Protein AF-A0A1W2GMI6-F1 (afdb_monomer_lite)

pLDDT: mean 72.37, std 21.26, range [25.5, 97.0]

Radius of gyration: 25.91 Å; chains: 1; bounding box: 68×67×56 Å

Secondary structure (DSSP, 8-state):
-----------S--GGG----TTTHHHHHHHHHHTS-HHHHHHHHHHHTTT--HHHHHHHHHHHHHHHHHHHHHHHHTSS-HHHHHHHHHHHHHHHHHHHHHHHHHHHHHHHHH--TTTSHHHHHHHHHHHHHHHHHHHHHHHHHHHHHHHTT--HHHHHHHHHHHHHHHHHHHHHHHHHHHHHHHHHHHHHHTT--TTHHHHHHHHHHHHHHHHHHHHHHHHHHHHHHHHTT---SS-THHHHTGGG--S--PPPPPEE--GGGGGGSPTT-EEEEEEEEEEEEEEEETTEEEEEEEEE-SSSS-EEEEEEET--SGGGT--TT-EEEEEEEEEEEEGGGTTEEEEE--S-GGGGTGGG-HHHHHHGGGTTT--SSGGG-SEEE------

Structure (mmCIF, N/CA/C/O backbone):
data_AF-A0A1W2GMI6-F1
#
_entry.id   AF-A0A1W2GMI6-F1
#
loop_
_atom_site.group_PDB
_atom_site.id
_atom_site.type_symbol
_atom_site.label_atom_id
_atom_site.label_alt_id
_atom_site.label_comp_id
_atom_site.label_asym_id
_atom_site.label_entity_id
_atom_site.label_seq_id
_atom_site.pdbx_PDB_ins_code
_atom_site.Cartn_x
_atom_site.Cartn_y
_atom_site.Cartn_z
_atom_site.occupancy
_atom_site.B_iso_or_equiv
_atom_site.auth_seq_id
_atom_site.auth_comp_id
_atom_site.auth_asym_id
_atom_site.auth_atom_id
_atom_site.pdbx_PDB_model_num
ATOM 1 N N . MET A 1 1 ? 43.607 28.935 -8.814 1.00 34.28 1 MET A N 1
ATOM 2 C CA . MET A 1 1 ? 42.333 29.657 -8.591 1.00 34.28 1 MET A CA 1
ATOM 3 C C . MET A 1 1 ? 41.934 29.474 -7.136 1.00 34.28 1 MET A C 1
ATOM 5 O O . MET A 1 1 ? 42.060 28.349 -6.664 1.00 34.28 1 MET A O 1
ATOM 9 N N . PRO A 1 2 ? 41.543 30.532 -6.408 1.00 27.22 2 PRO A N 1
ATOM 10 C CA . PRO A 1 2 ? 41.268 30.423 -4.983 1.00 27.22 2 PRO A CA 1
ATOM 11 C C . PRO A 1 2 ? 39.947 29.675 -4.763 1.00 27.22 2 PRO A C 1
ATOM 13 O O . PRO A 1 2 ? 38.917 30.011 -5.344 1.00 27.22 2 PRO A O 1
ATOM 16 N N . THR A 1 3 ? 39.990 28.635 -3.937 1.00 26.05 3 THR A N 1
ATOM 17 C CA . THR A 1 3 ? 38.819 27.922 -3.428 1.00 26.05 3 THR A CA 1
ATOM 18 C C . THR A 1 3 ? 38.108 28.809 -2.412 1.00 26.05 3 THR A C 1
ATOM 20 O O . THR A 1 3 ? 38.590 28.983 -1.295 1.00 26.05 3 THR A O 1
ATOM 23 N N . ASN A 1 4 ? 36.963 29.376 -2.794 1.00 25.50 4 ASN A N 1
ATOM 24 C CA . ASN A 1 4 ? 36.051 30.013 -1.849 1.00 25.50 4 ASN A CA 1
ATOM 25 C C . ASN A 1 4 ? 35.371 28.927 -1.009 1.00 25.50 4 ASN A C 1
ATOM 27 O O . ASN A 1 4 ? 34.343 28.372 -1.393 1.00 25.50 4 ASN A O 1
ATOM 31 N N . THR A 1 5 ? 35.957 28.621 0.142 1.00 27.20 5 THR A N 1
ATOM 32 C CA . THR A 1 5 ? 35.320 27.835 1.197 1.00 27.20 5 THR A CA 1
ATOM 33 C C . THR A 1 5 ? 34.229 28.702 1.824 1.00 27.20 5 THR A C 1
ATOM 35 O O . THR A 1 5 ? 34.502 29.569 2.654 1.00 27.20 5 THR A O 1
ATOM 38 N N . ILE A 1 6 ? 32.978 28.516 1.400 1.00 29.58 6 ILE A N 1
ATOM 39 C CA . ILE A 1 6 ? 31.832 29.089 2.110 1.00 29.58 6 ILE A CA 1
ATOM 40 C C . ILE A 1 6 ? 31.724 28.319 3.425 1.00 29.58 6 ILE A C 1
ATOM 42 O O . ILE A 1 6 ? 31.407 27.131 3.427 1.00 29.58 6 ILE A O 1
ATOM 46 N N . LYS A 1 7 ? 32.050 28.985 4.538 1.00 28.44 7 LYS A N 1
ATOM 47 C CA . LYS A 1 7 ? 31.845 28.445 5.885 1.00 28.44 7 LYS A CA 1
ATOM 48 C C . LYS A 1 7 ? 30.375 28.051 6.038 1.00 28.44 7 LYS A C 1
ATOM 50 O O . LYS A 1 7 ? 29.487 28.857 5.759 1.00 28.44 7 LYS A O 1
ATOM 55 N N . THR A 1 8 ? 30.145 26.817 6.474 1.00 31.97 8 THR A N 1
ATOM 56 C CA . THR A 1 8 ? 28.860 26.311 6.954 1.00 31.97 8 THR A CA 1
ATOM 57 C C . THR A 1 8 ? 28.246 27.330 7.914 1.00 31.97 8 THR A C 1
ATOM 59 O O . THR A 1 8 ? 28.878 27.747 8.882 1.00 31.97 8 THR A O 1
ATOM 62 N N . ILE A 1 9 ? 27.033 27.786 7.605 1.00 33.94 9 ILE A N 1
ATOM 63 C CA . ILE A 1 9 ? 26.253 28.634 8.504 1.00 33.94 9 ILE A CA 1
ATOM 64 C C . ILE A 1 9 ? 25.418 27.684 9.354 1.00 33.94 9 ILE A C 1
ATOM 66 O O . ILE A 1 9 ? 24.411 27.161 8.876 1.00 33.94 9 ILE A O 1
ATOM 70 N N . ASP A 1 10 ? 25.843 27.457 10.594 1.00 31.88 10 ASP A N 1
ATOM 71 C CA . ASP A 1 10 ? 25.027 26.749 11.576 1.00 31.88 10 ASP A CA 1
ATOM 72 C C . ASP A 1 10 ? 23.749 27.554 11.844 1.00 31.88 10 ASP A C 1
ATOM 74 O O . ASP A 1 10 ? 23.783 28.739 12.204 1.00 31.88 10 ASP A O 1
ATOM 78 N N . LEU A 1 11 ? 22.598 26.916 11.621 1.00 31.64 11 LEU A N 1
ATOM 79 C CA . LEU A 1 11 ? 21.303 27.469 12.005 1.00 31.64 11 LEU A CA 1
ATOM 80 C C . LEU A 1 11 ? 21.169 27.365 13.534 1.00 31.64 11 LEU A C 1
ATOM 82 O O . LEU A 1 11 ? 21.363 26.283 14.081 1.00 31.64 11 LEU A O 1
ATOM 86 N N . PRO A 1 12 ? 20.811 28.450 14.243 1.00 32.34 12 PRO A N 1
ATOM 87 C CA . PRO A 1 12 ? 20.900 28.501 15.703 1.00 32.34 12 PRO A CA 1
ATOM 88 C C . PRO A 1 12 ? 19.750 27.792 16.442 1.00 32.34 12 PRO A C 1
ATOM 90 O O . PRO A 1 12 ? 19.604 27.986 17.645 1.00 32.34 12 PRO A O 1
ATOM 93 N N . ILE A 1 13 ? 18.897 27.013 15.763 1.00 36.31 13 ILE A N 1
ATOM 94 C CA . ILE A 1 13 ? 17.687 26.446 16.377 1.00 36.31 13 ILE A CA 1
ATOM 95 C C . ILE A 1 13 ? 17.527 24.969 16.015 1.00 36.31 13 ILE A C 1
ATOM 97 O O . ILE A 1 13 ? 17.356 24.610 14.851 1.00 36.31 13 ILE A O 1
ATOM 101 N N . ASP A 1 14 ? 17.513 24.134 17.053 1.00 39.62 14 ASP A N 1
ATOM 102 C CA . ASP A 1 14 ? 17.108 22.733 17.001 1.00 39.62 14 ASP A CA 1
ATOM 103 C C . ASP A 1 14 ? 15.572 22.641 16.949 1.00 39.62 14 ASP A C 1
ATOM 105 O O . ASP A 1 14 ? 14.870 22.763 17.957 1.00 39.62 14 ASP A O 1
ATOM 109 N N . LEU A 1 15 ? 15.040 22.506 15.732 1.00 34.44 15 LEU A N 1
ATOM 110 C CA . LEU A 1 15 ? 13.603 22.547 15.445 1.00 34.44 15 LEU A CA 1
ATOM 111 C C . LEU A 1 15 ? 12.843 21.305 15.938 1.00 34.44 15 LEU A C 1
ATOM 113 O O . LEU A 1 15 ? 11.614 21.322 15.945 1.00 34.44 15 LEU A O 1
ATOM 117 N N . SER A 1 16 ? 13.536 20.252 16.388 1.00 36.03 16 SER A N 1
ATOM 118 C CA . SER A 1 16 ? 12.897 19.028 16.891 1.00 36.03 16 SER A CA 1
ATOM 119 C C . SER A 1 16 ? 12.286 19.178 18.291 1.00 36.03 16 SER A C 1
ATOM 121 O O . SER A 1 16 ? 11.668 18.241 18.789 1.00 36.03 16 SER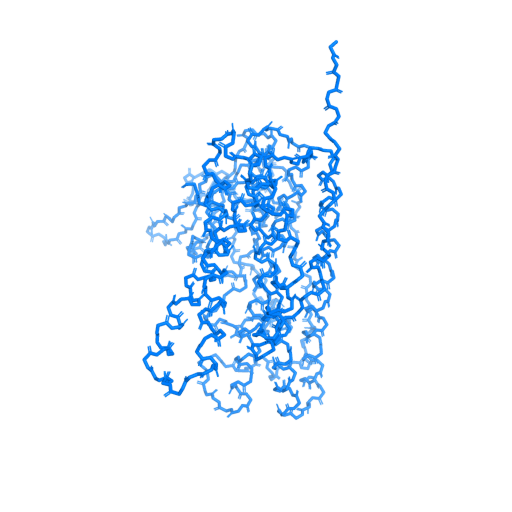 A O 1
ATOM 123 N N . LYS A 1 17 ? 12.449 20.335 18.950 1.00 33.97 17 LYS A N 1
ATOM 124 C CA . LYS A 1 17 ? 12.005 20.573 20.338 1.00 33.97 17 LYS A CA 1
ATOM 125 C C . LYS A 1 17 ? 10.678 21.331 20.476 1.00 33.97 17 LYS A C 1
ATOM 127 O O . LYS A 1 17 ? 10.310 21.709 21.586 1.00 33.97 17 LYS A O 1
ATOM 132 N N . ILE A 1 18 ? 9.950 21.579 19.385 1.00 35.78 18 ILE A N 1
ATOM 133 C CA . ILE A 1 18 ? 8.727 22.400 19.403 1.00 35.78 18 ILE A CA 1
ATOM 134 C C . ILE A 1 18 ? 7.491 21.523 19.132 1.00 35.78 18 ILE A C 1
ATOM 136 O O . ILE A 1 18 ? 7.124 21.312 17.982 1.00 35.78 18 ILE A O 1
ATOM 140 N N . GLN A 1 19 ? 6.826 21.046 20.192 1.00 35.69 19 GLN A N 1
ATOM 141 C CA . GLN A 1 19 ? 5.485 20.434 20.130 1.00 35.69 19 GLN A CA 1
ATOM 142 C C . GLN A 1 19 ? 4.390 21.480 20.424 1.00 35.69 19 GLN A C 1
ATOM 144 O O . GLN A 1 19 ? 4.493 22.249 21.392 1.00 35.69 19 GLN A O 1
ATOM 149 N N . LEU A 1 20 ? 3.349 21.525 19.584 1.00 33.69 20 LEU A N 1
ATOM 150 C CA . LEU A 1 20 ? 2.278 22.530 19.611 1.00 33.69 20 LEU A CA 1
ATOM 151 C C . LEU A 1 20 ? 0.907 21.884 19.862 1.00 33.69 20 LEU A C 1
ATOM 153 O O . LEU A 1 20 ? 0.350 21.283 18.951 1.00 33.69 20 LEU A O 1
ATOM 157 N N . ASP A 1 21 ? 0.336 22.128 21.043 1.00 33.75 21 ASP A N 1
ATOM 158 C CA . ASP A 1 21 ? -1.097 21.951 21.309 1.00 33.75 21 ASP A CA 1
ATOM 159 C C . ASP A 1 21 ? -1.845 23.279 21.107 1.00 33.75 21 ASP A C 1
ATOM 161 O O . ASP A 1 21 ? -1.312 24.364 21.364 1.00 33.75 21 ASP A O 1
ATOM 165 N N . ALA A 1 22 ? -3.096 23.211 20.644 1.00 33.50 22 ALA A N 1
ATOM 166 C CA . ALA A 1 22 ? -3.822 24.331 20.028 1.00 33.50 22 ALA A CA 1
ATOM 167 C C . ALA A 1 22 ? -4.057 25.572 20.922 1.00 33.50 22 ALA A C 1
ATOM 169 O O . ALA A 1 22 ? -4.126 26.688 20.405 1.00 33.50 22 ALA A O 1
ATOM 170 N N . LEU A 1 23 ? -4.132 25.425 22.249 1.00 30.48 23 LEU A N 1
ATOM 171 C CA . LEU A 1 23 ? -4.277 26.551 23.194 1.00 30.48 23 LEU A CA 1
ATOM 172 C C . LEU A 1 23 ? -2.927 27.118 23.671 1.00 30.48 23 LEU A C 1
ATOM 174 O O . LEU A 1 23 ? -2.814 28.312 23.950 1.00 30.48 23 LEU A O 1
ATOM 178 N N . ASP A 1 24 ? -1.882 26.290 23.680 1.00 39.72 24 ASP A N 1
ATOM 179 C CA . ASP A 1 24 ? -0.504 26.654 24.038 1.00 39.72 24 ASP A CA 1
ATOM 180 C C . ASP A 1 24 ? 0.268 27.241 22.835 1.00 39.72 24 ASP A C 1
ATOM 182 O O . ASP A 1 24 ? 1.277 27.940 22.972 1.00 39.72 24 ASP A O 1
ATOM 186 N N . GLY A 1 25 ? -0.264 27.035 21.626 1.00 39.81 25 GLY A N 1
ATOM 187 C CA . GLY A 1 25 ? 0.275 27.550 20.375 1.00 39.81 25 GLY A CA 1
ATOM 188 C C . GLY A 1 25 ? 0.476 29.062 20.383 1.00 39.81 25 GLY A C 1
ATOM 189 O O . GLY A 1 25 ? 1.528 29.517 19.964 1.00 39.81 25 GLY A O 1
ATOM 190 N N . SER A 1 26 ? -0.440 29.859 20.944 1.00 40.50 26 SER A N 1
ATOM 191 C CA . SER A 1 26 ? -0.279 31.324 21.021 1.00 40.50 26 SER A CA 1
ATOM 192 C C . SER A 1 26 ? 0.915 31.759 21.888 1.00 40.50 26 SER A C 1
ATOM 194 O O . SER A 1 26 ? 1.600 32.733 21.561 1.00 40.50 26 SER A O 1
ATOM 196 N N . LEU A 1 27 ? 1.179 31.044 22.986 1.00 36.94 27 LEU A N 1
ATOM 197 C CA . LEU A 1 27 ? 2.236 31.375 23.944 1.00 36.94 27 LEU A CA 1
ATOM 198 C C . LEU A 1 27 ? 3.603 30.855 23.470 1.00 36.94 27 LEU A C 1
ATOM 200 O O . LEU A 1 27 ? 4.614 31.553 23.582 1.00 36.94 27 LEU A O 1
ATOM 204 N N . LYS A 1 28 ? 3.628 29.658 22.874 1.00 43.19 28 LYS A N 1
ATOM 205 C CA . LYS A 1 28 ? 4.814 29.059 22.250 1.00 43.19 28 LYS A CA 1
ATOM 206 C C . LYS A 1 28 ? 5.213 29.767 20.953 1.00 43.19 28 LYS A C 1
ATOM 208 O O . LYS A 1 28 ? 6.407 29.967 20.742 1.00 43.19 28 LYS A O 1
ATOM 213 N N . LEU A 1 29 ? 4.257 30.247 20.146 1.00 40.59 29 LEU A N 1
ATOM 214 C CA . LEU A 1 29 ? 4.537 31.100 18.981 1.00 40.59 29 LEU A CA 1
ATOM 215 C C . LEU A 1 29 ? 5.197 32.412 19.422 1.00 40.59 29 LEU A C 1
ATOM 217 O O . LEU A 1 29 ? 6.207 32.800 18.847 1.00 40.59 29 LEU A O 1
ATOM 221 N N . LYS A 1 30 ? 4.707 33.043 20.502 1.00 42.12 30 LYS A N 1
ATOM 222 C CA . LYS A 1 30 ? 5.347 34.231 21.096 1.00 42.12 30 LYS A CA 1
ATOM 223 C C . LYS A 1 30 ? 6.796 33.971 21.510 1.00 42.12 30 LYS A C 1
ATOM 225 O O . LYS A 1 30 ? 7.661 34.790 21.217 1.00 42.12 30 LYS A O 1
ATOM 230 N N . LYS A 1 31 ? 7.077 32.838 22.162 1.00 44.75 31 LYS A N 1
ATOM 231 C CA . LYS A 1 31 ? 8.447 32.461 22.558 1.00 44.75 31 LYS A CA 1
ATOM 232 C C . LYS A 1 31 ? 9.339 32.164 21.349 1.00 44.75 31 LYS A C 1
ATOM 234 O O . LYS A 1 31 ? 10.479 32.612 21.326 1.00 44.75 31 LYS A O 1
ATOM 239 N N . ALA A 1 32 ? 8.815 31.482 20.331 1.00 44.28 32 ALA A N 1
ATOM 240 C CA . ALA A 1 32 ? 9.545 31.179 19.102 1.00 44.28 32 ALA A CA 1
ATOM 241 C C . ALA A 1 32 ? 9.887 32.453 18.308 1.00 44.28 32 ALA A C 1
ATOM 243 O O . ALA A 1 32 ? 11.033 32.642 17.910 1.00 44.28 32 ALA A O 1
ATOM 244 N N . VAL A 1 33 ? 8.932 33.373 18.149 1.00 44.53 33 VAL A N 1
ATOM 245 C CA . VAL A 1 33 ? 9.142 34.669 17.481 1.00 44.53 33 VAL A CA 1
ATOM 246 C C . VAL A 1 33 ? 10.098 35.567 18.280 1.00 44.53 33 VAL A C 1
ATOM 248 O O . VAL A 1 33 ? 10.934 36.253 17.690 1.00 44.53 33 VAL A O 1
ATOM 251 N N . ALA A 1 34 ? 10.030 35.528 19.615 1.00 50.00 34 ALA A N 1
ATOM 252 C CA . ALA A 1 34 ? 10.973 36.226 20.491 1.00 50.00 34 ALA A CA 1
ATOM 253 C C . ALA A 1 34 ? 12.394 35.634 20.449 1.00 50.00 34 ALA A C 1
ATOM 255 O O . ALA A 1 34 ? 13.351 36.356 20.706 1.00 50.00 34 ALA A O 1
ATOM 256 N N . SER A 1 35 ? 12.537 34.347 20.108 1.00 47.59 35 SER A N 1
ATOM 257 C CA . SER A 1 35 ? 13.832 33.658 19.989 1.00 47.59 35 SER A CA 1
ATOM 258 C C . SER A 1 35 ? 14.531 33.839 18.637 1.00 47.59 35 SER A C 1
ATOM 260 O O . SER A 1 35 ? 15.663 33.392 18.467 1.00 47.59 35 SER A O 1
ATOM 262 N N . LEU A 1 36 ? 13.876 34.482 17.664 1.00 47.78 36 LEU A N 1
ATOM 263 C CA . LEU A 1 36 ? 14.497 34.797 16.380 1.00 47.78 36 LEU A CA 1
ATOM 264 C C . LEU A 1 36 ? 15.520 35.928 16.550 1.00 47.78 36 LEU A C 1
ATOM 266 O O . LEU A 1 36 ? 15.208 36.991 17.084 1.00 47.78 36 LEU A O 1
ATOM 270 N N . ASP A 1 37 ? 16.736 35.717 16.044 1.00 56.53 37 ASP A N 1
ATOM 271 C CA . ASP A 1 37 ? 17.777 36.746 15.993 1.00 56.53 37 ASP A CA 1
ATOM 272 C C . ASP A 1 37 ? 17.478 37.738 14.857 1.00 56.53 37 ASP A C 1
ATOM 274 O O . ASP A 1 37 ? 17.884 37.584 13.699 1.00 56.53 37 ASP A O 1
ATOM 278 N N . TRP A 1 38 ? 16.676 38.745 15.193 1.00 56.75 38 TRP A N 1
ATOM 279 C CA . TRP A 1 38 ? 16.167 39.732 14.248 1.00 56.75 38 TRP A CA 1
ATOM 280 C C . TRP A 1 38 ? 17.249 40.634 13.659 1.00 56.75 38 TRP A C 1
ATOM 282 O O . TRP A 1 38 ? 17.083 41.091 12.527 1.00 56.75 38 TRP A O 1
ATOM 292 N N . GLU A 1 39 ? 18.340 40.881 14.384 1.00 52.75 39 GLU A N 1
ATOM 293 C CA . GLU A 1 39 ? 19.485 41.638 13.870 1.00 52.75 39 GLU A CA 1
ATOM 294 C C . GLU A 1 39 ? 20.176 40.838 12.764 1.00 52.75 39 GLU A C 1
ATOM 296 O O . GLU A 1 39 ? 20.377 41.364 11.672 1.00 52.75 39 GLU A O 1
ATOM 301 N N . LYS A 1 40 ? 20.373 39.530 12.957 1.00 52.91 40 LYS A N 1
ATOM 302 C CA . LYS A 1 40 ? 20.937 38.641 11.931 1.00 52.91 40 LYS A CA 1
ATOM 303 C C . LYS A 1 40 ? 20.014 38.457 10.722 1.00 52.91 40 LYS A C 1
ATOM 305 O O . LYS A 1 40 ? 20.476 38.445 9.582 1.00 52.91 40 LYS A O 1
ATOM 310 N N . ILE A 1 41 ? 18.696 38.380 10.928 1.00 49.09 41 ILE A N 1
ATOM 311 C CA . ILE A 1 41 ? 17.702 38.350 9.834 1.00 49.09 41 ILE A CA 1
ATOM 312 C C . ILE A 1 41 ? 17.699 39.674 9.052 1.00 49.09 41 ILE A C 1
ATOM 314 O O . ILE A 1 41 ? 17.560 39.677 7.829 1.00 49.09 41 ILE A O 1
ATOM 318 N N . LYS A 1 42 ? 17.874 40.808 9.734 1.00 48.50 42 LYS A N 1
ATOM 319 C CA . LYS A 1 42 ? 17.958 42.143 9.127 1.00 48.50 42 LYS A CA 1
ATOM 320 C C . LYS A 1 42 ? 19.284 42.352 8.396 1.00 48.50 42 LYS A C 1
ATOM 322 O O . LYS A 1 42 ? 19.287 42.930 7.314 1.00 48.50 42 LYS A O 1
ATOM 327 N N . GLU A 1 43 ? 20.384 41.833 8.923 1.00 54.44 43 GLU A N 1
ATOM 328 C CA . GLU A 1 43 ? 21.704 41.830 8.290 1.00 54.44 43 GLU A CA 1
ATOM 329 C C . GLU A 1 43 ? 21.708 40.959 7.023 1.00 54.44 43 GLU A C 1
ATOM 331 O O . GLU A 1 43 ? 22.143 41.404 5.957 1.00 54.44 43 GLU A O 1
ATOM 336 N N . LEU A 1 44 ? 21.078 39.778 7.090 1.00 49.97 44 LEU A N 1
ATOM 337 C CA . LEU A 1 44 ? 20.751 38.953 5.926 1.00 49.97 44 LEU A CA 1
ATOM 338 C C . LEU A 1 44 ? 19.758 39.652 4.989 1.00 49.97 44 LEU A C 1
ATOM 340 O O . LEU A 1 44 ? 19.841 39.483 3.795 1.00 49.97 44 LEU A O 1
ATOM 344 N N . SER A 1 45 ? 18.831 40.488 5.434 1.00 46.25 45 SER A N 1
ATOM 345 C CA . SER A 1 45 ? 18.011 41.258 4.484 1.00 46.25 45 SER A CA 1
ATOM 346 C C . SER A 1 45 ? 18.821 42.366 3.782 1.00 46.25 45 SER A C 1
ATOM 348 O O . SER A 1 45 ? 18.696 42.582 2.574 1.00 46.25 45 SER A O 1
ATOM 350 N N . ASN A 1 46 ? 19.690 43.059 4.522 1.00 46.91 46 ASN A N 1
ATOM 351 C CA . ASN A 1 46 ? 20.460 44.215 4.051 1.00 46.91 46 ASN A CA 1
ATOM 352 C C . ASN A 1 46 ? 21.618 43.833 3.124 1.00 46.91 46 ASN A C 1
ATOM 354 O O . ASN A 1 46 ? 21.879 44.531 2.143 1.00 46.91 46 ASN A O 1
ATOM 358 N N . SER A 1 47 ? 22.273 42.700 3.384 1.00 47.81 47 SER A N 1
ATOM 359 C CA . SER A 1 47 ? 23.253 42.102 2.472 1.00 47.81 47 SER A CA 1
ATOM 360 C C . SER A 1 47 ? 22.622 41.763 1.104 1.00 47.81 47 SER A C 1
ATOM 362 O O . SER A 1 47 ? 23.290 41.814 0.074 1.00 47.81 47 SER A O 1
ATOM 364 N N . TYR A 1 48 ? 21.302 41.531 1.057 1.00 53.94 48 TYR A N 1
ATOM 365 C CA . TYR A 1 48 ? 20.595 40.996 -0.111 1.00 53.94 48 TYR A CA 1
ATOM 366 C C . TYR A 1 48 ? 19.810 42.035 -0.923 1.00 53.94 48 TYR A C 1
ATOM 368 O O . TYR A 1 48 ? 19.566 41.810 -2.110 1.00 53.94 48 TYR A O 1
ATOM 376 N N . LEU A 1 49 ? 19.518 43.221 -0.370 1.00 42.34 49 LEU A N 1
ATOM 377 C CA . LEU A 1 49 ? 19.155 44.394 -1.188 1.00 42.34 49 LEU A CA 1
ATOM 378 C C . LEU A 1 49 ? 20.227 44.697 -2.253 1.00 42.34 49 LEU A C 1
ATOM 380 O O . LEU A 1 49 ? 19.924 45.307 -3.274 1.00 42.34 49 LEU A O 1
ATOM 384 N N . ARG A 1 50 ? 21.457 44.208 -2.046 1.00 47.53 50 ARG A N 1
ATOM 385 C CA . ARG A 1 50 ? 22.572 44.301 -2.993 1.00 47.53 50 ARG A CA 1
ATOM 386 C C . ARG A 1 50 ? 22.597 43.188 -4.056 1.00 47.53 50 ARG A C 1
ATOM 388 O O . ARG A 1 50 ? 23.309 43.347 -5.037 1.00 47.53 50 ARG A O 1
ATOM 395 N N . THR A 1 51 ? 21.855 42.081 -3.898 1.00 50.16 51 THR A N 1
ATOM 396 C CA . THR A 1 51 ? 21.984 40.868 -4.747 1.00 50.16 51 THR A CA 1
ATOM 397 C C . THR A 1 51 ? 20.755 40.532 -5.605 1.00 50.16 51 THR A C 1
ATOM 399 O O . THR A 1 51 ? 20.839 39.665 -6.472 1.00 50.16 51 THR A O 1
ATOM 402 N N . GLY A 1 52 ? 19.612 41.204 -5.414 1.00 38.97 52 GLY A N 1
ATOM 403 C CA . GLY A 1 52 ? 18.470 41.158 -6.348 1.00 38.97 52 GLY A CA 1
ATOM 404 C C . GLY A 1 52 ? 17.624 39.869 -6.365 1.00 38.97 52 GLY A C 1
ATOM 405 O O . GLY A 1 52 ? 16.813 39.684 -7.271 1.00 38.97 52 GLY A O 1
ATOM 406 N N . ASN A 1 53 ? 17.758 38.969 -5.384 1.00 50.34 53 ASN A N 1
ATOM 407 C CA . ASN A 1 53 ? 17.048 37.681 -5.382 1.00 50.34 53 ASN A CA 1
ATOM 408 C C . ASN A 1 53 ? 15.565 37.793 -4.943 1.00 50.34 53 ASN A C 1
ATOM 410 O O . ASN A 1 53 ? 15.245 38.084 -3.787 1.00 50.34 53 ASN A O 1
ATOM 414 N N . LEU A 1 54 ? 14.647 37.498 -5.873 1.00 43.88 54 LEU A N 1
ATOM 415 C CA . LEU A 1 54 ? 13.196 37.671 -5.724 1.00 43.88 54 LEU A CA 1
ATOM 416 C C . LEU A 1 54 ? 12.547 36.754 -4.663 1.00 43.88 54 LEU A C 1
ATOM 418 O O . LEU A 1 54 ? 11.568 37.155 -4.030 1.00 43.88 54 LEU A O 1
ATOM 422 N N . SER A 1 55 ? 13.071 35.542 -4.443 1.00 46.56 55 SER A N 1
ATOM 423 C CA . SER A 1 55 ? 12.489 34.574 -3.494 1.00 46.56 55 SER A CA 1
ATOM 424 C C . SER A 1 55 ? 12.755 34.959 -2.035 1.00 46.56 55 SER A C 1
ATOM 426 O O . SER A 1 55 ? 11.874 34.834 -1.187 1.00 46.56 55 SER A O 1
ATOM 428 N N . LEU A 1 56 ? 13.929 35.521 -1.743 1.00 46.47 56 LEU A N 1
ATOM 429 C CA . LEU A 1 56 ? 14.285 35.983 -0.396 1.00 46.47 56 LEU A CA 1
ATOM 430 C C . LEU A 1 56 ? 13.607 37.311 -0.036 1.00 46.47 56 LEU A C 1
ATOM 432 O O . LEU A 1 56 ? 13.238 37.522 1.117 1.00 46.47 56 LEU A O 1
ATOM 436 N N . ARG A 1 57 ? 13.319 38.162 -1.032 1.00 48.09 57 ARG A N 1
ATOM 437 C CA . ARG A 1 57 ? 12.457 39.343 -0.857 1.00 48.09 57 ARG A CA 1
ATOM 438 C C . ARG A 1 57 ? 11.050 38.954 -0.395 1.00 48.09 57 ARG A C 1
ATOM 440 O O . ARG A 1 57 ? 10.504 39.595 0.499 1.00 48.09 57 ARG A O 1
ATOM 447 N N . LYS A 1 58 ? 10.475 37.894 -0.974 1.00 49.50 58 LYS A N 1
ATOM 448 C CA . LYS A 1 58 ? 9.164 37.365 -0.559 1.00 49.50 58 LYS A CA 1
ATOM 449 C C . LYS A 1 58 ? 9.203 36.790 0.860 1.00 49.50 58 LYS A C 1
ATOM 451 O O . LYS A 1 58 ? 8.255 37.001 1.614 1.00 49.50 58 LYS A O 1
ATOM 456 N N . LEU A 1 59 ? 10.300 36.130 1.243 1.00 48.44 59 LEU A N 1
ATOM 457 C CA . LEU A 1 59 ? 10.517 35.636 2.608 1.00 48.44 59 LEU A CA 1
ATOM 458 C C . LEU A 1 59 ? 10.574 36.791 3.621 1.00 48.44 59 LEU A C 1
ATOM 460 O O . LEU A 1 59 ? 9.814 36.795 4.584 1.00 48.44 59 LEU A O 1
ATOM 464 N N . TYR A 1 60 ? 11.389 37.815 3.358 1.00 52.72 60 TYR A N 1
ATOM 465 C CA . TYR A 1 60 ? 11.495 38.999 4.217 1.00 52.72 60 TYR A CA 1
ATOM 466 C C . TYR A 1 60 ? 10.155 39.737 4.365 1.00 52.72 60 TYR A C 1
ATOM 468 O O . TYR A 1 60 ? 9.730 40.047 5.477 1.00 52.72 60 TYR A O 1
ATOM 476 N N . GLN A 1 61 ? 9.437 39.949 3.258 1.00 55.72 61 GLN A N 1
ATOM 477 C CA . GLN A 1 61 ? 8.101 40.556 3.278 1.00 55.72 61 GLN A CA 1
ATOM 478 C C . GLN A 1 61 ? 7.091 39.729 4.086 1.00 55.72 61 GLN A C 1
ATOM 480 O O . GLN A 1 61 ? 6.207 40.298 4.723 1.00 55.72 61 GLN A O 1
ATOM 485 N N . SER A 1 62 ? 7.222 38.401 4.082 1.00 51.09 62 SER A N 1
ATOM 486 C CA . SER A 1 62 ? 6.371 37.508 4.874 1.00 51.09 62 SER A CA 1
ATOM 487 C C . SER A 1 62 ? 6.697 37.603 6.370 1.00 51.09 62 SER A C 1
ATOM 489 O O . SER A 1 62 ? 5.782 37.698 7.186 1.00 51.09 62 SER A O 1
ATOM 491 N N . CYS A 1 63 ? 7.981 37.686 6.734 1.00 50.03 63 CYS A N 1
ATOM 492 C CA . CYS A 1 63 ? 8.421 37.895 8.117 1.00 50.03 63 CYS A CA 1
ATOM 493 C C . CYS A 1 63 ? 8.002 39.268 8.675 1.00 50.03 63 CYS A C 1
ATOM 495 O O . CYS A 1 63 ? 7.533 39.355 9.808 1.00 50.03 63 CYS A O 1
ATOM 497 N N . GLU A 1 64 ? 8.095 40.342 7.885 1.00 56.16 64 GLU A N 1
ATOM 498 C CA . GLU A 1 64 ? 7.635 41.678 8.300 1.00 56.16 64 GLU A CA 1
ATOM 499 C C . GLU A 1 64 ? 6.109 41.742 8.485 1.00 56.16 64 GLU A C 1
ATOM 501 O O . GLU A 1 64 ? 5.618 42.380 9.418 1.00 56.16 64 GLU A O 1
ATOM 506 N N . ARG A 1 65 ? 5.337 41.019 7.664 1.00 53.19 65 ARG A N 1
ATOM 507 C CA . ARG A 1 65 ? 3.879 40.898 7.844 1.00 53.19 65 ARG A CA 1
ATOM 508 C C . ARG A 1 65 ? 3.510 40.136 9.117 1.00 53.19 65 ARG A C 1
ATOM 510 O O . ARG A 1 65 ? 2.588 40.555 9.813 1.00 53.19 65 ARG A O 1
ATOM 517 N N . LEU A 1 66 ? 4.251 39.080 9.465 1.00 50.31 66 LEU A N 1
ATOM 518 C CA . LEU A 1 66 ? 4.101 38.382 10.750 1.00 50.31 66 LEU A CA 1
ATOM 519 C C . LEU A 1 66 ? 4.385 39.322 11.932 1.00 50.31 66 LEU A C 1
ATOM 521 O O . LEU A 1 66 ? 3.614 39.373 12.886 1.00 50.31 66 LEU A O 1
ATOM 525 N N . ARG A 1 67 ? 5.427 40.154 11.830 1.00 55.75 67 ARG A N 1
ATOM 526 C CA . ARG A 1 67 ? 5.765 41.158 12.849 1.00 55.75 67 ARG A CA 1
ATOM 527 C C . ARG A 1 67 ? 4.679 42.226 13.019 1.00 55.75 67 ARG A C 1
ATOM 529 O O . ARG A 1 67 ? 4.397 42.664 14.135 1.00 55.75 67 ARG A O 1
ATOM 536 N N . GLN A 1 68 ? 4.063 42.661 11.921 1.00 55.69 68 GLN A N 1
ATOM 537 C CA . GLN A 1 68 ? 2.928 43.588 11.955 1.00 55.69 68 GLN A CA 1
ATOM 538 C C . GLN A 1 68 ? 1.681 42.947 12.573 1.00 55.69 68 GLN A C 1
ATOM 540 O O . GLN A 1 68 ? 0.980 43.618 13.336 1.00 55.69 68 GLN A O 1
ATOM 545 N N . ALA A 1 69 ? 1.436 41.661 12.307 1.00 51.16 69 ALA A N 1
ATOM 546 C CA . ALA A 1 69 ? 0.356 40.906 12.934 1.00 51.16 69 ALA A CA 1
ATOM 547 C C . ALA A 1 69 ? 0.560 40.804 14.457 1.00 51.16 69 ALA A C 1
ATOM 549 O O . ALA A 1 69 ? -0.353 41.143 15.206 1.00 51.16 69 ALA A O 1
ATOM 550 N N . ASP A 1 70 ? 1.769 40.484 14.926 1.00 50.41 70 ASP A N 1
ATOM 551 C CA . ASP A 1 70 ? 2.079 40.405 16.363 1.00 50.41 70 ASP A CA 1
ATOM 552 C C . ASP A 1 70 ? 1.915 41.747 17.087 1.00 50.41 70 ASP A C 1
ATOM 554 O O . ASP A 1 70 ? 1.282 41.821 18.142 1.00 50.41 70 ASP A O 1
ATOM 558 N N . ARG A 1 71 ? 2.397 42.848 16.493 1.00 57.38 71 ARG A N 1
ATOM 559 C CA . ARG A 1 71 ? 2.188 44.201 17.047 1.00 57.38 71 ARG A CA 1
ATOM 560 C C . ARG A 1 71 ? 0.710 44.579 17.106 1.00 57.38 71 ARG A C 1
ATOM 562 O O . ARG A 1 71 ? 0.282 45.274 18.026 1.00 57.38 71 ARG A O 1
ATOM 569 N N . THR A 1 72 ? -0.068 44.140 16.122 1.00 51.41 72 THR A N 1
ATOM 570 C CA . THR A 1 72 ? -1.521 44.345 16.093 1.00 51.41 72 THR A CA 1
ATOM 571 C C . THR A 1 72 ? -2.207 43.530 17.192 1.00 51.41 72 THR A C 1
ATOM 573 O O . THR A 1 72 ? -3.057 44.067 17.898 1.00 51.41 72 THR A O 1
ATOM 576 N N . ILE A 1 73 ? -1.776 42.285 17.422 1.00 50.59 73 ILE A N 1
ATOM 577 C CA . ILE A 1 73 ? -2.265 41.420 18.505 1.00 50.59 73 ILE A CA 1
ATOM 578 C C . ILE A 1 73 ? -1.978 42.034 19.883 1.00 50.59 73 ILE A C 1
ATOM 580 O O . ILE A 1 73 ? -2.855 42.022 20.747 1.00 50.59 73 ILE A O 1
ATOM 584 N N . GLU A 1 74 ? -0.795 42.614 20.103 1.00 51.88 74 GLU A N 1
ATOM 585 C CA . GLU A 1 74 ? -0.477 43.277 21.377 1.00 51.88 74 GLU A CA 1
ATOM 586 C C . GLU A 1 74 ? -1.302 44.546 21.611 1.00 51.88 74 GLU A C 1
ATOM 588 O O . GLU A 1 74 ? -1.826 44.732 22.709 1.00 51.88 74 GLU A O 1
ATOM 593 N N . LYS A 1 75 ? -1.524 45.362 20.572 1.00 51.28 75 LYS A N 1
ATOM 594 C CA . LYS A 1 75 ? -2.407 46.540 20.647 1.00 51.28 75 LYS A CA 1
ATOM 595 C C . LYS A 1 75 ? -3.875 46.178 20.907 1.00 51.28 75 LYS A C 1
ATOM 597 O O . LYS A 1 75 ? -4.587 46.934 21.566 1.00 51.28 75 LYS A O 1
ATOM 602 N N . ILE A 1 76 ? -4.338 45.027 20.416 1.00 46.88 76 ILE A N 1
ATOM 603 C CA . ILE A 1 76 ? -5.706 44.536 20.646 1.00 46.88 76 ILE A CA 1
ATOM 604 C C . ILE A 1 76 ? -5.868 43.985 22.070 1.00 46.88 76 ILE A C 1
ATOM 606 O O . ILE A 1 76 ? -6.899 44.223 22.692 1.00 46.88 76 ILE A O 1
ATOM 610 N N . LYS A 1 77 ? -4.844 43.328 22.638 1.00 48.91 77 LYS A N 1
ATOM 611 C CA . LYS A 1 77 ? -4.860 42.901 24.052 1.00 48.91 77 LYS A CA 1
ATOM 612 C C . LYS A 1 77 ? -4.994 44.080 25.026 1.00 48.91 77 LYS A C 1
ATOM 614 O O . LYS A 1 77 ? -5.523 43.893 26.116 1.00 48.91 77 LYS A O 1
ATOM 619 N N . SER A 1 78 ? -4.591 45.284 24.617 1.00 51.28 78 SER A N 1
ATOM 620 C CA . SER A 1 78 ? -4.766 46.524 25.385 1.00 51.28 78 SER A CA 1
ATOM 621 C C . SER A 1 78 ? -6.107 47.259 25.177 1.00 51.28 78 SER A C 1
ATOM 623 O O . SER A 1 78 ? -6.275 48.333 25.747 1.00 51.28 78 SER A O 1
ATOM 625 N N . GLY A 1 79 ? -7.073 46.741 24.394 1.00 50.12 79 GLY A N 1
ATOM 626 C CA . GLY A 1 79 ? -8.307 47.485 24.070 1.00 50.12 79 GLY A CA 1
ATOM 627 C C . GLY A 1 79 ? -9.579 46.651 23.832 1.00 50.12 79 GLY A C 1
ATOM 628 O O . GLY A 1 79 ? -9.626 45.741 23.011 1.00 50.12 79 GLY A O 1
ATOM 629 N N . HIS A 1 80 ? -10.662 47.031 24.519 1.00 46.03 80 HIS A N 1
ATOM 630 C CA . HIS A 1 80 ? -11.979 46.374 24.594 1.00 46.03 80 HIS A CA 1
ATOM 631 C C . HIS A 1 80 ? -12.867 46.509 23.325 1.00 46.03 80 HIS A C 1
ATOM 633 O O . HIS A 1 80 ? -13.922 47.139 23.362 1.00 46.03 80 HIS A O 1
ATOM 639 N N . ARG A 1 81 ? -12.505 45.909 22.176 1.00 47.69 81 ARG A N 1
ATOM 640 C CA . ARG A 1 81 ? -13.449 45.722 21.036 1.00 47.69 81 ARG A CA 1
ATOM 641 C C . ARG A 1 81 ? -13.235 44.382 20.316 1.00 47.69 81 ARG A C 1
ATOM 643 O O . ARG A 1 81 ? -12.562 44.312 19.292 1.00 47.69 81 ARG A O 1
ATOM 650 N N . ALA A 1 82 ? -13.825 43.311 20.853 1.00 49.00 82 ALA A N 1
ATOM 651 C CA . ALA A 1 82 ? -13.465 41.932 20.508 1.00 49.00 82 ALA A CA 1
ATOM 652 C C . ALA A 1 82 ? -14.108 41.351 19.227 1.00 49.00 82 ALA A C 1
ATOM 654 O O . ALA A 1 82 ? -13.457 40.584 18.532 1.00 49.00 82 ALA A O 1
ATOM 655 N N . GLN A 1 83 ? -15.336 41.691 18.825 1.00 42.66 83 GLN A N 1
ATOM 656 C CA . GLN A 1 83 ? -16.031 40.841 17.831 1.00 42.66 83 GLN A CA 1
ATOM 657 C C . GLN A 1 83 ? -15.683 41.089 16.350 1.00 42.66 83 GLN A C 1
ATOM 659 O O . GLN A 1 83 ? -15.610 40.135 15.578 1.00 42.66 83 GLN A O 1
ATOM 664 N N . LYS A 1 84 ? -15.400 42.330 15.925 1.00 44.91 84 LYS A N 1
ATOM 665 C CA . LYS A 1 84 ? -14.980 42.611 14.531 1.00 44.91 84 LYS A CA 1
ATOM 666 C C . LYS A 1 84 ? -13.495 42.288 14.294 1.00 44.91 84 LYS A C 1
ATOM 668 O O . LYS A 1 84 ? -13.105 41.956 13.177 1.00 44.91 84 LYS A O 1
ATOM 673 N N . ALA A 1 85 ? -12.693 42.324 15.363 1.00 44.34 85 ALA A N 1
ATOM 674 C CA . ALA A 1 85 ? -11.292 41.918 15.355 1.00 44.34 85 ALA A CA 1
ATOM 675 C C . ALA A 1 85 ? -11.144 40.400 15.169 1.00 44.34 85 AL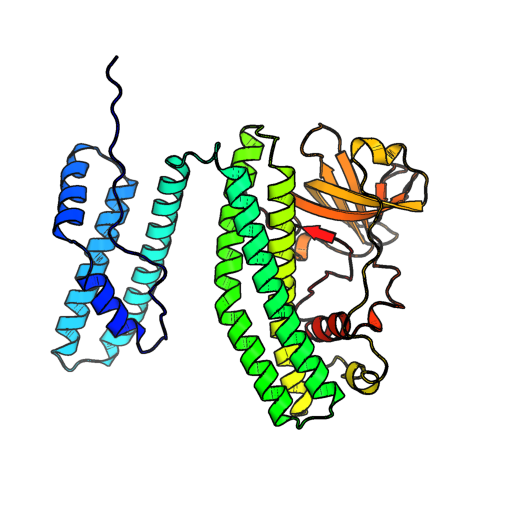A A C 1
ATOM 677 O O . ALA A 1 85 ? -10.289 39.985 14.405 1.00 44.34 85 ALA A O 1
ATOM 678 N N . ILE A 1 86 ? -12.014 39.574 15.764 1.00 39.94 86 ILE A N 1
ATOM 679 C CA . ILE A 1 86 ? -11.929 38.103 15.676 1.00 39.94 86 ILE A CA 1
ATOM 680 C C . ILE A 1 86 ? -12.050 37.584 14.227 1.00 39.94 86 ILE A C 1
ATOM 682 O O . ILE A 1 86 ? -11.190 36.822 13.801 1.00 39.94 86 ILE A O 1
ATOM 686 N N . LYS A 1 87 ? -13.012 38.063 13.421 1.00 41.56 87 LYS A N 1
ATOM 687 C CA . LYS A 1 87 ? -13.132 37.654 11.999 1.00 41.56 87 LYS A CA 1
ATOM 688 C C . LYS A 1 87 ? -11.984 38.155 11.115 1.00 41.56 87 LYS A C 1
ATOM 690 O O . LYS A 1 87 ? -11.536 37.449 10.217 1.00 41.56 87 LYS A O 1
ATOM 695 N N . SER A 1 88 ? -11.487 39.369 11.367 1.00 42.88 88 SER A N 1
ATOM 696 C CA . SER A 1 88 ? -10.285 39.868 10.684 1.00 42.88 88 SER A CA 1
ATOM 697 C C . SER A 1 88 ? -9.029 39.105 11.124 1.00 42.88 88 SER A C 1
ATOM 699 O O . SER A 1 88 ? -8.097 38.968 10.335 1.00 42.88 88 SER A O 1
ATOM 701 N N . ASN A 1 89 ? -9.008 38.597 12.359 1.00 43.09 89 ASN A N 1
ATOM 702 C CA . ASN A 1 89 ? -7.904 37.838 12.936 1.00 43.09 89 ASN A CA 1
ATOM 703 C C . ASN A 1 89 ? -7.861 36.403 12.418 1.00 43.09 89 ASN A C 1
ATOM 705 O O . ASN A 1 89 ? -6.766 35.936 12.152 1.00 43.09 89 ASN A O 1
ATOM 709 N N . GLU A 1 90 ? -8.994 35.730 12.198 1.00 41.91 90 GLU A N 1
ATOM 710 C CA . GLU A 1 90 ? -9.012 34.425 11.518 1.00 41.91 90 GLU A CA 1
ATOM 711 C C . GLU A 1 90 ? -8.419 34.542 10.114 1.00 41.91 90 GLU A C 1
ATOM 713 O O . GLU A 1 90 ? -7.497 33.809 9.775 1.00 41.91 90 GLU A O 1
ATOM 718 N N . LEU A 1 91 ? -8.845 35.542 9.336 1.00 44.16 91 LEU A N 1
ATOM 719 C CA . LEU A 1 91 ? -8.314 35.767 7.992 1.00 44.16 91 LEU A CA 1
ATOM 720 C C . LEU A 1 91 ? -6.813 36.109 8.004 1.00 44.16 91 LEU A C 1
ATOM 722 O O . LEU A 1 91 ? -6.058 35.631 7.157 1.00 44.16 91 LEU A O 1
ATOM 726 N N . LEU A 1 92 ? -6.355 36.917 8.966 1.00 43.66 92 LEU A N 1
ATOM 727 C CA . LEU A 1 92 ? -4.934 37.234 9.134 1.00 43.66 92 LEU A CA 1
ATOM 728 C C . LEU A 1 92 ? -4.117 36.019 9.591 1.00 43.66 92 LEU A C 1
ATOM 730 O O . LEU A 1 92 ? -2.999 35.847 9.110 1.00 43.66 92 LEU A O 1
ATOM 734 N N . LEU A 1 93 ? -4.667 35.161 10.455 1.00 42.38 93 LEU A N 1
ATOM 735 C CA . LEU A 1 93 ? -4.017 33.940 10.932 1.00 42.38 93 LEU A CA 1
ATOM 736 C C . LEU A 1 93 ? -3.928 32.894 9.813 1.00 42.38 93 LEU A C 1
ATOM 738 O O . LEU A 1 93 ? -2.859 32.336 9.584 1.00 42.38 93 LEU A O 1
ATOM 742 N N . THR A 1 94 ? -5.007 32.689 9.054 1.00 42.94 94 THR A N 1
ATOM 743 C CA . THR A 1 94 ? -5.030 31.809 7.878 1.00 42.94 94 THR A CA 1
ATOM 744 C C . THR A 1 94 ? -4.037 32.285 6.821 1.00 42.94 94 THR A C 1
ATOM 746 O O . THR A 1 94 ? -3.264 31.485 6.298 1.00 42.94 94 THR A O 1
ATOM 749 N N . ASN A 1 95 ? -3.977 33.595 6.559 1.00 43.50 95 ASN A N 1
ATOM 750 C CA . ASN A 1 95 ? -2.996 34.161 5.636 1.00 43.50 95 ASN A CA 1
ATOM 751 C C . ASN A 1 95 ? -1.563 34.013 6.164 1.00 43.50 95 ASN A C 1
ATOM 753 O O . ASN A 1 95 ? -0.672 33.654 5.402 1.00 43.50 95 ASN A O 1
ATOM 757 N N . ALA A 1 96 ? -1.325 34.234 7.458 1.00 43.25 96 ALA A N 1
ATOM 758 C CA . ALA A 1 96 ? -0.017 34.052 8.083 1.00 43.25 96 ALA A CA 1
ATOM 759 C C . ALA A 1 96 ? 0.469 32.593 8.011 1.00 43.25 96 ALA A C 1
ATOM 761 O O . ALA A 1 96 ? 1.632 32.350 7.687 1.00 43.25 96 ALA A O 1
ATOM 762 N N . ILE A 1 97 ? -0.426 31.627 8.237 1.00 44.09 97 ILE A N 1
ATOM 763 C CA . ILE A 1 97 ? -0.148 30.191 8.094 1.00 44.09 97 ILE A CA 1
ATOM 764 C C . ILE A 1 97 ? 0.147 29.846 6.629 1.00 44.09 97 ILE A C 1
ATOM 766 O O . ILE A 1 97 ? 1.143 29.181 6.352 1.00 44.09 97 ILE A O 1
ATOM 770 N N . ALA A 1 98 ? -0.647 30.354 5.682 1.00 41.12 98 ALA A N 1
ATOM 771 C CA . ALA A 1 98 ? -0.419 30.147 4.252 1.00 41.12 98 ALA A CA 1
ATOM 772 C C . ALA A 1 98 ? 0.922 30.746 3.780 1.00 41.12 98 ALA A C 1
ATOM 774 O O . ALA A 1 98 ? 1.667 30.101 3.042 1.00 41.12 98 ALA A O 1
ATOM 775 N N . PHE A 1 99 ? 1.281 31.947 4.249 1.00 44.00 99 PHE A N 1
ATOM 776 C CA . PHE A 1 99 ? 2.573 32.574 3.950 1.00 44.00 99 PHE A CA 1
ATOM 777 C C . PHE A 1 99 ? 3.749 31.823 4.582 1.00 44.00 99 PHE A C 1
ATOM 779 O O . PHE A 1 99 ? 4.791 31.691 3.940 1.00 44.00 99 PHE A O 1
ATOM 786 N N . ARG A 1 100 ? 3.587 31.286 5.797 1.00 44.91 100 ARG A N 1
ATOM 787 C CA . ARG A 1 100 ? 4.587 30.419 6.433 1.00 44.91 100 ARG A CA 1
ATOM 788 C C . ARG A 1 100 ? 4.794 29.129 5.637 1.00 44.91 100 ARG A C 1
ATOM 790 O O . ARG A 1 100 ? 5.938 28.791 5.353 1.00 44.91 100 ARG A O 1
ATOM 797 N N . LEU A 1 101 ? 3.718 28.460 5.218 1.00 42.53 101 LEU A N 1
ATOM 798 C CA . LEU A 1 101 ? 3.803 27.262 4.375 1.00 42.53 101 LEU A CA 1
ATOM 799 C C . LEU A 1 101 ? 4.529 27.562 3.056 1.00 42.53 101 LEU A C 1
ATOM 801 O O . LEU A 1 101 ? 5.406 26.814 2.631 1.00 42.53 101 LEU A O 1
ATOM 805 N N . GLN A 1 102 ? 4.210 28.696 2.429 1.00 42.34 102 GLN A N 1
ATOM 806 C CA . GLN A 1 102 ? 4.860 29.129 1.195 1.00 42.34 102 GLN A CA 1
ATOM 807 C C . GLN A 1 102 ? 6.357 29.425 1.402 1.00 42.34 102 GLN A C 1
ATOM 809 O O . GLN A 1 102 ? 7.179 29.074 0.554 1.00 42.34 102 GLN A O 1
ATOM 814 N N . ALA A 1 103 ? 6.721 30.044 2.526 1.00 42.59 103 ALA A N 1
ATOM 815 C CA . ALA A 1 103 ? 8.106 30.304 2.909 1.00 42.59 103 ALA A CA 1
ATOM 816 C C . ALA A 1 103 ? 8.887 29.008 3.182 1.00 42.59 103 ALA A C 1
ATOM 818 O O . ALA A 1 103 ? 10.013 28.870 2.708 1.00 42.59 103 ALA A O 1
ATOM 819 N N . GLU A 1 104 ? 8.287 28.037 3.874 1.00 44.94 104 GLU A N 1
ATOM 820 C CA . GLU A 1 104 ? 8.874 26.711 4.099 1.00 44.94 104 GLU A CA 1
ATOM 821 C C . GLU A 1 104 ? 9.075 25.956 2.774 1.00 44.94 104 GLU A C 1
ATOM 823 O O . GLU A 1 104 ? 10.131 25.362 2.561 1.00 44.94 104 GLU A O 1
ATOM 828 N N . ILE A 1 105 ? 8.126 26.042 1.834 1.00 44.22 105 ILE A N 1
ATOM 829 C CA . ILE A 1 105 ? 8.261 25.464 0.487 1.00 44.22 105 ILE A CA 1
ATOM 830 C C . ILE A 1 105 ? 9.433 26.094 -0.281 1.00 44.22 105 ILE A C 1
ATOM 832 O O . ILE A 1 105 ? 10.207 25.378 -0.918 1.00 44.22 105 ILE A O 1
ATOM 836 N N . GLU A 1 106 ? 9.591 27.418 -0.237 1.00 44.50 106 GLU A N 1
ATOM 837 C CA . GLU A 1 106 ? 10.693 28.109 -0.919 1.00 44.50 106 GLU A CA 1
ATOM 838 C C . GLU A 1 106 ? 12.050 27.839 -0.250 1.00 44.50 106 GLU A C 1
ATOM 840 O O . GLU A 1 106 ? 13.035 27.593 -0.947 1.00 44.50 106 GLU A O 1
ATOM 845 N N . LEU A 1 107 ? 12.104 27.775 1.084 1.00 42.34 107 LEU A N 1
ATOM 846 C CA . LEU A 1 107 ? 13.302 27.367 1.823 1.00 42.34 107 LEU A CA 1
ATOM 847 C C . LEU A 1 107 ? 13.688 25.916 1.518 1.00 42.34 107 LEU A C 1
ATOM 849 O O . LEU A 1 107 ? 14.867 25.630 1.335 1.00 42.34 107 LEU A O 1
ATOM 853 N N . GLN A 1 108 ? 12.716 25.014 1.358 1.00 44.59 108 GLN A N 1
ATOM 854 C CA . GLN A 1 108 ? 12.970 23.642 0.914 1.00 44.59 108 GLN A CA 1
ATOM 855 C C . GLN A 1 108 ? 13.473 23.585 -0.533 1.00 44.59 108 GLN A C 1
ATOM 857 O O . GLN A 1 108 ? 14.385 22.818 -0.825 1.00 44.59 108 GLN A O 1
ATOM 862 N N . LYS A 1 109 ? 12.943 24.409 -1.448 1.00 46.06 109 LYS A N 1
ATOM 863 C CA . LYS A 1 109 ? 13.468 24.510 -2.825 1.00 46.06 109 LYS A CA 1
ATOM 864 C C . LYS A 1 109 ? 14.914 25.014 -2.850 1.00 46.06 109 LYS A C 1
ATOM 866 O O . LYS A 1 109 ? 15.706 24.530 -3.655 1.00 46.06 109 LYS A O 1
ATOM 871 N N . ILE A 1 110 ? 15.263 25.956 -1.970 1.00 41.22 110 ILE A N 1
ATOM 872 C CA . ILE A 1 110 ? 16.629 26.480 -1.816 1.00 41.22 110 ILE A CA 1
ATOM 873 C C . ILE A 1 110 ? 17.546 25.432 -1.165 1.00 41.22 110 ILE A C 1
ATOM 875 O O . ILE A 1 110 ? 18.656 25.222 -1.647 1.00 41.22 110 ILE A O 1
ATOM 879 N N . ALA A 1 111 ? 17.074 24.709 -0.145 1.00 38.22 111 ALA A N 1
ATOM 880 C CA . ALA A 1 111 ? 17.816 23.625 0.501 1.00 38.22 111 ALA A CA 1
ATOM 881 C C . ALA A 1 111 ? 18.101 22.462 -0.465 1.00 38.22 111 ALA A C 1
ATOM 883 O O . ALA A 1 111 ? 19.215 21.947 -0.485 1.00 38.22 111 ALA A O 1
ATOM 884 N N . ILE A 1 112 ? 17.139 22.112 -1.328 1.00 45.22 112 ILE A N 1
ATOM 885 C CA . ILE A 1 112 ? 17.296 21.108 -2.395 1.00 45.22 112 ILE A CA 1
ATOM 886 C C . ILE A 1 112 ? 18.273 21.591 -3.480 1.00 45.22 112 ILE A C 1
ATOM 888 O O . ILE A 1 112 ? 19.006 20.785 -4.045 1.00 45.22 112 ILE A O 1
ATOM 892 N N . LYS A 1 113 ? 18.331 22.901 -3.760 1.00 43.16 113 LYS A N 1
ATOM 893 C CA . LYS A 1 113 ? 19.320 23.481 -4.686 1.00 43.16 113 LYS A CA 1
ATOM 894 C C . LYS A 1 113 ? 20.750 23.496 -4.130 1.00 43.16 113 LYS A C 1
ATOM 896 O O . LYS A 1 113 ? 21.676 23.551 -4.931 1.00 43.16 113 LYS A O 1
ATOM 901 N N . ASN A 1 114 ? 20.920 23.431 -2.807 1.00 37.84 114 ASN A N 1
ATOM 902 C CA . ASN A 1 114 ? 22.213 23.592 -2.132 1.00 37.84 114 ASN A CA 1
ATOM 903 C C . ASN A 1 114 ? 22.744 22.327 -1.435 1.00 37.84 114 ASN A C 1
ATOM 905 O O . ASN A 1 114 ? 23.788 22.404 -0.794 1.00 37.84 114 ASN A O 1
ATOM 909 N N . THR A 1 115 ? 22.076 21.173 -1.520 1.00 42.47 115 THR A N 1
ATOM 910 C CA . THR A 1 115 ? 22.566 19.956 -0.849 1.00 42.47 115 THR A CA 1
ATOM 911 C C . THR A 1 115 ? 23.447 19.102 -1.759 1.00 42.47 115 THR A C 1
ATOM 913 O O . THR A 1 115 ? 23.116 18.817 -2.910 1.00 42.47 115 THR A O 1
ATOM 916 N N . GLU A 1 116 ? 24.554 18.623 -1.193 1.00 43.75 116 GLU A N 1
ATOM 917 C CA . GLU A 1 116 ? 25.400 17.522 -1.667 1.00 43.75 116 GLU A CA 1
ATOM 918 C C . GLU A 1 116 ? 24.625 16.178 -1.679 1.00 43.75 116 GLU A C 1
ATOM 920 O O . GLU A 1 116 ? 25.030 15.183 -1.083 1.00 43.75 116 GLU A O 1
ATOM 925 N N . VAL A 1 117 ? 23.467 16.122 -2.351 1.00 51.81 117 VAL A N 1
ATOM 926 C CA . VAL A 1 117 ? 22.519 14.984 -2.337 1.00 51.81 117 VAL A CA 1
ATOM 927 C C . VAL A 1 117 ? 23.112 13.706 -2.961 1.00 51.81 117 VAL A C 1
ATOM 929 O O . VAL A 1 117 ? 22.571 12.613 -2.803 1.00 51.81 117 VAL A O 1
ATOM 932 N N . THR A 1 118 ? 24.250 13.784 -3.651 1.00 49.06 118 THR A N 1
ATOM 933 C CA . THR A 1 118 ? 24.840 12.641 -4.361 1.00 49.06 118 THR A CA 1
ATOM 934 C C . THR A 1 118 ? 25.720 11.730 -3.498 1.00 49.06 118 THR A C 1
ATOM 936 O O . THR A 1 118 ? 25.818 10.552 -3.837 1.00 49.06 118 THR A O 1
ATOM 939 N N . LYS A 1 119 ? 26.301 12.193 -2.375 1.00 49.84 119 LYS A N 1
ATOM 940 C CA . LYS A 1 119 ? 27.189 11.352 -1.535 1.00 49.84 119 LYS A CA 1
ATOM 941 C C . LYS A 1 119 ? 26.480 10.563 -0.419 1.00 49.84 119 LYS A C 1
ATOM 943 O O . LYS A 1 119 ? 26.926 9.460 -0.123 1.00 49.84 119 LYS A O 1
ATOM 948 N N . ASN A 1 120 ? 25.328 11.019 0.091 1.00 61.25 120 ASN A N 1
ATOM 949 C CA . ASN A 1 120 ? 24.655 10.392 1.253 1.00 61.25 120 ASN A CA 1
ATOM 950 C C . ASN A 1 120 ? 23.318 9.693 0.929 1.00 61.25 120 ASN A C 1
ATOM 952 O O . ASN A 1 120 ? 22.518 9.406 1.817 1.00 61.25 120 ASN A O 1
ATOM 956 N N . SER A 1 121 ? 23.043 9.373 -0.341 1.00 65.94 121 SER A N 1
ATOM 957 C CA . SER A 1 121 ? 21.783 8.705 -0.724 1.00 65.94 121 SER A CA 1
ATOM 958 C C . SER A 1 121 ? 21.580 7.332 -0.061 1.00 65.94 121 SER A C 1
ATOM 960 O O . SER A 1 121 ? 20.445 6.952 0.218 1.00 65.94 121 SER A O 1
ATOM 962 N N . GLY A 1 122 ? 22.662 6.601 0.229 1.00 69.69 122 GLY A N 1
ATOM 963 C CA . GLY A 1 122 ? 22.603 5.330 0.958 1.00 69.69 122 GLY A CA 1
ATOM 964 C C . GLY A 1 122 ? 22.224 5.501 2.432 1.00 69.69 122 GLY A C 1
ATOM 965 O O . GLY A 1 122 ? 21.352 4.790 2.923 1.00 69.69 122 GLY A O 1
ATOM 966 N N . GLU A 1 123 ? 22.824 6.482 3.104 1.00 70.88 123 GLU A N 1
ATOM 967 C CA . GLU A 1 123 ? 22.527 6.834 4.498 1.00 70.88 123 GLU A CA 1
ATOM 968 C C . GLU A 1 123 ? 21.075 7.311 4.646 1.00 70.88 123 GLU A C 1
ATOM 970 O O . GLU A 1 123 ? 20.350 6.860 5.528 1.00 70.88 123 GLU A O 1
ATOM 975 N N . MET A 1 124 ? 20.594 8.134 3.709 1.00 70.50 124 MET A N 1
ATOM 976 C CA . MET A 1 124 ? 19.205 8.593 3.697 1.00 70.50 124 MET A CA 1
ATOM 977 C C . MET A 1 124 ? 18.209 7.425 3.577 1.00 70.50 124 MET A C 1
ATOM 979 O O . MET A 1 124 ? 17.211 7.392 4.294 1.00 70.50 124 MET A O 1
ATOM 983 N N . VAL A 1 125 ? 18.485 6.446 2.704 1.00 75.69 125 VAL A N 1
ATOM 984 C CA . VAL A 1 125 ? 17.669 5.224 2.568 1.00 75.69 125 VAL A CA 1
ATOM 985 C C . VAL A 1 125 ? 17.674 4.407 3.861 1.00 75.69 125 VAL A C 1
ATOM 987 O O . VAL A 1 125 ? 16.627 3.896 4.257 1.00 75.69 125 VAL A O 1
ATOM 990 N N . GLN A 1 126 ? 18.822 4.287 4.531 1.00 75.56 126 GLN A N 1
ATOM 991 C CA . GLN A 1 126 ? 18.936 3.563 5.800 1.00 75.56 126 GLN A CA 1
ATOM 992 C C . GLN A 1 126 ? 18.146 4.245 6.918 1.00 75.56 126 GLN A C 1
ATOM 994 O O . GLN A 1 126 ? 17.361 3.577 7.588 1.00 75.56 126 GLN A O 1
ATOM 999 N N . ILE A 1 127 ? 18.286 5.564 7.074 1.00 71.94 127 ILE A N 1
ATOM 1000 C CA . ILE A 1 127 ? 17.538 6.351 8.065 1.00 71.94 127 ILE A CA 1
ATOM 1001 C C . ILE A 1 127 ? 16.032 6.235 7.808 1.00 71.94 127 ILE A C 1
ATOM 1003 O O . ILE A 1 127 ? 15.268 5.976 8.737 1.00 71.94 127 ILE A O 1
ATOM 1007 N N . ALA A 1 128 ? 15.604 6.361 6.548 1.00 74.62 128 ALA A N 1
ATOM 1008 C CA . ALA A 1 128 ? 14.203 6.200 6.168 1.00 74.62 128 ALA A CA 1
ATOM 1009 C C . ALA A 1 128 ? 13.677 4.803 6.515 1.00 74.62 128 ALA A C 1
ATOM 1011 O O . ALA A 1 128 ? 12.605 4.673 7.096 1.00 74.62 128 ALA A O 1
ATOM 1012 N N . SER A 1 129 ? 14.452 3.763 6.198 1.00 76.50 129 SER A N 1
ATOM 1013 C CA . SER A 1 129 ? 14.088 2.371 6.482 1.00 76.50 129 SER A CA 1
ATOM 1014 C C . SER A 1 129 ? 13.993 2.100 7.981 1.00 76.50 129 SER A C 1
ATOM 1016 O O . SER A 1 129 ? 13.032 1.487 8.431 1.00 76.50 129 SER A O 1
ATOM 1018 N N . ALA A 1 130 ? 14.939 2.610 8.772 1.00 72.00 130 ALA A N 1
ATOM 1019 C CA . ALA A 1 130 ? 14.912 2.483 10.225 1.00 72.00 130 ALA A CA 1
ATOM 1020 C C . ALA A 1 130 ? 13.699 3.199 10.842 1.00 72.00 130 ALA A C 1
ATOM 1022 O O . ALA A 1 130 ? 13.020 2.632 11.698 1.00 72.00 130 ALA A O 1
ATOM 1023 N N . ALA A 1 131 ? 13.392 4.416 10.378 1.00 72.62 131 ALA A N 1
ATOM 1024 C CA . ALA A 1 131 ? 12.209 5.149 10.815 1.00 72.62 131 ALA A CA 1
ATOM 1025 C C . ALA A 1 131 ? 10.922 4.385 10.466 1.00 72.62 131 ALA A C 1
ATOM 1027 O O . ALA A 1 131 ? 10.099 4.163 11.350 1.00 72.62 131 ALA A O 1
ATOM 1028 N N . MET A 1 132 ? 10.787 3.911 9.221 1.00 81.19 132 MET A N 1
ATOM 1029 C CA . MET A 1 132 ? 9.648 3.092 8.780 1.00 81.19 132 MET A CA 1
ATOM 1030 C C . MET A 1 132 ? 9.468 1.841 9.631 1.00 81.19 132 MET A C 1
ATOM 1032 O O . MET A 1 132 ? 8.358 1.581 10.077 1.00 81.19 132 MET A O 1
ATOM 1036 N N . ASN A 1 133 ? 10.543 1.099 9.907 1.00 80.00 133 ASN A N 1
ATOM 1037 C CA . ASN A 1 133 ? 10.473 -0.107 10.731 1.00 80.00 133 ASN A CA 1
ATOM 1038 C C . ASN A 1 133 ? 9.978 0.204 12.148 1.00 80.00 133 ASN A C 1
ATOM 1040 O O . ASN A 1 133 ? 9.162 -0.538 12.688 1.00 80.00 133 ASN A O 1
ATOM 1044 N N . LYS A 1 134 ? 10.427 1.320 12.737 1.00 80.81 134 LYS A N 1
ATOM 1045 C CA . LYS A 1 134 ? 9.957 1.765 14.054 1.00 80.81 134 LYS A CA 1
ATOM 1046 C C . LYS A 1 134 ? 8.462 2.087 14.040 1.00 80.81 134 LYS A C 1
ATOM 1048 O O . LYS A 1 134 ? 7.743 1.674 14.939 1.00 80.81 134 LYS A O 1
ATOM 1053 N N . ILE A 1 135 ? 7.994 2.809 13.026 1.00 82.50 135 ILE A N 1
ATOM 1054 C CA . ILE A 1 135 ? 6.578 3.174 12.894 1.00 82.50 135 ILE A CA 1
ATOM 1055 C C . ILE A 1 135 ? 5.730 1.931 12.659 1.00 82.50 135 ILE A C 1
ATOM 1057 O O . ILE A 1 135 ? 4.696 1.778 13.296 1.00 82.50 135 ILE A O 1
ATOM 1061 N N . ASN A 1 136 ? 6.175 1.044 11.768 1.00 85.94 136 ASN A N 1
ATOM 1062 C CA . ASN A 1 136 ? 5.492 -0.208 11.487 1.00 85.94 136 ASN A CA 1
ATOM 1063 C C . ASN A 1 136 ? 5.358 -1.040 12.766 1.00 85.94 136 ASN A C 1
ATOM 1065 O O . ASN A 1 136 ? 4.269 -1.500 13.067 1.00 85.94 136 ASN A O 1
ATOM 1069 N N . SER A 1 137 ? 6.420 -1.137 13.573 1.00 86.69 137 SER A N 1
ATOM 1070 C CA . SER A 1 137 ? 6.371 -1.810 14.876 1.00 86.69 137 SER A CA 1
ATOM 1071 C C . SER A 1 137 ? 5.360 -1.180 15.837 1.00 86.69 137 SER A C 1
ATOM 1073 O O . SER A 1 137 ? 4.672 -1.915 16.534 1.00 86.69 137 SER A O 1
ATOM 1075 N N . LEU A 1 138 ? 5.265 0.153 15.894 1.00 89.31 138 LEU A N 1
ATOM 1076 C CA . LEU A 1 138 ? 4.284 0.837 16.745 1.00 89.31 138 LEU A CA 1
ATOM 1077 C C . LEU A 1 138 ? 2.853 0.615 16.244 1.00 89.31 138 LEU A C 1
ATOM 1079 O O . LEU A 1 138 ? 1.957 0.351 17.039 1.00 89.31 138 LEU A O 1
ATOM 1083 N N . LEU A 1 139 ? 2.636 0.696 14.927 1.00 91.12 139 LEU A N 1
ATOM 1084 C CA . LEU A 1 139 ? 1.348 0.401 14.301 1.00 91.12 139 LEU A CA 1
ATOM 1085 C C . LEU A 1 139 ? 0.889 -1.021 14.650 1.00 91.12 139 LEU A C 1
ATOM 1087 O O . LEU A 1 139 ? -0.249 -1.209 15.079 1.00 91.12 139 LEU A O 1
ATOM 1091 N N . ASP A 1 140 ? 1.793 -1.990 14.505 1.00 93.31 140 ASP A N 1
ATOM 1092 C CA . ASP A 1 140 ? 1.548 -3.399 14.806 1.00 93.31 140 ASP A CA 1
ATOM 1093 C C . ASP A 1 140 ? 1.280 -3.604 16.303 1.00 93.31 140 ASP A C 1
ATOM 1095 O O . ASP A 1 140 ? 0.349 -4.306 16.679 1.00 93.31 140 ASP A O 1
ATOM 1099 N N . GLU A 1 141 ? 2.014 -2.918 17.182 1.00 94.50 141 GLU A N 1
ATOM 1100 C CA . GLU A 1 141 ? 1.786 -2.967 18.627 1.00 94.50 141 GLU A CA 1
ATOM 1101 C C . GLU A 1 141 ? 0.365 -2.511 19.004 1.00 94.50 141 GLU A C 1
ATOM 1103 O O . GLU A 1 141 ? -0.330 -3.211 19.744 1.00 94.50 141 GLU A O 1
ATOM 1108 N N . TYR A 1 142 ? -0.112 -1.382 18.468 1.00 95.38 142 TYR A N 1
ATOM 1109 C CA . TYR A 1 142 ? -1.484 -0.918 18.712 1.00 95.38 142 TYR A CA 1
ATOM 1110 C C . TYR A 1 142 ? -2.535 -1.897 18.176 1.00 95.38 142 TYR A C 1
ATOM 1112 O O . TYR A 1 142 ? -3.533 -2.174 18.850 1.00 95.38 142 TYR A O 1
ATOM 1120 N N . GLN A 1 143 ? -2.304 -2.444 16.982 1.00 94.75 143 GLN A N 1
ATOM 1121 C CA . GLN A 1 143 ? -3.160 -3.459 16.372 1.00 94.75 143 GLN A CA 1
ATOM 1122 C C . GLN A 1 143 ? -3.217 -4.733 17.238 1.00 94.75 143 GLN A C 1
ATOM 1124 O O . GLN A 1 143 ? -4.307 -5.210 17.556 1.00 94.75 143 GLN A O 1
ATOM 1129 N N . ILE A 1 144 ? -2.077 -5.236 17.719 1.00 95.00 144 ILE A N 1
ATOM 1130 C CA . ILE A 1 144 ? -1.980 -6.395 18.623 1.00 95.00 144 ILE A CA 1
ATOM 1131 C C . ILE A 1 144 ? -2.668 -6.122 19.965 1.00 95.00 144 ILE A C 1
ATOM 1133 O O . ILE A 1 144 ? -3.354 -6.999 20.499 1.00 95.00 144 ILE A O 1
ATOM 1137 N N . GLN A 1 145 ? -2.514 -4.921 20.525 1.00 95.31 145 GLN A N 1
ATOM 1138 C CA . GLN A 1 145 ? -3.180 -4.542 21.772 1.00 95.31 145 GLN A CA 1
ATOM 1139 C C . GLN A 1 145 ? -4.704 -4.565 21.603 1.00 95.31 145 GLN A C 1
ATOM 1141 O O . GLN A 1 145 ? -5.393 -5.177 22.419 1.00 95.31 145 GLN A O 1
ATOM 1146 N N . LEU A 1 146 ? -5.235 -3.991 20.518 1.00 93.44 146 LEU A N 1
ATOM 1147 C CA . LEU A 1 146 ? -6.665 -4.068 20.199 1.00 93.44 146 LEU A CA 1
ATOM 1148 C C . LEU A 1 146 ? -7.137 -5.512 20.007 1.00 93.44 146 LEU A C 1
ATOM 1150 O O . LEU A 1 146 ? -8.131 -5.916 20.612 1.00 93.44 146 LEU A O 1
ATOM 1154 N N . TYR A 1 147 ? -6.406 -6.301 19.219 1.00 93.75 147 TYR A N 1
ATOM 1155 C CA . TYR A 1 147 ? -6.679 -7.724 19.023 1.00 93.75 147 TYR A CA 1
ATOM 1156 C C . TYR A 1 147 ? -6.782 -8.471 20.360 1.00 93.75 147 TYR A C 1
ATOM 1158 O O . TYR A 1 147 ? -7.750 -9.192 20.609 1.00 93.75 147 TYR A O 1
ATOM 1166 N N . THR A 1 148 ? -5.824 -8.232 21.255 1.00 93.25 148 THR A N 1
ATOM 1167 C CA . THR A 1 148 ? -5.749 -8.860 22.577 1.00 93.25 148 THR A CA 1
ATOM 1168 C C . THR A 1 148 ? -6.917 -8.452 23.472 1.00 93.25 148 THR A C 1
ATOM 1170 O O . THR A 1 148 ? -7.518 -9.318 24.107 1.00 93.25 148 THR A O 1
ATOM 1173 N N . LEU A 1 149 ? -7.286 -7.164 23.506 1.00 93.31 149 LEU A N 1
ATOM 1174 C CA . LEU A 1 149 ? -8.436 -6.689 24.286 1.00 93.31 149 LEU A CA 1
ATOM 1175 C C . LEU A 1 149 ? -9.734 -7.378 23.842 1.00 93.31 149 LEU A C 1
ATOM 1177 O O . LEU A 1 149 ? -10.533 -7.805 24.679 1.00 93.31 149 LEU A O 1
ATOM 1181 N N . ILE A 1 150 ? -9.929 -7.536 22.530 1.00 90.56 150 ILE A N 1
ATOM 1182 C CA . ILE A 1 150 ? -11.115 -8.202 21.983 1.00 90.56 150 ILE A CA 1
ATOM 1183 C C . ILE A 1 150 ? -11.087 -9.704 22.303 1.00 90.56 150 ILE A C 1
ATOM 1185 O O . ILE A 1 150 ? -12.094 -10.250 22.755 1.00 90.56 150 ILE A O 1
ATOM 1189 N N . LEU A 1 151 ? -9.942 -10.373 22.121 1.00 90.81 151 LEU A N 1
ATOM 1190 C CA . LEU A 1 151 ? -9.776 -11.802 22.415 1.00 90.81 151 LEU A CA 1
ATOM 1191 C C . LEU A 1 151 ? -10.036 -12.118 23.897 1.00 90.81 151 LEU A C 1
ATOM 1193 O O . LEU A 1 151 ? -10.693 -13.104 24.228 1.00 90.81 151 LEU A O 1
ATOM 1197 N N . GLN A 1 152 ? -9.576 -11.242 24.792 1.00 91.75 152 GLN A N 1
ATOM 1198 C CA . GLN A 1 152 ? -9.807 -11.331 26.235 1.00 91.75 152 GLN A CA 1
ATOM 1199 C C . GLN A 1 152 ? -11.226 -10.923 26.656 1.00 91.75 152 GLN A C 1
ATOM 1201 O O . GLN A 1 152 ? -11.530 -10.950 27.848 1.00 91.75 152 GLN A O 1
ATOM 1206 N N . LYS A 1 153 ? -12.096 -10.553 25.705 1.00 89.06 153 LYS A N 1
ATOM 1207 C CA . LYS A 1 153 ? -13.476 -10.106 25.951 1.00 89.06 153 LYS A CA 1
ATOM 1208 C C . LYS A 1 153 ? -13.544 -8.958 26.962 1.00 89.06 153 LYS A C 1
ATOM 1210 O O . LYS A 1 153 ? -14.388 -8.957 27.860 1.00 89.06 153 LYS A O 1
ATOM 1215 N N . LYS A 1 154 ? -12.629 -7.997 26.827 1.00 93.62 154 LYS A N 1
ATOM 1216 C CA . LYS A 1 154 ? -12.624 -6.769 27.628 1.00 93.62 154 LYS A CA 1
ATOM 1217 C C . LYS A 1 154 ? -13.888 -5.950 27.391 1.00 93.62 154 LYS A C 1
ATOM 1219 O O . LYS A 1 154 ? -14.643 -6.187 26.446 1.00 93.62 154 LYS A O 1
ATOM 1224 N N . THR A 1 155 ? -14.140 -4.998 28.282 1.00 91.38 155 THR A N 1
ATOM 1225 C CA . THR A 1 155 ? -15.348 -4.174 28.211 1.00 91.38 155 THR A CA 1
ATOM 1226 C C . THR A 1 155 ? -15.355 -3.312 26.946 1.00 91.38 155 THR A C 1
ATOM 1228 O O . THR A 1 155 ? -14.308 -2.942 26.410 1.00 91.38 155 THR A O 1
ATOM 1231 N N . GLN A 1 156 ? -16.550 -2.942 26.475 1.00 90.06 156 GLN A N 1
ATOM 1232 C CA . GLN A 1 156 ? -16.693 -2.039 25.327 1.00 90.06 156 GLN A CA 1
ATOM 1233 C C . GLN A 1 156 ? -15.976 -0.700 25.555 1.00 90.06 156 GLN A C 1
ATOM 1235 O O . GLN A 1 156 ? -15.431 -0.129 24.611 1.00 90.06 156 GLN A O 1
ATOM 1240 N N . GLN A 1 157 ? -15.945 -0.221 26.803 1.00 91.69 157 GLN A N 1
ATOM 1241 C CA . GLN A 1 157 ? -15.261 1.009 27.188 1.00 91.69 157 GLN A CA 1
ATOM 1242 C C . GLN A 1 157 ? -13.740 0.895 27.017 1.00 91.69 157 GLN A C 1
ATOM 1244 O O . GLN A 1 157 ? -13.142 1.779 26.413 1.00 91.69 157 GLN A O 1
ATOM 1249 N N . GLU A 1 158 ? -13.122 -0.197 27.480 1.00 93.31 158 GLU A N 1
ATOM 1250 C CA . GLU A 1 158 ? -11.677 -0.432 27.314 1.00 93.31 158 GLU A CA 1
ATOM 1251 C C . GLU A 1 158 ? -11.279 -0.511 25.833 1.00 93.31 158 GLU A C 1
ATOM 1253 O O . GLU A 1 158 ? -10.301 0.109 25.417 1.00 93.31 158 GLU A O 1
ATOM 1258 N N . ILE A 1 159 ? -12.056 -1.234 25.018 1.00 92.12 159 ILE A N 1
ATOM 1259 C CA . ILE A 1 159 ? -11.782 -1.359 23.577 1.00 92.12 159 ILE A CA 1
ATOM 1260 C C . ILE A 1 159 ? -11.942 0.001 22.884 1.00 92.12 159 ILE A C 1
ATOM 1262 O O . ILE A 1 159 ? -11.102 0.372 22.064 1.00 92.12 159 ILE A O 1
ATOM 1266 N N . SER A 1 160 ? -12.982 0.765 23.231 1.00 90.81 160 SER A N 1
ATOM 1267 C CA . SER A 1 160 ? -13.222 2.092 22.650 1.00 90.81 160 SER A CA 1
ATOM 1268 C C . SER A 1 160 ? -12.125 3.085 23.028 1.00 90.81 160 SER A C 1
ATOM 1270 O O . SER A 1 160 ? -11.618 3.787 22.159 1.00 90.81 160 SER A O 1
ATOM 1272 N N . GLN A 1 161 ? -11.692 3.093 24.291 1.00 93.19 161 GLN A N 1
ATOM 1273 C CA . GLN A 1 161 ? -10.578 3.925 24.743 1.00 93.19 161 GLN A CA 1
ATOM 1274 C C . GLN A 1 161 ? -9.298 3.607 23.961 1.00 93.19 161 GLN A C 1
ATOM 1276 O O . GLN A 1 161 ? -8.618 4.514 23.488 1.00 93.19 161 GLN A O 1
ATOM 1281 N N . LYS A 1 162 ? -9.011 2.320 23.736 1.00 94.69 162 LYS A N 1
ATOM 1282 C CA . LYS A 1 162 ? -7.848 1.911 22.943 1.00 94.69 162 LYS A CA 1
ATOM 1283 C C . LYS A 1 162 ? -7.956 2.325 21.472 1.00 94.69 162 LYS A C 1
ATOM 1285 O O . LYS A 1 162 ? -6.949 2.680 20.863 1.00 94.69 162 LYS A O 1
ATOM 1290 N N . CYS A 1 163 ? -9.160 2.311 20.900 1.00 92.12 163 CYS A N 1
ATOM 1291 C CA . CYS A 1 163 ? -9.404 2.809 19.545 1.00 92.12 163 CYS A CA 1
ATOM 1292 C C . CYS A 1 163 ? -9.157 4.322 19.430 1.00 92.12 163 CYS A C 1
ATOM 1294 O O . CYS A 1 163 ? -8.619 4.758 18.410 1.00 92.12 163 CYS A O 1
ATOM 1296 N N . LEU A 1 164 ? -9.518 5.106 20.455 1.00 92.06 164 LEU A N 1
ATOM 1297 C CA . LEU A 1 164 ? -9.222 6.543 20.522 1.00 92.06 164 LEU A CA 1
ATOM 1298 C C . LEU A 1 164 ? -7.717 6.790 20.607 1.00 92.06 164 LEU A C 1
ATOM 1300 O O . LEU A 1 164 ? -7.179 7.472 19.746 1.00 92.06 164 LEU A O 1
ATOM 1304 N N . GLU A 1 165 ? -7.022 6.145 21.549 1.00 94.06 165 GLU A N 1
ATOM 1305 C CA . GLU A 1 165 ? -5.558 6.250 21.672 1.00 94.06 165 GLU A CA 1
ATOM 1306 C C . GLU A 1 165 ? -4.846 5.908 20.359 1.00 94.06 165 GLU A C 1
ATOM 1308 O O . GLU A 1 165 ? -3.901 6.582 19.948 1.00 94.06 165 GLU A O 1
ATOM 1313 N N . PHE A 1 166 ? -5.311 4.855 19.681 1.00 93.75 166 PHE A N 1
ATOM 1314 C CA . PHE A 1 166 ? -4.742 4.461 18.403 1.00 93.75 166 PHE A CA 1
ATOM 1315 C C . PHE A 1 166 ? -5.013 5.502 17.311 1.00 93.75 166 PHE A C 1
ATOM 1317 O O . PHE A 1 166 ? -4.148 5.781 16.483 1.00 93.75 166 PHE A O 1
ATOM 1324 N N . SER A 1 167 ? -6.203 6.099 17.314 1.00 91.31 167 SER A N 1
ATOM 1325 C CA . SER A 1 167 ? -6.564 7.157 16.372 1.00 91.31 167 SER A CA 1
ATOM 1326 C C . SER A 1 167 ? -5.720 8.415 16.589 1.00 91.31 167 SER A C 1
ATOM 1328 O O . SER A 1 167 ? -5.152 8.918 15.621 1.00 91.31 167 SER A O 1
ATOM 1330 N N . ASP A 1 168 ? -5.546 8.848 17.840 1.00 87.81 168 ASP A N 1
ATOM 1331 C CA . ASP A 1 168 ? -4.712 9.995 18.221 1.00 87.81 168 ASP A CA 1
ATOM 1332 C C . ASP A 1 168 ? -3.248 9.786 17.800 1.00 87.81 168 ASP A C 1
ATOM 1334 O O . ASP A 1 168 ? -2.611 10.674 17.223 1.00 87.81 168 ASP A O 1
ATOM 1338 N N . PHE A 1 169 ? -2.718 8.575 18.016 1.00 89.62 169 PHE A N 1
ATOM 1339 C CA . PHE A 1 169 ? -1.390 8.193 17.535 1.00 89.62 169 PHE A CA 1
ATOM 1340 C C . PHE A 1 169 ? -1.270 8.384 16.016 1.00 89.62 169 PHE A C 1
ATOM 1342 O O . PHE A 1 169 ? -0.310 8.996 15.543 1.00 89.62 169 PHE A O 1
ATOM 1349 N N . ILE A 1 170 ? -2.254 7.917 15.245 1.00 84.44 170 ILE A N 1
ATOM 1350 C CA . ILE A 1 170 ? -2.235 8.023 13.783 1.00 84.44 170 ILE A CA 1
ATOM 1351 C C . ILE A 1 170 ? -2.343 9.483 13.325 1.00 84.44 170 ILE A C 1
ATOM 1353 O O . ILE A 1 170 ? -1.591 9.892 12.436 1.00 84.44 170 ILE A O 1
ATOM 1357 N N . GLU A 1 171 ? -3.222 10.282 13.934 1.00 86.19 171 GLU A N 1
ATOM 1358 C CA . GLU A 1 171 ? -3.376 11.709 13.624 1.00 86.19 171 GLU A CA 1
ATOM 1359 C C . GLU A 1 171 ? -2.087 12.494 13.862 1.00 86.19 171 GLU A C 1
ATOM 1361 O O . GLU A 1 171 ? -1.717 13.339 13.043 1.00 86.19 171 GLU A O 1
ATOM 1366 N N . SER A 1 172 ? -1.363 12.173 14.937 1.00 82.06 172 SER A N 1
ATOM 1367 C CA . SER A 1 172 ? -0.080 12.811 15.236 1.00 82.06 172 SER A CA 1
ATOM 1368 C C . SER A 1 172 ? 1.002 12.493 14.198 1.00 82.06 172 SER A C 1
ATOM 1370 O O . SER A 1 172 ? 1.907 13.298 13.980 1.00 82.06 172 SER A O 1
ATOM 1372 N N . PHE A 1 173 ? 0.903 11.339 13.529 1.00 78.69 173 PHE A N 1
ATOM 1373 C CA . PHE A 1 173 ? 2.014 10.765 12.779 1.00 78.69 173 PHE A CA 1
ATOM 1374 C C . PHE A 1 173 ? 1.864 10.832 11.249 1.00 78.69 173 PHE A C 1
ATOM 1376 O O . PHE A 1 173 ? 2.832 11.076 10.523 1.00 78.69 173 PHE A O 1
ATOM 1383 N N . VAL A 1 174 ? 0.647 10.667 10.721 1.00 80.19 174 VAL A N 1
ATOM 1384 C CA . VAL A 1 174 ? 0.375 10.687 9.268 1.00 80.19 174 VAL A CA 1
ATOM 1385 C C . VAL A 1 174 ? 0.879 11.956 8.559 1.00 80.19 174 VAL A C 1
ATOM 1387 O O . VAL A 1 174 ? 1.424 11.826 7.455 1.00 80.19 174 VAL A O 1
ATOM 1390 N N . PRO A 1 175 ? 0.774 13.174 9.133 1.00 82.12 175 PRO A N 1
ATOM 1391 C CA . PRO A 1 175 ? 1.324 14.372 8.501 1.00 82.12 175 PRO A CA 1
ATOM 1392 C C . PRO A 1 175 ? 2.834 14.282 8.238 1.00 82.12 175 PRO A C 1
ATOM 1394 O O . PRO A 1 175 ? 3.305 14.730 7.188 1.00 82.12 175 PRO A O 1
ATOM 1397 N N . GLU A 1 176 ? 3.597 13.675 9.150 1.00 77.94 176 GLU A N 1
ATOM 1398 C CA . GLU A 1 176 ? 5.045 13.504 9.000 1.00 77.94 176 GLU A CA 1
ATOM 1399 C C . GLU A 1 176 ? 5.382 12.503 7.890 1.00 77.94 176 GLU A C 1
ATOM 1401 O O . GLU A 1 176 ? 6.252 12.782 7.056 1.00 77.94 176 GLU A O 1
ATOM 1406 N N . LEU A 1 177 ? 4.645 11.386 7.805 1.00 77.56 177 LEU A N 1
ATOM 1407 C CA . LEU A 1 177 ? 4.766 10.427 6.699 1.00 77.56 177 LEU A CA 1
ATOM 1408 C C . LEU A 1 177 ? 4.500 11.082 5.349 1.00 77.56 177 LEU A C 1
ATOM 1410 O O . LEU A 1 177 ? 5.285 10.909 4.416 1.00 77.56 177 LEU A O 1
ATOM 1414 N N . ALA A 1 178 ? 3.424 11.864 5.245 1.00 79.44 178 ALA A N 1
ATOM 1415 C CA . ALA A 1 178 ? 3.066 12.547 4.009 1.00 79.44 178 ALA A CA 1
ATOM 1416 C C . ALA A 1 178 ? 4.174 13.521 3.569 1.00 79.44 178 ALA A C 1
ATOM 1418 O O . ALA A 1 178 ? 4.577 13.539 2.402 1.00 79.44 178 ALA A O 1
ATOM 1419 N N . GLN A 1 179 ? 4.733 14.297 4.504 1.00 78.88 179 GLN A N 1
ATOM 1420 C CA . GLN A 1 179 ? 5.855 15.194 4.216 1.00 78.88 179 GLN A CA 1
ATOM 1421 C C . GLN A 1 179 ? 7.117 14.435 3.793 1.00 78.88 179 GLN A C 1
ATOM 1423 O O . GLN A 1 179 ? 7.789 14.842 2.837 1.00 78.88 179 GLN A O 1
ATOM 1428 N N . ALA A 1 180 ? 7.453 13.345 4.487 1.00 78.81 180 ALA A N 1
ATOM 1429 C CA . ALA A 1 180 ? 8.579 12.488 4.136 1.00 78.81 180 ALA A CA 1
ATOM 1430 C C . ALA A 1 180 ? 8.408 11.928 2.721 1.00 78.81 180 ALA A C 1
ATOM 1432 O O . ALA A 1 180 ? 9.317 12.042 1.897 1.00 78.81 180 ALA A O 1
ATOM 1433 N N . GLN A 1 181 ? 7.220 11.421 2.399 1.00 82.00 181 GLN A N 1
ATOM 1434 C CA . GLN A 1 181 ? 6.903 10.877 1.087 1.00 82.00 181 GLN A CA 1
ATOM 1435 C C . GLN A 1 181 ? 7.135 11.903 -0.028 1.00 82.00 181 GLN A C 1
ATOM 1437 O O . GLN A 1 181 ? 7.841 11.616 -0.994 1.00 82.00 181 GLN A O 1
ATOM 1442 N N . VAL A 1 182 ? 6.638 13.135 0.131 1.00 83.50 182 VAL A N 1
ATOM 1443 C CA . VAL A 1 182 ? 6.857 14.220 -0.842 1.00 83.50 182 VAL A CA 1
ATOM 1444 C C . VAL A 1 182 ? 8.346 14.528 -1.022 1.00 83.50 182 VAL A C 1
ATOM 1446 O O . VAL A 1 182 ? 8.803 14.726 -2.152 1.00 83.50 182 VAL A O 1
ATOM 1449 N N . LYS A 1 183 ? 9.125 14.567 0.067 1.00 81.81 183 LYS A N 1
ATOM 1450 C CA . LYS A 1 183 ? 10.578 14.800 0.003 1.00 81.81 183 LYS A CA 1
ATOM 1451 C C . LYS A 1 183 ? 11.281 13.682 -0.766 1.00 81.81 183 LYS A C 1
ATOM 1453 O O . LYS A 1 183 ? 12.047 13.970 -1.685 1.00 81.81 183 LYS A O 1
ATOM 1458 N N . PHE A 1 184 ? 10.981 12.424 -0.452 1.00 83.44 184 PHE A N 1
ATOM 1459 C CA . PHE A 1 184 ? 11.595 11.277 -1.114 1.00 83.44 184 PHE A CA 1
ATOM 1460 C C . PHE A 1 184 ? 11.225 11.180 -2.595 1.00 83.44 184 PHE A C 1
ATOM 1462 O O . PHE A 1 184 ? 12.098 10.860 -3.399 1.00 83.44 184 PHE A O 1
ATOM 1469 N N . VAL A 1 185 ? 9.993 11.524 -2.992 1.00 86.12 185 VAL A N 1
ATOM 1470 C CA . VAL A 1 185 ? 9.620 11.518 -4.417 1.00 86.12 185 VAL A CA 1
ATOM 1471 C C . VAL A 1 185 ? 10.387 12.592 -5.187 1.00 86.12 185 VAL A C 1
ATOM 1473 O O . VAL A 1 185 ? 10.863 12.322 -6.285 1.00 86.12 185 VAL A O 1
ATOM 1476 N N . LYS A 1 186 ? 10.612 13.781 -4.609 1.00 85.06 186 LYS A N 1
ATOM 1477 C CA . LYS A 1 186 ? 11.453 14.815 -5.245 1.00 85.06 186 LYS A CA 1
ATOM 1478 C C . LYS A 1 186 ? 12.891 14.335 -5.455 1.00 85.06 186 LYS A C 1
ATOM 1480 O O . LYS A 1 186 ? 13.465 14.574 -6.514 1.00 85.06 186 LYS A O 1
ATOM 1485 N N . VAL A 1 187 ? 13.464 13.652 -4.461 1.00 83.94 187 VAL A N 1
ATOM 1486 C CA . VAL A 1 187 ? 14.812 13.067 -4.564 1.00 83.94 187 VAL A CA 1
ATOM 1487 C C . VAL A 1 187 ? 14.843 11.966 -5.626 1.00 83.94 187 VAL A C 1
ATOM 1489 O O . VAL A 1 187 ? 15.767 11.919 -6.437 1.00 83.94 187 VAL A O 1
ATOM 1492 N N . PHE A 1 188 ? 13.816 11.116 -5.663 1.00 87.19 188 PHE A N 1
ATOM 1493 C CA . PHE A 1 188 ? 13.684 10.049 -6.649 1.00 87.19 188 PHE A CA 1
ATOM 1494 C C . PHE A 1 188 ? 13.617 10.598 -8.075 1.00 87.19 188 PHE A C 1
ATOM 1496 O O . PHE A 1 188 ? 14.402 10.179 -8.923 1.00 87.19 188 PHE A O 1
ATOM 1503 N N . GLU A 1 189 ? 12.760 11.587 -8.329 1.00 85.94 189 GLU A N 1
ATOM 1504 C CA . GLU A 1 189 ? 12.649 12.232 -9.640 1.00 85.94 189 GLU A CA 1
ATOM 1505 C C . GLU A 1 189 ? 13.949 12.938 -10.045 1.00 85.94 189 GLU A C 1
ATOM 1507 O O . GLU A 1 189 ? 14.373 12.838 -11.196 1.00 85.94 189 GLU A O 1
ATOM 1512 N N . TYR A 1 190 ? 14.644 13.582 -9.101 1.00 84.19 190 TYR A N 1
ATOM 1513 C CA . TYR A 1 190 ? 15.958 14.172 -9.358 1.00 84.19 190 TYR A CA 1
ATOM 1514 C C . TYR A 1 190 ? 16.990 13.118 -9.792 1.00 84.19 190 TYR A C 1
ATOM 1516 O O . TYR A 1 190 ? 17.658 13.291 -10.815 1.00 84.19 190 TYR A O 1
ATOM 1524 N N . PHE A 1 191 ? 17.107 12.004 -9.063 1.00 84.69 191 PHE A N 1
ATOM 1525 C CA . PHE A 1 191 ? 18.033 10.923 -9.418 1.00 84.69 191 PHE A CA 1
ATOM 1526 C C . PHE A 1 191 ? 17.668 10.250 -10.736 1.00 84.69 191 PHE A C 1
ATOM 1528 O O . PHE A 1 191 ? 18.557 9.997 -11.552 1.00 84.69 191 PHE A O 1
ATOM 1535 N N . LYS A 1 192 ? 16.374 10.030 -10.981 1.00 85.19 192 LYS A N 1
ATOM 1536 C CA . LYS A 1 192 ? 15.860 9.507 -12.247 1.00 85.19 192 LYS A CA 1
ATOM 1537 C C . LYS A 1 192 ? 16.233 10.424 -13.414 1.00 85.19 192 LYS A C 1
ATOM 1539 O O . LYS A 1 192 ? 16.810 9.952 -14.389 1.00 85.19 192 LYS A O 1
ATOM 1544 N N . ALA A 1 193 ? 15.985 11.730 -13.296 1.00 84.56 193 ALA A N 1
ATOM 1545 C CA . ALA A 1 193 ? 16.300 12.715 -14.334 1.00 84.56 193 ALA A CA 1
ATOM 1546 C C . ALA A 1 193 ? 17.808 12.845 -14.609 1.00 84.56 193 ALA A C 1
ATOM 1548 O O . ALA A 1 193 ? 18.211 13.153 -15.729 1.00 84.56 193 ALA A O 1
ATOM 1549 N N . LYS A 1 194 ? 18.654 12.603 -13.601 1.00 81.81 194 LYS A N 1
ATOM 1550 C CA . LYS A 1 194 ? 20.119 12.617 -13.730 1.00 81.81 194 LYS A CA 1
ATOM 1551 C C . LYS A 1 194 ? 20.723 11.272 -14.145 1.00 81.81 194 LYS A C 1
ATOM 1553 O O . LYS A 1 194 ? 21.939 11.195 -14.290 1.00 81.81 194 LYS A O 1
ATOM 1558 N N . GLY A 1 195 ? 19.916 10.222 -14.314 1.00 78.81 195 GLY A N 1
ATOM 1559 C CA . GLY A 1 195 ? 20.406 8.876 -14.628 1.00 78.81 195 GLY A CA 1
ATOM 1560 C C . GLY A 1 195 ? 21.252 8.249 -13.510 1.00 78.81 195 GLY A C 1
ATOM 1561 O O . GLY A 1 195 ? 22.052 7.352 -13.769 1.00 78.81 195 GLY A O 1
ATOM 1562 N N . ILE A 1 196 ? 21.101 8.714 -12.264 1.00 77.06 196 ILE A N 1
ATOM 1563 C CA . ILE A 1 196 ? 21.862 8.223 -11.109 1.00 77.06 196 ILE A CA 1
ATOM 1564 C C . ILE A 1 196 ? 21.210 6.920 -10.630 1.00 77.06 196 ILE A C 1
ATOM 1566 O O . ILE A 1 196 ? 20.290 6.911 -9.814 1.00 77.06 196 ILE A O 1
ATOM 1570 N N . SER A 1 197 ? 21.669 5.797 -11.181 1.00 70.25 197 SER A N 1
ATOM 1571 C CA . SER A 1 197 ? 21.002 4.493 -11.059 1.00 70.25 197 SER A CA 1
ATOM 1572 C C . SER A 1 197 ? 21.337 3.705 -9.784 1.00 70.25 197 SER A C 1
ATOM 1574 O O . SER A 1 197 ? 20.577 2.810 -9.412 1.00 70.25 197 SER A O 1
ATOM 1576 N N . GLY A 1 198 ? 22.432 4.034 -9.084 1.00 70.62 198 GLY A N 1
ATOM 1577 C CA . GLY A 1 198 ? 22.987 3.206 -7.999 1.00 70.62 198 GLY A CA 1
ATOM 1578 C C . GLY A 1 198 ? 22.030 2.927 -6.830 1.00 70.62 198 GLY A C 1
ATOM 1579 O O . GLY A 1 198 ? 21.978 1.801 -6.341 1.00 70.62 198 GLY A O 1
ATOM 1580 N N . ASN A 1 199 ? 21.225 3.917 -6.424 1.00 76.00 199 ASN A N 1
ATOM 1581 C CA . ASN A 1 199 ? 20.290 3.806 -5.291 1.00 76.00 199 ASN A CA 1
ATOM 1582 C C . ASN A 1 199 ? 18.816 4.036 -5.663 1.00 76.00 199 ASN A C 1
ATOM 1584 O O . ASN A 1 199 ? 17.953 3.987 -4.789 1.00 76.00 199 ASN A O 1
ATOM 1588 N N . LEU A 1 200 ? 18.499 4.241 -6.945 1.00 84.25 200 LEU A N 1
ATOM 1589 C CA . LEU A 1 200 ? 17.148 4.611 -7.378 1.00 84.25 200 LEU A CA 1
ATOM 1590 C C . LEU A 1 200 ? 16.113 3.519 -7.067 1.00 84.25 200 LEU A C 1
ATOM 1592 O O . LEU A 1 200 ? 15.021 3.825 -6.601 1.00 84.25 200 LEU A O 1
ATOM 1596 N N . ARG A 1 201 ? 16.480 2.239 -7.231 1.00 86.38 201 ARG A N 1
ATOM 1597 C CA . ARG A 1 201 ? 15.614 1.098 -6.883 1.00 86.38 201 ARG A CA 1
ATOM 1598 C C . ARG A 1 201 ? 15.327 1.029 -5.381 1.00 86.38 201 ARG A C 1
ATOM 1600 O O . ARG A 1 201 ? 14.183 0.851 -4.988 1.00 86.38 201 ARG A O 1
ATOM 1607 N N . LYS A 1 202 ? 16.356 1.208 -4.545 1.00 86.38 202 LYS A N 1
ATOM 1608 C CA . LYS A 1 202 ? 16.211 1.201 -3.079 1.00 86.38 202 LYS A CA 1
ATOM 1609 C C . LYS A 1 202 ? 15.332 2.355 -2.606 1.00 86.38 202 LYS A C 1
ATOM 1611 O O . LYS A 1 202 ? 14.460 2.159 -1.772 1.00 86.38 202 LYS A O 1
ATOM 1616 N N . LEU A 1 203 ? 15.532 3.540 -3.179 1.00 87.06 203 LEU A N 1
ATOM 1617 C CA . LEU A 1 203 ? 14.706 4.706 -2.895 1.00 87.06 203 LEU A CA 1
ATOM 1618 C C . LEU A 1 203 ? 13.255 4.507 -3.356 1.00 87.06 203 LEU A C 1
ATOM 1620 O O . LEU A 1 203 ? 12.335 4.837 -2.616 1.00 87.06 203 LEU A O 1
ATOM 1624 N N . GLY A 1 204 ? 13.045 3.926 -4.541 1.00 90.25 204 GLY A N 1
ATOM 1625 C CA . GLY A 1 204 ? 11.718 3.540 -5.019 1.00 90.25 204 GLY A CA 1
ATOM 1626 C C . GLY A 1 204 ? 11.030 2.551 -4.075 1.00 90.25 204 GLY A C 1
ATOM 1627 O O . GLY A 1 204 ? 9.873 2.746 -3.713 1.00 90.25 204 GLY A O 1
ATOM 1628 N N . PHE A 1 205 ? 11.759 1.536 -3.605 1.00 89.50 205 PHE A N 1
ATOM 1629 C CA . PHE A 1 205 ? 11.246 0.578 -2.628 1.00 89.50 205 PHE A CA 1
ATOM 1630 C C . PHE A 1 205 ? 10.850 1.261 -1.311 1.00 89.50 205 PHE A C 1
ATOM 1632 O O . PHE A 1 205 ? 9.734 1.078 -0.832 1.00 89.50 205 PHE A O 1
ATOM 1639 N N . VAL A 1 206 ? 11.709 2.125 -0.762 1.00 88.06 206 VAL A N 1
ATOM 1640 C CA . VAL A 1 206 ? 11.367 2.935 0.419 1.00 88.06 206 VAL A CA 1
ATOM 1641 C C . VAL A 1 206 ? 10.097 3.750 0.172 1.00 88.06 206 VAL A C 1
ATOM 1643 O O . VAL A 1 206 ? 9.197 3.749 1.000 1.00 88.06 206 VAL A O 1
ATOM 1646 N N . LEU A 1 207 ? 9.967 4.390 -0.989 1.00 90.19 207 LEU A N 1
ATOM 1647 C CA . LEU A 1 207 ? 8.778 5.165 -1.341 1.00 90.19 207 LEU A CA 1
ATOM 1648 C C . LEU A 1 207 ? 7.490 4.338 -1.388 1.00 90.19 207 LEU A C 1
ATOM 1650 O O . LEU A 1 207 ? 6.441 4.826 -0.958 1.00 90.19 207 LEU A O 1
ATOM 1654 N N . THR A 1 208 ? 7.557 3.108 -1.903 1.00 92.44 208 THR A N 1
ATOM 1655 C CA . THR A 1 208 ? 6.418 2.179 -1.871 1.00 92.44 208 THR A CA 1
ATOM 1656 C C . THR A 1 208 ? 6.057 1.777 -0.449 1.00 92.44 208 THR A C 1
ATOM 1658 O O . THR A 1 208 ? 4.876 1.780 -0.116 1.00 92.44 208 THR A O 1
ATOM 1661 N N . GLN A 1 209 ? 7.055 1.518 0.401 1.00 89.25 209 GLN A N 1
ATOM 1662 C CA . GLN A 1 209 ? 6.852 1.150 1.803 1.00 89.25 209 GLN A CA 1
ATOM 1663 C C . GLN A 1 209 ? 6.240 2.301 2.610 1.00 89.25 209 GLN A C 1
ATOM 1665 O O . GLN A 1 209 ? 5.255 2.092 3.310 1.00 89.25 209 GLN A O 1
ATOM 1670 N N . ILE A 1 210 ? 6.731 3.536 2.438 1.00 88.38 210 ILE A N 1
ATOM 1671 C CA . ILE A 1 210 ? 6.136 4.727 3.068 1.00 88.38 210 ILE A CA 1
ATOM 1672 C C . ILE A 1 210 ? 4.665 4.858 2.666 1.00 88.38 210 ILE A C 1
ATOM 1674 O O . ILE A 1 210 ? 3.818 5.107 3.517 1.00 88.38 210 ILE A O 1
ATOM 1678 N N . ASN A 1 211 ? 4.338 4.702 1.378 1.00 90.81 211 ASN A N 1
ATOM 1679 C CA . ASN A 1 211 ? 2.948 4.832 0.939 1.00 90.81 211 ASN A CA 1
ATOM 1680 C C . ASN A 1 211 ? 2.051 3.732 1.509 1.00 90.81 211 ASN A C 1
ATOM 1682 O O . ASN A 1 211 ? 0.928 4.014 1.917 1.00 90.81 211 ASN A O 1
ATOM 1686 N N . GLN A 1 212 ? 2.538 2.491 1.505 1.00 90.31 212 GLN A N 1
ATOM 1687 C CA . GLN A 1 212 ? 1.809 1.349 2.039 1.00 90.31 212 GLN A CA 1
ATOM 1688 C C . GLN A 1 212 ? 1.534 1.540 3.533 1.00 90.31 212 GLN A C 1
ATOM 1690 O O . GLN A 1 212 ? 0.392 1.419 3.965 1.00 90.31 212 GLN A O 1
ATOM 1695 N N . LEU A 1 213 ? 2.542 1.967 4.292 1.00 89.69 213 LEU A N 1
ATOM 1696 C CA . LEU A 1 213 ? 2.403 2.287 5.707 1.00 89.69 213 LEU A CA 1
ATOM 1697 C C . LEU A 1 213 ? 1.401 3.424 5.946 1.00 89.69 213 LEU A C 1
ATOM 1699 O O . LEU A 1 213 ? 0.524 3.301 6.793 1.00 89.69 213 LEU A O 1
ATOM 1703 N N . THR A 1 214 ? 1.451 4.500 5.152 1.00 90.00 214 THR A N 1
ATOM 1704 C CA . THR A 1 214 ? 0.451 5.581 5.216 1.00 90.00 214 THR A CA 1
ATOM 1705 C C . THR A 1 214 ? -0.965 5.055 4.970 1.00 90.00 214 THR A C 1
ATOM 1707 O O . THR A 1 214 ? -1.896 5.430 5.683 1.00 90.00 214 THR A O 1
ATOM 1710 N N . ARG A 1 215 ? -1.145 4.169 3.980 1.00 90.06 215 ARG A N 1
ATOM 1711 C CA . ARG A 1 215 ? -2.438 3.532 3.685 1.00 90.06 215 ARG A CA 1
ATOM 1712 C C . ARG A 1 215 ? -2.928 2.682 4.853 1.00 90.06 215 ARG A C 1
ATOM 1714 O O . ARG A 1 215 ? -4.107 2.746 5.190 1.00 90.06 215 ARG A O 1
ATOM 1721 N N . GLU A 1 216 ? -2.042 1.926 5.488 1.00 92.12 216 GLU A N 1
ATOM 1722 C CA . GLU A 1 216 ? -2.375 1.107 6.653 1.00 92.12 216 GLU A CA 1
ATOM 1723 C C . GLU A 1 216 ? -2.711 1.938 7.889 1.00 92.12 216 GLU A C 1
ATOM 1725 O O . GLU A 1 216 ? -3.679 1.619 8.580 1.00 92.12 216 GLU A O 1
ATOM 1730 N N . CYS A 1 217 ? -1.987 3.032 8.140 1.00 91.06 217 CYS A N 1
ATOM 1731 C CA . CYS A 1 217 ? -2.326 3.997 9.182 1.00 91.06 217 CYS A CA 1
ATOM 1732 C C . CYS A 1 217 ? -3.729 4.575 8.945 1.00 91.06 217 CYS A C 1
ATOM 1734 O O . CYS A 1 217 ? -4.586 4.507 9.819 1.00 91.06 217 CYS A O 1
ATOM 1736 N N . LEU A 1 218 ? -4.018 5.076 7.742 1.00 90.94 218 LEU A N 1
ATOM 1737 C CA . LEU A 1 218 ? -5.335 5.643 7.425 1.00 90.94 218 LEU A CA 1
ATOM 1738 C C . LEU A 1 218 ? -6.460 4.603 7.511 1.00 90.94 218 LEU A C 1
ATOM 1740 O O . LEU A 1 218 ? -7.533 4.889 8.038 1.00 90.94 218 LEU A O 1
ATOM 1744 N N . ALA A 1 219 ? -6.219 3.381 7.037 1.00 91.00 219 ALA A N 1
ATOM 1745 C CA . ALA A 1 219 ? -7.176 2.292 7.174 1.00 91.00 219 ALA A CA 1
ATOM 1746 C C . ALA A 1 219 ? -7.403 1.917 8.645 1.00 91.00 219 ALA A C 1
ATOM 1748 O O . ALA A 1 219 ? -8.547 1.731 9.043 1.00 91.00 219 ALA A O 1
ATOM 1749 N N . SER A 1 220 ? -6.347 1.868 9.460 1.00 94.12 220 SER A N 1
ATOM 1750 C CA . SER A 1 220 ? -6.441 1.604 10.901 1.00 94.12 220 SER A CA 1
ATOM 1751 C C . SER A 1 220 ? -7.223 2.694 11.626 1.00 94.12 220 SER A C 1
ATOM 1753 O O . SER A 1 220 ? -8.084 2.380 12.436 1.00 94.12 220 SER A O 1
ATOM 1755 N N . TYR A 1 221 ? -6.998 3.964 11.284 1.00 93.38 221 TYR A N 1
ATOM 1756 C CA . TYR A 1 221 ? -7.746 5.095 11.832 1.00 93.38 221 TYR A CA 1
ATOM 1757 C C . TYR A 1 221 ? -9.248 4.960 11.578 1.00 93.38 221 TYR A C 1
ATOM 1759 O O . TYR A 1 221 ? -10.060 5.019 12.504 1.00 93.38 221 TYR A O 1
ATOM 1767 N N . VAL A 1 222 ? -9.632 4.719 10.320 1.00 90.81 222 VAL A N 1
ATOM 1768 C CA . VAL A 1 222 ? -11.042 4.536 9.963 1.00 90.81 222 VAL A CA 1
ATOM 1769 C C . VAL A 1 222 ? -11.592 3.266 10.617 1.00 90.81 222 VAL A C 1
ATOM 1771 O O . VAL A 1 222 ? -12.687 3.300 11.166 1.00 90.81 222 VAL A O 1
ATOM 1774 N N . ALA A 1 223 ? -10.846 2.160 10.613 1.00 91.06 223 ALA A N 1
ATOM 1775 C CA . ALA A 1 223 ? -11.258 0.905 11.237 1.00 91.06 223 ALA A CA 1
ATOM 1776 C C . ALA A 1 223 ? -11.505 1.048 12.748 1.00 91.06 223 ALA A C 1
ATOM 1778 O O . ALA A 1 223 ? -12.521 0.551 13.231 1.00 91.06 223 ALA A O 1
ATOM 1779 N N . SER A 1 224 ? -10.649 1.776 13.471 1.00 91.94 224 SER A N 1
ATOM 1780 C CA . SER A 1 224 ? -10.827 2.101 14.893 1.00 91.94 224 SER A CA 1
ATOM 1781 C C . SER A 1 224 ? -12.137 2.848 15.142 1.00 91.94 224 SER A C 1
ATOM 1783 O O . SER A 1 224 ? -12.901 2.481 16.032 1.00 91.94 224 SER A O 1
ATOM 1785 N N . HIS A 1 225 ? -12.460 3.847 14.318 1.00 90.00 225 HIS A N 1
ATOM 1786 C CA . HIS A 1 225 ? -13.726 4.578 14.425 1.00 90.00 225 HIS A CA 1
ATOM 1787 C C . HIS A 1 225 ? -14.941 3.714 14.099 1.00 90.00 225 HIS A C 1
ATOM 1789 O O . HIS A 1 225 ? -15.940 3.748 14.815 1.00 90.00 225 HIS A O 1
ATOM 1795 N N . MET A 1 226 ? -14.853 2.902 13.045 1.00 87.44 226 MET A N 1
ATOM 1796 C CA . MET A 1 226 ? -15.923 1.975 12.675 1.00 87.44 226 MET A CA 1
ATOM 1797 C C . MET A 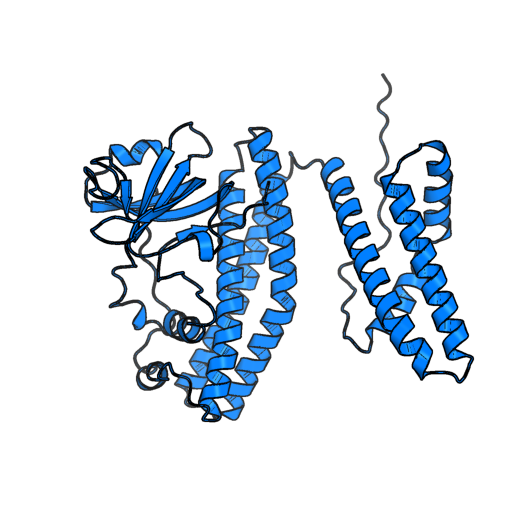1 226 ? -16.165 0.953 13.792 1.00 87.44 226 MET A C 1
ATOM 1799 O O . MET A 1 226 ? -17.317 0.669 14.113 1.00 87.44 226 MET A O 1
ATOM 1803 N N . LEU A 1 227 ? -15.098 0.467 14.433 1.00 86.75 227 LEU A N 1
ATOM 1804 C CA . LEU A 1 227 ? -15.175 -0.409 15.598 1.00 86.75 227 LEU A CA 1
ATOM 1805 C C . LEU A 1 227 ? -15.861 0.285 16.780 1.00 86.75 227 LEU A C 1
ATOM 1807 O O . LEU A 1 227 ? -16.816 -0.260 17.327 1.00 86.75 227 LEU A O 1
ATOM 1811 N N . MET A 1 228 ? -15.450 1.503 17.138 1.00 88.31 228 MET A N 1
ATOM 1812 C CA . MET A 1 228 ? -16.102 2.269 18.208 1.00 88.31 228 MET A CA 1
ATOM 1813 C C . MET A 1 228 ? -17.597 2.467 17.954 1.00 88.31 228 MET A C 1
ATOM 1815 O O . MET A 1 228 ? -18.412 2.186 18.832 1.00 88.31 228 MET A O 1
ATOM 1819 N N . PHE A 1 229 ? -17.975 2.893 16.744 1.00 85.50 229 PHE A N 1
ATOM 1820 C CA . PHE A 1 229 ? -19.379 3.082 16.377 1.00 85.50 229 PHE A CA 1
ATOM 1821 C C . PHE A 1 229 ? -20.186 1.784 16.480 1.00 85.50 229 PHE A C 1
ATOM 1823 O O . PHE A 1 229 ? -21.319 1.801 16.960 1.00 85.50 229 PHE A O 1
ATOM 1830 N N . GLN A 1 230 ? -19.601 0.648 16.096 1.00 83.12 230 GLN A N 1
ATOM 1831 C CA . GLN A 1 230 ? -20.246 -0.655 16.259 1.00 83.12 230 GLN A CA 1
ATOM 1832 C C . GLN A 1 230 ? -20.436 -1.035 17.730 1.00 83.12 230 GLN A C 1
ATOM 1834 O O . GLN A 1 230 ? -21.503 -1.534 18.085 1.00 83.12 230 GLN A O 1
ATOM 1839 N N . LEU A 1 231 ? -19.444 -0.787 18.593 1.00 84.19 231 LEU A N 1
ATOM 1840 C CA . LEU A 1 231 ? -19.537 -1.114 20.022 1.00 84.19 231 LEU A CA 1
ATOM 1841 C C . LEU A 1 231 ? -20.669 -0.352 20.718 1.00 84.19 231 LEU A C 1
ATOM 1843 O O . LEU A 1 231 ? -21.342 -0.925 21.571 1.00 84.19 231 LEU A O 1
ATOM 1847 N N . VAL A 1 232 ? -20.932 0.894 20.314 1.00 83.69 232 VAL A N 1
ATOM 1848 C CA . VAL A 1 232 ? -22.046 1.705 20.843 1.00 83.69 232 VAL A CA 1
ATOM 1849 C C . VAL A 1 232 ? -23.387 1.446 20.137 1.00 83.69 232 VAL A C 1
ATOM 1851 O O . VAL A 1 232 ? -24.364 2.149 20.383 1.00 83.69 232 VAL A O 1
ATOM 1854 N N . GLY A 1 233 ? -23.459 0.433 19.266 1.00 79.12 233 GLY A N 1
ATOM 1855 C CA . GLY A 1 233 ? -24.705 -0.024 18.644 1.00 79.12 233 GLY A CA 1
ATOM 1856 C C . GLY A 1 233 ? -25.129 0.733 17.381 1.00 79.12 233 GLY A C 1
ATOM 1857 O O . GLY A 1 233 ? -26.276 0.598 16.953 1.00 79.12 233 GLY A O 1
ATOM 1858 N N . VAL A 1 234 ? -24.240 1.508 16.749 1.00 80.25 234 VAL A N 1
ATOM 1859 C CA . VAL A 1 234 ? -24.534 2.118 15.442 1.00 80.25 234 VAL A CA 1
ATOM 1860 C C . VAL A 1 234 ? -24.560 1.025 14.375 1.00 80.25 234 VAL A C 1
ATOM 1862 O O . VAL A 1 234 ? -23.578 0.315 14.155 1.00 80.25 234 VAL A O 1
ATOM 1865 N N . ASN A 1 235 ? -25.688 0.906 13.674 1.00 70.38 235 ASN A N 1
ATOM 1866 C CA . ASN A 1 235 ? -25.853 -0.065 12.599 1.00 70.38 235 ASN A CA 1
ATOM 1867 C C . ASN A 1 235 ? -25.063 0.361 11.349 1.00 70.38 235 ASN A C 1
ATOM 1869 O O . ASN A 1 235 ? -25.547 1.122 10.507 1.00 70.38 235 ASN A O 1
ATOM 1873 N N . LEU A 1 236 ? -23.828 -0.125 11.230 1.00 68.88 236 LEU A N 1
ATOM 1874 C CA . LEU A 1 236 ? -23.022 0.018 10.022 1.00 68.88 236 LEU A CA 1
ATOM 1875 C C . LEU A 1 236 ? -23.365 -1.118 9.049 1.00 68.88 236 LEU A C 1
ATOM 1877 O O . LEU A 1 236 ? -23.382 -2.283 9.429 1.00 68.88 236 LEU A O 1
ATOM 1881 N N . LYS A 1 237 ? -23.576 -0.798 7.764 1.00 59.53 237 LYS A N 1
ATOM 1882 C CA . LYS A 1 237 ? -23.962 -1.766 6.710 1.00 59.53 237 LYS A CA 1
ATOM 1883 C C . LYS A 1 237 ? -23.033 -2.986 6.569 1.00 59.53 237 LYS A C 1
ATOM 1885 O O . LYS A 1 237 ? -23.420 -3.957 5.926 1.00 59.53 237 LYS A O 1
ATOM 1890 N N . LYS A 1 238 ? -21.808 -2.934 7.104 1.00 58.78 238 LYS A N 1
ATOM 1891 C CA . LYS A 1 238 ? -20.890 -4.075 7.156 1.00 58.78 238 LYS A CA 1
ATOM 1892 C C . LYS A 1 238 ? -20.996 -4.767 8.506 1.00 58.78 238 LYS A C 1
ATOM 1894 O O . LYS A 1 238 ? -20.668 -4.188 9.540 1.00 58.78 238 LYS A O 1
ATOM 1899 N N . ASP A 1 239 ? -21.430 -6.018 8.440 1.00 51.12 239 ASP A N 1
ATOM 1900 C CA . ASP A 1 239 ? -21.672 -6.869 9.591 1.00 51.12 239 ASP A CA 1
ATOM 1901 C C . ASP A 1 239 ? -20.370 -7.139 10.358 1.00 51.12 239 ASP A C 1
ATOM 1903 O O . ASP A 1 239 ? -19.362 -7.580 9.796 1.00 51.12 239 ASP A O 1
ATOM 1907 N N . ALA A 1 240 ? -20.420 -6.926 11.668 1.00 51.72 240 ALA A N 1
ATOM 1908 C CA . ALA A 1 240 ? -19.350 -7.121 12.643 1.00 51.72 240 ALA A CA 1
ATOM 1909 C C . ALA A 1 240 ? -19.047 -8.624 12.886 1.00 51.72 240 ALA A C 1
ATOM 1911 O O . ALA A 1 240 ? -18.539 -9.041 13.926 1.00 51.72 240 ALA A O 1
ATOM 1912 N N . SER A 1 241 ? -19.372 -9.482 11.915 1.00 54.34 241 SER A N 1
ATOM 1913 C CA . SER A 1 241 ? -19.206 -10.937 11.964 1.00 54.34 241 SER A CA 1
ATOM 1914 C C . SER A 1 241 ? -17.753 -11.385 12.177 1.00 54.34 241 SER A C 1
ATOM 1916 O O . SER A 1 241 ? -17.528 -12.496 12.661 1.00 54.34 241 SER A O 1
ATOM 1918 N N . VAL A 1 242 ? -16.781 -10.503 11.909 1.00 59.19 242 VAL A N 1
ATOM 1919 C CA . VAL A 1 242 ? -15.356 -10.682 12.237 1.00 59.19 242 VAL A CA 1
ATOM 1920 C C . VAL A 1 242 ? -15.168 -11.013 13.725 1.00 59.19 242 VAL A C 1
ATOM 1922 O O . VAL A 1 242 ? -14.419 -11.929 14.060 1.00 59.19 242 VAL A O 1
ATOM 1925 N N . PHE A 1 243 ? -15.920 -10.375 14.630 1.00 62.00 243 PHE A N 1
ATOM 1926 C CA . PHE A 1 243 ? -15.788 -10.598 16.078 1.00 62.00 243 PHE A CA 1
ATOM 1927 C C . PHE A 1 243 ? -16.321 -11.955 16.533 1.00 62.00 243 PHE A C 1
ATOM 1929 O O . PHE A 1 243 ? -15.803 -12.537 17.482 1.00 62.00 243 PHE A O 1
ATOM 1936 N N . LYS A 1 244 ? -17.317 -12.511 15.833 1.00 64.38 244 LYS A N 1
ATOM 1937 C CA . LYS A 1 244 ? -17.881 -13.828 1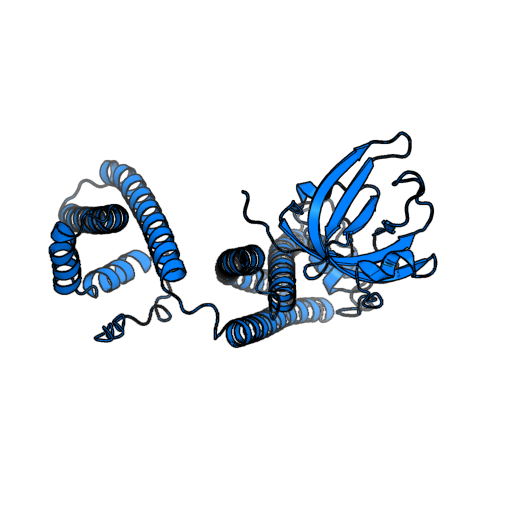6.176 1.00 64.38 244 LYS A CA 1
ATOM 1938 C C . LYS A 1 244 ? -16.884 -14.968 15.947 1.00 64.38 244 LYS A C 1
ATOM 1940 O O . LYS A 1 244 ? -17.062 -16.049 16.497 1.00 64.38 244 LYS A O 1
ATOM 1945 N N . LYS A 1 245 ? -15.845 -14.733 15.140 1.00 70.00 245 LYS A N 1
ATOM 1946 C CA . LYS A 1 245 ? -14.853 -15.737 14.738 1.00 70.00 245 LYS A CA 1
ATOM 1947 C C . LYS A 1 245 ? -13.446 -15.464 15.284 1.00 70.00 245 LYS A C 1
ATOM 1949 O O . LYS A 1 245 ? -12.556 -16.266 15.023 1.00 70.00 245 LYS A O 1
ATOM 1954 N N . ILE A 1 246 ? -13.247 -14.394 16.064 1.00 77.38 246 ILE A N 1
ATOM 1955 C CA . ILE A 1 246 ? -11.912 -13.940 16.493 1.00 77.38 246 ILE A CA 1
ATOM 1956 C C . ILE A 1 246 ? -11.112 -15.008 17.253 1.00 77.38 246 ILE A C 1
ATOM 1958 O O . ILE A 1 246 ? -9.909 -15.110 17.058 1.00 77.38 246 ILE A O 1
ATOM 1962 N N . ASN A 1 247 ? -11.780 -15.869 18.030 1.00 74.56 247 ASN A N 1
ATOM 1963 C CA . ASN A 1 247 ? -11.134 -16.943 18.800 1.00 74.56 247 ASN A CA 1
ATOM 1964 C C . ASN A 1 247 ? -10.387 -17.973 17.930 1.00 74.56 247 ASN A C 1
ATOM 1966 O O . ASN A 1 247 ? -9.625 -18.772 18.463 1.00 74.56 247 ASN A O 1
ATOM 1970 N N . PHE A 1 248 ? -10.629 -17.988 16.616 1.00 78.50 248 PHE A N 1
ATOM 1971 C CA . PHE A 1 248 ? -10.020 -18.922 15.667 1.00 78.50 248 PHE A CA 1
ATOM 1972 C C . PHE A 1 248 ? -9.242 -18.212 14.550 1.00 78.50 248 PHE A C 1
ATOM 1974 O O . PHE A 1 248 ? -8.851 -18.856 13.576 1.00 78.50 248 PHE A O 1
ATOM 1981 N N . MET A 1 249 ? -9.045 -16.895 14.659 1.00 85.44 249 MET A N 1
ATOM 1982 C CA . MET A 1 249 ? -8.283 -16.116 13.685 1.00 85.44 249 MET A CA 1
ATOM 1983 C C . MET A 1 249 ? -6.860 -15.893 14.200 1.00 85.44 249 MET A C 1
ATOM 1985 O O . MET A 1 249 ? -6.713 -15.360 15.296 1.00 85.44 249 MET A O 1
ATOM 1989 N N . PRO A 1 250 ? -5.801 -16.249 13.453 1.00 88.31 250 PRO A N 1
ATOM 1990 C CA . PRO A 1 250 ? -4.472 -15.717 13.737 1.00 88.31 250 PRO A CA 1
ATOM 1991 C C . PRO A 1 250 ? -4.460 -14.185 13.614 1.00 88.31 250 PRO A C 1
ATOM 1993 O O . PRO A 1 250 ? -5.259 -13.605 12.873 1.00 88.31 250 PRO A O 1
ATOM 1996 N N . TYR A 1 251 ? -3.531 -13.533 14.321 1.00 88.38 251 TYR A N 1
ATOM 1997 C CA . TYR A 1 251 ? -3.348 -12.080 14.235 1.00 88.38 251 TYR A CA 1
ATOM 1998 C C . TYR A 1 251 ? -3.076 -11.639 12.788 1.00 88.38 251 TYR A C 1
ATOM 2000 O O . TYR A 1 251 ? -3.816 -10.820 12.240 1.00 88.38 251 TYR A O 1
ATOM 2008 N N . ASP A 1 252 ? -2.072 -12.251 12.159 1.00 85.88 252 ASP A N 1
ATOM 2009 C CA . ASP A 1 252 ? -1.669 -11.988 10.780 1.00 85.88 252 ASP A CA 1
ATOM 2010 C C . ASP A 1 252 ? -1.308 -13.295 10.055 1.00 85.88 252 ASP A C 1
ATOM 2012 O O . ASP A 1 252 ? -1.157 -14.345 10.688 1.00 85.88 252 ASP A O 1
ATOM 2016 N N . ILE A 1 253 ? -1.215 -13.242 8.727 1.00 81.00 253 ILE A N 1
ATOM 2017 C CA . ILE A 1 253 ? -0.808 -14.358 7.864 1.00 81.00 253 ILE A CA 1
ATOM 2018 C C . ILE A 1 253 ? 0.128 -13.808 6.789 1.00 81.00 253 ILE A C 1
ATOM 2020 O O . ILE A 1 253 ? -0.184 -12.799 6.160 1.00 81.00 253 ILE A O 1
ATOM 2024 N N . ASP A 1 254 ? 1.233 -14.509 6.532 1.00 72.44 254 ASP A N 1
ATOM 2025 C CA . ASP A 1 254 ? 2.170 -14.124 5.478 1.00 72.44 254 ASP A CA 1
ATOM 2026 C C . ASP A 1 254 ? 1.493 -14.099 4.101 1.00 72.44 254 ASP A C 1
ATOM 2028 O O . ASP A 1 254 ? 0.782 -15.028 3.692 1.00 72.44 254 ASP A O 1
ATOM 2032 N N . PHE A 1 255 ? 1.750 -13.028 3.356 1.00 68.94 255 PHE A N 1
ATOM 2033 C CA . PHE A 1 255 ? 1.352 -12.932 1.962 1.00 68.94 255 PHE A CA 1
ATOM 2034 C C . PHE A 1 255 ? 2.309 -13.778 1.109 1.00 68.94 255 PHE A C 1
ATOM 2036 O O . PHE A 1 255 ? 3.517 -13.757 1.334 1.00 68.94 255 PHE A O 1
ATOM 2043 N N . PRO A 1 256 ? 1.814 -14.521 0.106 1.00 67.88 256 PRO A N 1
ATOM 2044 C CA . PRO A 1 256 ? 2.696 -15.133 -0.866 1.00 67.88 256 PRO A CA 1
ATOM 2045 C C . PRO A 1 256 ? 3.381 -14.024 -1.666 1.00 67.88 256 PRO A C 1
ATOM 2047 O O . PRO A 1 256 ? 2.712 -13.243 -2.351 1.00 67.88 256 PRO A O 1
ATOM 2050 N N . ASP A 1 257 ? 4.706 -13.998 -1.606 1.00 74.06 257 ASP A N 1
ATOM 2051 C CA . ASP A 1 257 ? 5.526 -13.183 -2.491 1.00 74.06 257 ASP A CA 1
ATOM 2052 C C . ASP A 1 257 ? 5.821 -13.945 -3.783 1.00 74.06 257 ASP A C 1
ATOM 2054 O O . ASP A 1 257 ? 6.067 -15.159 -3.800 1.00 74.06 257 ASP A O 1
ATOM 2058 N N . GLY A 1 258 ? 5.769 -13.227 -4.902 1.00 79.56 258 GLY A N 1
ATOM 2059 C CA . GLY A 1 258 ? 6.203 -13.759 -6.181 1.00 79.56 258 GLY A CA 1
ATOM 2060 C C . GLY A 1 258 ? 7.713 -13.972 -6.214 1.00 79.56 258 GLY A C 1
ATOM 2061 O O . GLY A 1 258 ? 8.480 -13.412 -5.434 1.00 79.56 258 GLY A O 1
ATOM 2062 N N . LYS A 1 259 ? 8.186 -14.767 -7.178 1.00 86.81 259 LYS A N 1
ATOM 2063 C CA . LYS A 1 259 ? 9.626 -14.801 -7.456 1.00 86.81 259 LYS A CA 1
ATOM 2064 C C . LYS A 1 259 ? 10.044 -13.430 -7.992 1.00 86.81 259 LYS A C 1
ATOM 2066 O O . LYS A 1 259 ? 9.501 -13.005 -9.009 1.00 86.81 259 LYS A O 1
ATOM 2071 N N . ASN A 1 260 ? 11.029 -12.784 -7.373 1.00 90.50 260 ASN A N 1
ATOM 2072 C CA . ASN A 1 260 ? 11.584 -11.532 -7.886 1.00 90.50 260 ASN A CA 1
ATOM 2073 C C . ASN A 1 260 ? 12.218 -11.752 -9.269 1.00 90.50 260 ASN A C 1
ATOM 2075 O O . ASN A 1 260 ? 13.123 -12.579 -9.429 1.00 90.50 260 ASN A O 1
ATOM 2079 N N . VAL A 1 261 ? 11.698 -11.050 -10.276 1.00 91.94 261 VAL A N 1
ATOM 2080 C CA . VAL A 1 261 ? 12.080 -11.195 -11.685 1.00 91.94 261 VAL A CA 1
ATOM 2081 C C . VAL A 1 261 ? 12.317 -9.807 -12.286 1.00 91.94 261 VAL A C 1
ATOM 2083 O O . VAL A 1 261 ? 11.621 -8.844 -11.972 1.00 91.94 261 VAL A O 1
ATOM 2086 N N . SER A 1 262 ? 13.321 -9.662 -13.157 1.00 91.44 262 SER A N 1
ATOM 2087 C CA . SER A 1 262 ? 13.492 -8.407 -13.899 1.00 91.44 262 SER A CA 1
ATOM 2088 C C . SER A 1 262 ? 12.434 -8.285 -14.992 1.00 91.44 262 SER A C 1
ATOM 2090 O O . SER A 1 262 ? 12.053 -9.274 -15.613 1.00 91.44 262 SER A O 1
ATOM 2092 N N . ILE A 1 263 ? 12.007 -7.062 -15.309 1.00 93.56 263 ILE A N 1
ATOM 2093 C CA . ILE A 1 263 ? 10.995 -6.824 -16.355 1.00 93.56 263 ILE A CA 1
ATOM 2094 C C . ILE A 1 263 ? 11.419 -7.441 -17.701 1.00 93.56 263 ILE A C 1
ATOM 2096 O O . ILE A 1 263 ? 10.603 -8.019 -18.411 1.00 93.56 263 ILE A O 1
ATOM 2100 N N . SER A 1 264 ? 12.719 -7.422 -18.005 1.00 93.31 264 SER A N 1
ATOM 2101 C CA . SER A 1 264 ? 13.320 -8.042 -19.196 1.00 93.31 264 SER A CA 1
ATOM 2102 C C . SER A 1 264 ? 13.196 -9.568 -19.287 1.00 93.31 264 SER A C 1
ATOM 2104 O O . SER A 1 264 ? 13.406 -10.144 -20.352 1.00 93.31 264 SER A O 1
ATOM 2106 N N . GLN A 1 265 ? 12.908 -10.242 -18.175 1.00 94.12 265 GLN A N 1
ATOM 2107 C CA . GLN A 1 265 ? 12.820 -11.699 -18.095 1.00 94.12 265 GLN A CA 1
ATOM 2108 C C . GLN A 1 265 ? 11.381 -12.210 -18.118 1.00 94.12 265 GLN A C 1
ATOM 2110 O O . GLN A 1 265 ? 11.192 -13.412 -18.287 1.00 94.12 265 GLN A O 1
ATOM 2115 N N . VAL A 1 266 ? 10.380 -11.333 -17.984 1.00 93.69 266 VAL A N 1
ATOM 2116 C CA . VAL A 1 266 ? 8.966 -11.729 -17.889 1.00 93.69 266 VAL A CA 1
ATOM 2117 C C . VAL A 1 266 ? 8.525 -12.542 -19.103 1.00 93.69 266 VAL A C 1
ATOM 2119 O O . VAL A 1 266 ? 7.904 -13.584 -18.936 1.00 93.69 266 VAL A O 1
ATOM 2122 N N . GLU A 1 267 ? 8.913 -12.138 -20.315 1.00 92.75 267 GLU A N 1
ATOM 2123 C CA . GLU A 1 267 ? 8.566 -12.866 -21.547 1.00 92.75 267 GLU A CA 1
ATOM 2124 C C . GLU A 1 267 ? 9.127 -14.293 -21.602 1.00 92.75 267 GLU A C 1
ATOM 2126 O O . GLU A 1 267 ? 8.604 -15.130 -22.331 1.00 92.75 267 GLU A O 1
ATOM 2131 N N . LYS A 1 268 ? 10.184 -14.574 -20.832 1.00 94.00 268 LYS A N 1
ATOM 2132 C CA . LYS A 1 268 ? 10.837 -15.888 -20.758 1.00 94.00 268 LYS A CA 1
ATOM 2133 C C . LYS A 1 268 ? 10.324 -16.733 -19.591 1.00 94.00 268 LYS A C 1
ATOM 2135 O O . LYS A 1 268 ? 10.755 -17.876 -19.444 1.00 94.00 268 LYS A O 1
ATOM 2140 N N . MET A 1 269 ? 9.496 -16.170 -18.712 1.00 95.81 269 MET A N 1
ATOM 2141 C CA . MET A 1 269 ? 8.926 -16.913 -17.592 1.00 95.81 269 MET A CA 1
ATOM 2142 C C . MET A 1 269 ? 7.800 -17.819 -18.087 1.00 95.81 269 MET A C 1
ATOM 2144 O O . MET A 1 269 ? 7.064 -17.398 -18.968 1.00 95.81 269 MET A O 1
ATOM 2148 N N . PRO A 1 270 ? 7.639 -19.031 -17.527 1.00 94.19 270 PRO A N 1
ATOM 2149 C CA . PRO A 1 270 ? 6.529 -19.907 -17.888 1.00 94.19 270 PRO A CA 1
ATOM 2150 C C . PRO A 1 270 ? 5.157 -19.292 -17.580 1.00 94.19 270 PRO A C 1
ATOM 2152 O O . PRO A 1 270 ? 5.007 -18.581 -16.580 1.00 94.19 270 PRO A O 1
ATOM 2155 N N . GLU A 1 271 ? 4.154 -19.666 -18.380 1.00 93.69 271 GLU A N 1
ATOM 2156 C CA . GLU A 1 271 ? 2.733 -19.413 -18.104 1.00 93.69 271 GLU A CA 1
ATOM 2157 C C . GLU A 1 271 ? 2.387 -19.790 -16.661 1.00 93.69 271 GLU A C 1
ATOM 2159 O O . GLU A 1 271 ? 2.797 -20.837 -16.154 1.00 93.69 271 GLU A O 1
ATOM 2164 N N . GLY A 1 272 ? 1.607 -18.945 -15.997 1.00 90.69 272 GLY A N 1
ATOM 2165 C CA . GLY A 1 272 ? 1.112 -19.214 -14.655 1.00 90.69 272 GLY A CA 1
ATOM 2166 C C . GLY A 1 272 ? 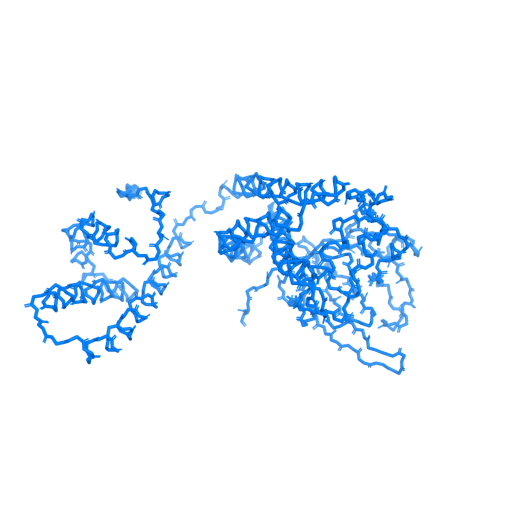2.129 -18.976 -13.539 1.00 90.69 272 GLY A C 1
ATOM 2167 O O . GLY A 1 272 ? 1.829 -19.179 -12.360 1.00 90.69 272 GLY A O 1
ATOM 2168 N N . LYS A 1 273 ? 3.353 -18.540 -13.864 1.00 92.31 273 LYS A N 1
ATOM 2169 C CA . LYS A 1 273 ? 4.356 -18.264 -12.837 1.00 92.31 273 LYS A CA 1
ATOM 2170 C C . LYS A 1 273 ? 3.990 -17.007 -12.048 1.00 92.31 273 LYS A C 1
ATOM 2172 O O . LYS A 1 273 ? 3.792 -15.945 -12.629 1.00 92.31 273 LYS A O 1
ATOM 2177 N N . PHE A 1 274 ? 3.978 -17.119 -10.721 1.00 91.12 274 PHE A N 1
ATOM 2178 C CA . PHE A 1 274 ? 3.802 -15.980 -9.821 1.00 91.12 274 PHE A CA 1
ATOM 2179 C C . PHE A 1 274 ? 5.128 -15.231 -9.617 1.00 91.12 274 PHE A C 1
ATOM 2181 O O . PHE A 1 274 ? 6.128 -15.826 -9.190 1.00 91.12 274 PHE A O 1
ATOM 2188 N N . VAL A 1 275 ? 5.148 -13.945 -9.964 1.00 92.81 275 VAL A N 1
ATOM 2189 C CA . VAL A 1 275 ? 6.348 -13.097 -10.014 1.00 92.81 275 VAL A CA 1
ATOM 2190 C C . VAL A 1 275 ? 6.139 -11.783 -9.269 1.00 92.81 275 VAL A C 1
ATOM 2192 O O . VAL A 1 275 ? 5.039 -11.238 -9.270 1.00 92.81 275 VAL A O 1
ATOM 2195 N N . GLU A 1 276 ? 7.214 -11.282 -8.666 1.00 92.88 276 GLU A N 1
ATOM 2196 C CA . GLU A 1 276 ? 7.315 -9.939 -8.090 1.00 92.88 276 GLU A CA 1
ATOM 2197 C C . GLU A 1 276 ? 8.101 -9.063 -9.073 1.00 92.88 276 GLU A C 1
ATOM 2199 O O . GLU A 1 276 ? 9.212 -9.423 -9.482 1.00 92.88 276 GLU A O 1
ATOM 2204 N N . LEU A 1 277 ? 7.532 -7.920 -9.455 1.00 92.94 277 LEU A N 1
ATOM 2205 C CA . LEU A 1 277 ? 8.132 -6.966 -10.380 1.00 92.94 277 LEU A CA 1
ATOM 2206 C C . LEU A 1 277 ? 8.187 -5.575 -9.767 1.00 92.94 277 LEU A C 1
ATOM 2208 O O . LEU A 1 277 ? 7.253 -5.111 -9.116 1.00 92.94 277 LEU A O 1
ATOM 2212 N N . GLN A 1 278 ? 9.273 -4.871 -10.064 1.00 93.62 278 GLN A N 1
ATOM 2213 C CA . GLN A 1 278 ? 9.499 -3.516 -9.592 1.00 93.62 278 GLN A CA 1
ATOM 2214 C C . GLN A 1 278 ? 9.814 -2.591 -10.760 1.00 93.62 278 GLN A C 1
ATOM 2216 O O . GLN A 1 278 ? 10.637 -2.918 -11.619 1.00 93.62 278 GLN A O 1
ATOM 2221 N N . GLY A 1 279 ? 9.200 -1.412 -10.779 1.00 94.31 279 GLY A N 1
ATOM 2222 C CA . GLY A 1 279 ? 9.439 -0.448 -11.846 1.00 94.31 279 GLY A CA 1
ATOM 2223 C C . GLY A 1 279 ? 8.655 0.842 -11.695 1.00 94.31 279 GLY A C 1
ATOM 2224 O O . GLY A 1 279 ? 7.943 1.058 -10.716 1.00 94.31 279 GLY A O 1
ATOM 2225 N N . VAL A 1 280 ? 8.804 1.720 -12.681 1.00 94.50 280 VAL A N 1
ATOM 2226 C CA . VAL A 1 280 ? 8.077 2.988 -12.743 1.00 94.50 280 VAL A CA 1
ATOM 2227 C C . VAL A 1 280 ? 6.927 2.872 -13.720 1.00 94.50 280 VAL A C 1
ATOM 2229 O O . VAL A 1 280 ? 7.075 2.373 -14.833 1.00 94.50 280 VAL A O 1
ATOM 2232 N N . VAL A 1 281 ? 5.779 3.373 -13.300 1.00 95.81 281 VAL A N 1
ATOM 2233 C CA . VAL A 1 281 ? 4.588 3.466 -14.124 1.00 95.81 281 VAL A CA 1
ATOM 2234 C C . VAL A 1 281 ? 4.798 4.521 -15.210 1.00 95.81 281 VAL A C 1
ATOM 2236 O O . VAL A 1 281 ? 4.952 5.707 -14.921 1.00 95.81 281 VAL A O 1
ATOM 2239 N N . GLU A 1 282 ? 4.778 4.102 -16.470 1.00 95.44 282 GLU A N 1
ATOM 2240 C CA . GLU A 1 282 ? 4.845 4.998 -17.633 1.00 95.44 282 GLU A CA 1
ATOM 2241 C C . GLU A 1 282 ? 3.451 5.397 -18.121 1.00 95.44 282 GLU A C 1
ATOM 2243 O O . GLU A 1 282 ? 3.238 6.521 -18.580 1.00 95.44 282 GLU A O 1
ATOM 2248 N N . GLN A 1 283 ? 2.484 4.489 -17.986 1.00 95.94 283 GLN A N 1
ATOM 2249 C CA . GLN A 1 283 ? 1.110 4.706 -18.413 1.00 95.94 283 GLN A CA 1
ATOM 2250 C C . GLN A 1 283 ? 0.143 3.956 -17.503 1.00 95.94 283 GLN A C 1
ATOM 2252 O O . GLN A 1 283 ? 0.394 2.811 -17.137 1.00 95.94 283 GLN A O 1
ATOM 2257 N N . VAL A 1 284 ? -0.987 4.592 -17.198 1.00 95.38 284 VAL A N 1
ATOM 2258 C CA . VAL A 1 284 ? -2.161 3.960 -16.587 1.00 95.38 284 VAL A CA 1
ATOM 2259 C C . VAL A 1 284 ? -3.372 4.362 -17.408 1.00 95.38 284 VAL A C 1
ATOM 2261 O O . VAL A 1 284 ? -3.512 5.536 -17.755 1.00 95.38 284 VAL A O 1
ATOM 2264 N N . LYS A 1 285 ? -4.241 3.408 -17.720 1.00 95.00 285 LYS A N 1
ATOM 2265 C CA . LYS A 1 285 ? -5.540 3.686 -18.329 1.00 95.00 285 LYS A CA 1
ATOM 2266 C C . LYS A 1 285 ? -6.566 2.642 -17.914 1.00 95.00 285 LYS A C 1
ATOM 2268 O O . LYS A 1 285 ? -6.220 1.482 -17.689 1.00 95.00 285 LYS A O 1
ATOM 2273 N N . MET A 1 286 ? -7.820 3.065 -17.867 1.00 94.31 286 MET A N 1
ATOM 2274 C CA . MET A 1 286 ? -8.959 2.159 -17.849 1.00 94.31 286 MET A CA 1
ATOM 2275 C C . MET A 1 286 ? -9.269 1.723 -19.282 1.00 94.31 286 MET A C 1
ATOM 2277 O O . MET A 1 286 ? -9.212 2.542 -20.200 1.00 94.31 286 MET A O 1
ATOM 2281 N N . VAL A 1 287 ? -9.568 0.444 -19.479 1.00 93.81 287 VAL A N 1
ATOM 2282 C CA . VAL A 1 287 ? -10.012 -0.101 -20.761 1.00 93.81 287 VAL A CA 1
ATOM 2283 C C . VAL A 1 287 ? -11.348 -0.793 -20.553 1.00 93.81 287 VAL A C 1
ATOM 2285 O O . VAL A 1 287 ? -11.465 -1.672 -19.699 1.00 93.81 287 VAL A O 1
ATOM 2288 N N . ASP A 1 288 ? -12.336 -0.393 -21.345 1.00 90.62 288 ASP A N 1
ATOM 2289 C CA . ASP A 1 288 ? -13.659 -1.003 -21.377 1.00 90.62 288 ASP A CA 1
ATOM 2290 C C . ASP A 1 288 ? -13.756 -1.950 -22.573 1.00 90.62 288 ASP A C 1
ATOM 2292 O O . ASP A 1 288 ? -13.418 -1.591 -23.703 1.00 90.62 288 ASP A O 1
ATOM 2296 N N . THR A 1 289 ? -14.196 -3.178 -22.314 1.00 87.44 289 THR A N 1
ATOM 2297 C CA . THR A 1 289 ? -14.431 -4.205 -23.335 1.00 87.44 289 THR A CA 1
ATOM 2298 C C . THR A 1 289 ? -15.793 -4.850 -23.126 1.00 87.44 289 THR A C 1
ATOM 2300 O O . THR A 1 289 ? -16.398 -4.701 -22.065 1.00 87.44 289 THR A O 1
ATOM 2303 N N . GLU A 1 290 ? -16.258 -5.626 -24.105 1.00 83.31 290 GLU A N 1
ATOM 2304 C CA . GLU A 1 290 ? -17.497 -6.410 -23.983 1.00 83.31 290 GLU A CA 1
ATOM 2305 C C . GLU A 1 290 ? -17.468 -7.388 -22.794 1.00 83.31 290 GLU A C 1
ATOM 2307 O O . GLU A 1 290 ? -18.500 -7.681 -22.200 1.00 83.31 290 GLU A O 1
ATOM 2312 N N . GLN A 1 291 ? -16.279 -7.860 -22.405 1.00 79.31 291 GLN A N 1
ATOM 2313 C CA . GLN A 1 291 ? -16.072 -8.795 -21.291 1.00 79.31 291 GLN A CA 1
ATOM 2314 C C . GLN A 1 291 ? -15.965 -8.090 -19.925 1.00 79.31 291 GLN A C 1
ATOM 2316 O O . GLN A 1 291 ? -15.819 -8.746 -18.893 1.00 79.31 291 GLN A O 1
ATOM 2321 N N . GLY A 1 292 ? -16.034 -6.755 -19.909 1.00 84.31 292 GLY A N 1
ATOM 2322 C CA . GLY A 1 292 ? -15.908 -5.915 -18.725 1.00 84.31 292 GLY A CA 1
ATOM 2323 C C . GLY A 1 292 ? -14.739 -4.936 -18.802 1.00 84.31 292 GLY A C 1
ATOM 2324 O O . GLY A 1 292 ? -14.027 -4.831 -19.805 1.00 84.31 292 GLY A O 1
ATOM 2325 N N . SER A 1 293 ? -14.553 -4.201 -17.711 1.00 89.69 293 SER A N 1
ATOM 2326 C CA . SER A 1 293 ? -13.552 -3.142 -17.611 1.00 89.69 293 SER A CA 1
ATOM 2327 C C . SER A 1 293 ? -12.325 -3.605 -16.821 1.00 89.69 293 SER A C 1
ATOM 2329 O O . SER A 1 293 ? -12.454 -4.282 -15.797 1.00 89.69 293 SER A O 1
ATOM 2331 N N . TYR A 1 294 ? -11.128 -3.202 -17.242 1.00 91.56 294 TYR A N 1
ATOM 2332 C CA . TYR A 1 294 ? -9.876 -3.473 -16.529 1.00 91.56 294 TYR A CA 1
ATOM 2333 C C . TYR A 1 294 ? -8.931 -2.271 -16.545 1.00 91.56 294 TYR A C 1
ATOM 2335 O O . TYR A 1 294 ? -8.986 -1.423 -17.434 1.00 91.56 294 TYR A O 1
ATOM 2343 N N . SER A 1 295 ? -8.029 -2.212 -15.566 1.00 94.19 295 SER A N 1
ATOM 2344 C CA . SER A 1 295 ? -6.902 -1.280 -15.611 1.00 94.19 295 SER A CA 1
ATOM 2345 C C . SER A 1 295 ? -5.730 -1.905 -16.351 1.00 94.19 295 SER A C 1
ATOM 2347 O O . SER A 1 295 ? -5.304 -3.015 -16.030 1.00 94.19 295 SER A O 1
ATOM 2349 N N . GLN A 1 296 ? -5.186 -1.159 -17.307 1.00 95.38 296 GLN A N 1
ATOM 2350 C CA . GLN A 1 296 ? -3.953 -1.478 -18.013 1.00 95.38 296 GLN A CA 1
ATOM 2351 C C . GLN A 1 296 ? -2.854 -0.517 -17.554 1.00 95.38 296 GLN A C 1
ATOM 2353 O O . GLN A 1 296 ? -3.011 0.707 -17.623 1.00 95.38 296 GLN A O 1
ATOM 2358 N N . VAL A 1 297 ? -1.729 -1.076 -17.112 1.00 96.62 297 VAL A N 1
ATOM 2359 C CA . VAL A 1 297 ? -0.563 -0.326 -16.642 1.00 96.62 297 VAL A CA 1
ATOM 2360 C C . VAL A 1 297 ? 0.672 -0.756 -17.412 1.00 96.62 297 VAL A C 1
ATOM 2362 O O . VAL A 1 297 ? 0.940 -1.944 -17.546 1.00 96.62 297 VAL A O 1
ATOM 2365 N N . ILE A 1 298 ? 1.443 0.209 -17.905 1.00 97.00 298 ILE A N 1
ATOM 2366 C CA . ILE A 1 298 ? 2.767 -0.053 -18.471 1.00 97.00 298 ILE A CA 1
ATOM 2367 C C . ILE A 1 298 ? 3.803 0.274 -17.405 1.00 97.00 298 ILE A C 1
ATOM 2369 O O . ILE A 1 298 ? 3.916 1.426 -16.978 1.00 97.00 298 ILE A O 1
ATOM 2373 N N . VAL A 1 299 ? 4.547 -0.745 -16.981 1.00 96.38 299 VAL A N 1
ATOM 2374 C CA . VAL A 1 299 ? 5.618 -0.626 -15.991 1.00 96.38 299 VAL A CA 1
ATOM 2375 C C . VAL A 1 299 ? 6.954 -0.771 -16.698 1.00 96.38 299 VAL A C 1
ATOM 2377 O O . VAL A 1 299 ? 7.174 -1.724 -17.443 1.00 96.38 299 VAL A O 1
ATOM 2380 N N . LYS A 1 300 ? 7.853 0.177 -16.462 1.00 95.00 300 LYS A N 1
ATOM 2381 C CA . LYS A 1 300 ? 9.181 0.230 -17.065 1.00 95.00 300 LYS A CA 1
ATOM 2382 C C . LYS A 1 300 ? 10.260 -0.008 -16.020 1.00 95.00 300 LYS A C 1
ATOM 2384 O O . LYS A 1 300 ? 10.157 0.480 -14.891 1.00 95.00 300 LYS A O 1
ATOM 2389 N N . ASP A 1 301 ? 11.309 -0.730 -16.403 1.00 90.62 301 ASP A N 1
ATOM 2390 C CA . ASP A 1 301 ? 12.481 -0.891 -15.542 1.00 90.62 301 ASP A CA 1
ATOM 2391 C C . ASP A 1 301 ? 13.206 0.456 -15.366 1.00 90.62 301 ASP A C 1
ATOM 2393 O O . ASP A 1 301 ? 13.191 1.335 -16.228 1.00 90.62 301 ASP A O 1
ATOM 2397 N N . LEU A 1 302 ? 13.859 0.625 -14.222 1.00 84.69 302 LEU A N 1
ATOM 2398 C CA . LEU A 1 302 ? 14.707 1.779 -13.948 1.00 84.69 302 LEU A CA 1
ATOM 2399 C C . LEU A 1 302 ? 16.055 1.705 -14.668 1.00 84.69 302 LEU A C 1
ATOM 2401 O O . LEU A 1 302 ? 16.659 2.747 -14.922 1.00 84.69 302 LEU A O 1
ATOM 2405 N N . LYS A 1 303 ? 16.561 0.492 -14.925 1.00 79.19 303 LYS A N 1
ATOM 2406 C CA . LYS A 1 303 ? 17.886 0.283 -15.532 1.00 79.19 303 LYS A CA 1
ATOM 2407 C C . LYS A 1 303 ? 17.819 0.148 -17.047 1.00 79.19 303 LYS A C 1
ATOM 2409 O O . LYS A 1 303 ? 18.658 0.710 -17.748 1.00 79.19 303 LYS A O 1
ATOM 2414 N N . ASP A 1 304 ? 16.802 -0.553 -17.530 1.00 78.12 304 ASP A N 1
ATOM 2415 C CA . ASP A 1 304 ? 16.668 -0.896 -18.937 1.00 78.12 304 ASP A CA 1
ATOM 2416 C C . ASP A 1 304 ? 15.522 -0.125 -19.596 1.00 78.12 304 ASP A C 1
ATOM 2418 O O . ASP A 1 304 ? 14.621 0.399 -18.946 1.00 78.12 304 ASP A O 1
ATOM 2422 N N . LYS A 1 305 ? 15.502 -0.111 -20.931 1.00 86.12 305 LYS A N 1
ATOM 2423 C CA . LYS A 1 305 ? 14.350 0.388 -21.703 1.00 86.12 305 LYS A CA 1
ATOM 2424 C C . LYS A 1 305 ? 13.198 -0.627 -21.778 1.00 86.12 305 LYS A C 1
ATOM 2426 O O . LYS A 1 305 ? 12.232 -0.384 -22.495 1.00 86.12 305 LYS A O 1
ATOM 2431 N N . ASN A 1 306 ? 13.313 -1.745 -21.062 1.00 92.94 306 ASN A N 1
ATOM 2432 C CA . ASN A 1 306 ? 12.322 -2.810 -21.043 1.00 92.94 306 ASN A CA 1
ATOM 2433 C C . ASN A 1 306 ? 11.071 -2.369 -20.282 1.00 92.94 306 ASN A C 1
ATOM 2435 O O . ASN A 1 306 ? 11.150 -1.683 -19.259 1.00 92.94 306 ASN A O 1
ATOM 2439 N N . GLN A 1 307 ? 9.920 -2.787 -20.791 1.00 95.81 307 GLN A N 1
ATOM 2440 C CA . GLN A 1 307 ? 8.618 -2.509 -20.210 1.00 95.81 307 GLN A CA 1
ATOM 2441 C C . GLN A 1 307 ? 7.760 -3.766 -20.255 1.00 95.81 307 GLN A C 1
ATOM 2443 O O . GLN A 1 307 ? 7.909 -4.591 -21.153 1.00 95.81 307 GLN A O 1
ATOM 2448 N N . VAL A 1 308 ? 6.850 -3.879 -19.302 1.00 96.19 308 VAL A N 1
ATOM 2449 C CA . VAL A 1 308 ? 5.855 -4.943 -19.238 1.00 96.19 308 VAL A CA 1
ATOM 2450 C C . VAL A 1 308 ? 4.481 -4.325 -19.068 1.00 96.19 308 VAL A C 1
ATOM 2452 O O . VAL A 1 308 ? 4.307 -3.304 -18.396 1.00 96.19 308 VAL A O 1
ATOM 2455 N N . GLU A 1 309 ? 3.502 -4.946 -19.706 1.00 96.56 309 GLU A N 1
ATOM 2456 C CA . GLU A 1 309 ? 2.105 -4.612 -19.508 1.00 96.56 309 GLU A CA 1
ATOM 2457 C C . GLU A 1 309 ? 1.537 -5.424 -18.341 1.00 96.56 309 GLU A C 1
ATOM 2459 O O . GLU A 1 309 ? 1.704 -6.641 -18.252 1.00 96.56 309 GLU A O 1
ATOM 2464 N N . VAL A 1 310 ? 0.870 -4.719 -17.438 1.00 96.19 310 VAL A N 1
ATOM 2465 C CA . VAL A 1 310 ? 0.237 -5.252 -16.240 1.00 96.19 310 VAL A CA 1
ATOM 2466 C C . VAL A 1 310 ? -1.259 -5.004 -16.347 1.00 96.19 310 VAL A C 1
ATOM 2468 O O . VAL A 1 310 ? -1.695 -3.888 -16.644 1.00 96.19 310 VAL A O 1
ATOM 2471 N N . VAL A 1 311 ? -2.045 -6.046 -16.102 1.00 94.31 311 VAL A N 1
ATOM 2472 C CA . VAL A 1 311 ? -3.505 -6.018 -16.220 1.00 94.31 311 VAL A CA 1
ATOM 2473 C C . VAL A 1 311 ? -4.135 -6.308 -14.863 1.00 94.31 311 VAL A C 1
ATOM 2475 O O . VAL A 1 311 ? -3.756 -7.263 -14.188 1.00 94.31 311 VAL A O 1
ATOM 2478 N N . MET A 1 312 ? -5.113 -5.485 -14.485 1.00 92.94 312 MET A N 1
ATOM 2479 C CA . MET A 1 312 ? -5.910 -5.613 -13.260 1.00 92.94 312 MET A CA 1
ATOM 2480 C C . MET A 1 312 ? -7.403 -5.650 -13.618 1.00 92.94 312 MET A C 1
ATOM 2482 O O . MET A 1 312 ? -8.008 -4.591 -13.842 1.00 92.94 312 MET A O 1
ATOM 2486 N N . PRO A 1 313 ? -8.012 -6.844 -13.706 1.00 88.50 313 PRO A N 1
ATOM 2487 C CA . PRO A 1 313 ? -9.419 -6.996 -14.069 1.00 88.50 313 PRO A CA 1
ATOM 2488 C C . PRO A 1 313 ? -10.371 -6.361 -13.046 1.00 88.50 313 PRO A C 1
ATOM 2490 O O . PRO A 1 313 ? -10.182 -6.498 -11.839 1.00 88.50 313 PRO A O 1
ATOM 2493 N N . PHE A 1 314 ? -11.439 -5.708 -13.513 1.00 86.31 314 PHE A N 1
ATOM 2494 C CA . PHE A 1 314 ? -12.536 -5.173 -12.687 1.00 86.31 314 PHE A CA 1
ATOM 2495 C C . PHE A 1 314 ? -12.129 -4.133 -11.628 1.00 86.31 314 PHE A C 1
ATOM 2497 O O . PHE A 1 314 ? -12.824 -3.943 -10.622 1.00 86.31 314 PHE A O 1
ATOM 2504 N N . VAL A 1 315 ? -11.006 -3.446 -11.842 1.00 87.88 315 VAL A N 1
ATOM 2505 C CA . VAL A 1 315 ? -10.522 -2.365 -10.978 1.00 87.88 315 VAL A CA 1
ATOM 2506 C C . VAL A 1 315 ? -10.185 -1.158 -11.837 1.00 87.88 315 VAL A C 1
ATOM 2508 O O . VAL A 1 315 ? -9.480 -1.297 -12.830 1.00 87.88 315 VAL A O 1
ATOM 2511 N N . ASN A 1 316 ? -10.644 0.028 -11.434 1.00 90.31 316 ASN A N 1
ATOM 2512 C CA . ASN A 1 316 ? -10.068 1.293 -11.880 1.00 90.31 316 ASN A CA 1
ATOM 2513 C C . ASN A 1 316 ? -8.981 1.681 -10.874 1.00 90.31 316 ASN A C 1
ATOM 2515 O O . ASN A 1 316 ? -9.287 2.092 -9.761 1.00 90.31 316 ASN A O 1
ATOM 2519 N N . ILE A 1 317 ? -7.712 1.483 -11.216 1.00 91.25 317 ILE A N 1
ATOM 2520 C CA . ILE A 1 317 ? -6.609 1.696 -10.274 1.00 91.25 317 ILE A CA 1
ATOM 2521 C C . ILE A 1 317 ? -6.255 3.185 -10.116 1.00 91.25 317 ILE A C 1
ATOM 2523 O O . ILE A 1 317 ? -5.698 3.590 -9.095 1.00 91.25 317 ILE A O 1
ATOM 2527 N N . GLN A 1 318 ? -6.642 4.022 -11.087 1.00 90.44 318 GLN A N 1
ATOM 2528 C CA . GLN A 1 318 ? -6.363 5.462 -11.077 1.00 90.44 318 GLN A CA 1
ATOM 2529 C C . GLN A 1 318 ? -7.094 6.175 -9.941 1.00 90.44 318 GLN A C 1
ATOM 2531 O O . GLN A 1 318 ? -6.515 7.053 -9.307 1.00 90.44 318 GLN A O 1
ATOM 2536 N N . ILE A 1 319 ? -8.323 5.756 -9.613 1.00 87.94 319 ILE A N 1
ATOM 2537 C CA . ILE A 1 319 ? -9.083 6.341 -8.491 1.00 87.94 319 ILE A CA 1
ATOM 2538 C C . ILE A 1 319 ? -8.429 6.081 -7.127 1.00 87.94 319 ILE A C 1
ATOM 2540 O O . ILE A 1 319 ? -8.731 6.766 -6.156 1.00 87.94 319 ILE A O 1
ATOM 2544 N N . TYR A 1 320 ? -7.509 5.116 -7.053 1.00 87.00 320 TYR A N 1
ATOM 2545 C CA . TYR A 1 320 ? -6.720 4.830 -5.859 1.00 87.00 320 TYR A CA 1
ATOM 2546 C C . TYR A 1 320 ? -5.345 5.522 -5.880 1.00 87.00 320 TYR A C 1
ATOM 2548 O O . TYR A 1 320 ? -4.514 5.285 -5.004 1.00 87.00 320 TYR A O 1
ATOM 2556 N N . GLY A 1 321 ? -5.095 6.393 -6.859 1.00 88.62 321 GLY A N 1
ATOM 2557 C CA . GLY A 1 321 ? -3.901 7.232 -6.928 1.00 88.62 321 GLY A CA 1
ATOM 2558 C C . GLY A 1 321 ? -2.696 6.589 -7.612 1.00 88.62 321 GLY A C 1
ATOM 2559 O O . GLY A 1 321 ? -1.603 7.144 -7.521 1.00 88.62 321 GLY A O 1
ATOM 2560 N N . LEU A 1 322 ? -2.851 5.440 -8.286 1.00 92.38 322 LEU A N 1
ATOM 2561 C CA . LEU A 1 322 ? -1.800 4.948 -9.178 1.00 92.38 322 LEU A CA 1
ATOM 2562 C C . LEU A 1 322 ? -1.801 5.778 -10.464 1.00 92.38 322 LEU A C 1
ATOM 2564 O O . LEU A 1 322 ? -2.797 5.829 -11.187 1.00 92.38 322 LEU A O 1
ATOM 2568 N N . GLN A 1 323 ? -0.667 6.395 -10.772 1.00 93.69 323 GLN A N 1
ATOM 2569 C CA . GLN A 1 323 ? -0.521 7.273 -11.926 1.00 93.69 323 GLN A CA 1
ATOM 2570 C C . GLN A 1 323 ? 0.880 7.185 -12.534 1.00 93.69 323 GLN A C 1
ATOM 2572 O O . GLN A 1 323 ? 1.779 6.539 -11.994 1.00 93.69 323 GLN A O 1
ATOM 2577 N N . LYS A 1 324 ? 1.068 7.837 -13.685 1.00 94.12 324 LYS A N 1
ATOM 2578 C CA . LYS A 1 324 ? 2.382 7.955 -14.320 1.00 94.12 324 LYS A CA 1
ATOM 2579 C C . LYS A 1 324 ? 3.395 8.555 -13.340 1.00 94.12 324 LYS A C 1
ATOM 2581 O O . LYS A 1 324 ? 3.098 9.521 -12.647 1.00 94.12 324 LYS A O 1
ATOM 2586 N N . GLY A 1 325 ? 4.596 7.988 -13.312 1.00 92.38 325 GLY A N 1
ATOM 2587 C CA . GLY A 1 325 ? 5.685 8.404 -12.430 1.00 92.38 325 GLY A CA 1
ATOM 2588 C C . GLY A 1 325 ? 5.706 7.692 -11.078 1.00 92.38 325 GLY A C 1
ATOM 2589 O O . GLY A 1 325 ? 6.744 7.710 -10.426 1.00 92.38 325 GLY A O 1
ATOM 2590 N N . CYS A 1 326 ? 4.629 7.007 -10.675 1.00 94.62 326 CYS A N 1
ATOM 2591 C CA . CYS A 1 326 ? 4.656 6.167 -9.481 1.00 94.62 326 CYS A CA 1
ATOM 2592 C C . CYS A 1 326 ? 5.722 5.075 -9.631 1.00 94.62 326 CYS A C 1
ATOM 2594 O O . CYS A 1 326 ? 5.766 4.382 -10.649 1.00 94.62 326 CYS A O 1
ATOM 2596 N N . TYR A 1 327 ? 6.547 4.880 -8.607 1.00 94.44 327 TYR A N 1
ATOM 2597 C CA . TYR A 1 327 ? 7.301 3.642 -8.462 1.00 94.44 327 TYR A CA 1
ATOM 2598 C C . TYR A 1 327 ? 6.373 2.585 -7.872 1.00 94.44 327 TYR A C 1
ATOM 2600 O O . TYR A 1 327 ? 5.602 2.892 -6.967 1.00 94.44 327 TYR A O 1
ATOM 2608 N N . CYS A 1 328 ? 6.419 1.359 -8.369 1.00 94.81 328 CYS A N 1
ATOM 2609 C CA . CYS A 1 328 ? 5.560 0.284 -7.900 1.00 94.81 328 CYS A CA 1
ATOM 2610 C C . CYS A 1 328 ? 6.334 -1.007 -7.668 1.00 94.81 328 CYS A C 1
ATOM 2612 O O . CYS A 1 328 ? 7.327 -1.286 -8.344 1.00 94.81 328 CYS A O 1
ATOM 2614 N N . ASN A 1 329 ? 5.842 -1.765 -6.695 1.00 92.94 329 ASN A N 1
ATOM 2615 C CA . ASN A 1 329 ? 6.154 -3.160 -6.472 1.00 92.94 329 ASN A CA 1
ATOM 2616 C C . ASN A 1 329 ? 4.854 -3.952 -6.624 1.00 92.94 329 ASN A C 1
ATOM 2618 O O . ASN A 1 329 ? 3.864 -3.632 -5.964 1.00 92.94 329 ASN A O 1
ATOM 2622 N N . LEU A 1 330 ? 4.826 -4.927 -7.521 1.00 91.94 330 LEU A N 1
ATOM 2623 C CA . LEU A 1 330 ? 3.615 -5.666 -7.854 1.00 91.94 330 LEU A CA 1
ATOM 2624 C C . LEU A 1 330 ? 3.881 -7.160 -7.909 1.00 91.94 330 LEU A C 1
ATOM 2626 O O . LEU A 1 330 ? 4.914 -7.591 -8.416 1.00 91.94 330 LEU A O 1
ATOM 2630 N N . ASN A 1 331 ? 2.910 -7.933 -7.442 1.00 91.00 331 ASN A N 1
ATOM 2631 C CA . ASN A 1 331 ? 2.919 -9.381 -7.530 1.00 91.00 331 ASN A CA 1
ATOM 2632 C C . ASN A 1 331 ? 1.783 -9.842 -8.441 1.00 91.00 331 ASN A C 1
ATOM 2634 O O . ASN A 1 331 ? 0.633 -9.434 -8.272 1.00 91.00 331 ASN A O 1
ATOM 2638 N N . GLY A 1 332 ? 2.094 -10.705 -9.402 1.00 91.81 332 GLY A N 1
ATOM 2639 C CA . GLY A 1 332 ? 1.107 -11.184 -10.361 1.00 91.81 332 GLY A CA 1
ATOM 2640 C C . GLY A 1 332 ? 1.521 -12.466 -11.062 1.00 91.81 332 GLY A C 1
ATOM 2641 O O . GLY A 1 332 ? 2.640 -12.955 -10.923 1.00 91.81 332 GLY A O 1
ATOM 2642 N N . GLU A 1 333 ? 0.586 -13.025 -11.813 1.00 93.19 333 GLU A N 1
ATOM 2643 C CA . GLU A 1 333 ? 0.770 -14.243 -12.591 1.00 93.19 333 GLU A CA 1
ATOM 2644 C C . GLU A 1 333 ? 1.147 -13.889 -14.034 1.00 93.19 333 GLU A C 1
ATOM 2646 O O . GLU A 1 333 ? 0.498 -13.052 -14.667 1.00 93.19 333 GLU A O 1
ATOM 2651 N N . VAL A 1 334 ? 2.197 -14.514 -14.566 1.00 94.38 334 VAL A N 1
ATOM 2652 C CA . VAL A 1 334 ? 2.583 -14.352 -15.973 1.00 94.38 334 VAL A CA 1
ATOM 2653 C C . VAL A 1 334 ? 1.542 -15.025 -16.863 1.00 94.38 334 VAL A C 1
ATOM 2655 O O . VAL A 1 334 ? 1.234 -16.203 -16.684 1.00 94.38 334 VAL A O 1
ATOM 2658 N N . ARG A 1 335 ? 1.015 -14.263 -17.824 1.00 94.56 335 ARG A N 1
ATOM 2659 C CA . ARG A 1 335 ? 0.041 -14.710 -18.822 1.00 94.56 335 ARG A CA 1
ATOM 2660 C C . ARG A 1 335 ? 0.547 -14.407 -20.221 1.00 94.56 335 ARG A C 1
ATOM 2662 O O . ARG A 1 335 ? 0.614 -13.246 -20.623 1.00 94.56 335 ARG A O 1
ATOM 2669 N N . HIS A 1 336 ? 0.872 -15.439 -20.974 1.00 93.56 336 HIS A N 1
ATOM 2670 C CA . HIS A 1 336 ? 1.069 -15.393 -22.410 1.00 93.56 336 HIS A CA 1
ATOM 2671 C C . HIS A 1 336 ? -0.286 -15.356 -23.114 1.00 93.56 336 HIS A C 1
ATOM 2673 O O . HIS A 1 336 ? -1.287 -15.860 -22.609 1.00 93.56 336 HIS A O 1
ATOM 2679 N N . ASN A 1 337 ? -0.329 -14.760 -24.304 1.00 90.25 337 ASN A N 1
ATOM 2680 C CA . ASN A 1 337 ? -1.544 -14.707 -25.117 1.00 90.25 337 ASN A CA 1
ATOM 2681 C C . ASN A 1 337 ? -2.767 -14.104 -24.394 1.00 90.25 337 ASN A C 1
ATOM 2683 O O . ASN A 1 337 ? -3.898 -14.533 -24.613 1.00 90.25 337 ASN A O 1
ATOM 2687 N N . SER A 1 338 ? -2.559 -13.088 -23.548 1.00 87.81 338 SER A N 1
ATOM 2688 C CA . SER A 1 338 ? -3.638 -12.475 -22.763 1.00 87.81 338 SER A CA 1
ATOM 2689 C C . SER A 1 338 ? -4.739 -11.888 -23.650 1.00 87.81 338 SER A C 1
ATOM 2691 O O . SER A 1 338 ? -4.479 -11.043 -24.517 1.00 87.81 338 SER A O 1
ATOM 2693 N N . SER A 1 339 ? -5.988 -12.280 -23.377 1.00 86.06 339 SER A N 1
ATOM 2694 C CA . SER A 1 339 ? -7.188 -11.743 -24.034 1.00 86.06 339 SER A CA 1
ATOM 2695 C C . SER A 1 339 ? -7.346 -10.237 -23.805 1.00 86.06 339 SER A C 1
ATOM 2697 O O . SER A 1 339 ? -7.733 -9.512 -24.719 1.00 86.06 339 SER A O 1
ATOM 2699 N N . PHE A 1 340 ? -6.940 -9.738 -22.634 1.00 85.19 340 PHE A N 1
ATOM 2700 C CA . PHE A 1 340 ? -6.958 -8.310 -22.298 1.00 85.19 340 PHE A CA 1
ATOM 2701 C C . PHE A 1 340 ? -5.907 -7.485 -23.057 1.00 85.19 340 PHE A C 1
ATOM 2703 O O . PHE A 1 340 ? -5.953 -6.257 -23.048 1.00 85.19 340 PHE A O 1
ATOM 2710 N N . SER A 1 341 ? -4.949 -8.131 -23.724 1.00 85.62 341 SER A N 1
ATOM 2711 C CA . SER A 1 341 ? -3.780 -7.449 -24.296 1.00 85.62 341 SER A CA 1
ATOM 2712 C C . SER A 1 341 ? -3.473 -7.905 -25.717 1.00 85.62 341 SER A C 1
ATOM 2714 O O . SER A 1 341 ? -2.317 -7.895 -26.139 1.00 85.62 341 SER A O 1
ATOM 2716 N N . LYS A 1 342 ? -4.511 -8.293 -26.473 1.00 87.00 342 LYS A N 1
ATOM 2717 C CA . LYS A 1 342 ? -4.416 -8.709 -27.885 1.00 87.00 342 LYS A CA 1
ATOM 2718 C C . LYS A 1 342 ? -3.355 -9.796 -28.119 1.00 87.00 342 LYS A C 1
ATOM 2720 O O . LYS A 1 342 ? -2.587 -9.714 -29.074 1.00 87.00 342 LYS A O 1
ATOM 2725 N N . GLY A 1 343 ? -3.276 -10.779 -27.224 1.00 86.56 343 GLY A N 1
ATOM 2726 C CA . GLY A 1 343 ? -2.346 -11.900 -27.356 1.00 86.56 343 GLY A CA 1
ATOM 2727 C C . GLY A 1 343 ? -0.916 -11.627 -26.868 1.00 86.56 343 GLY A C 1
ATOM 2728 O O . GLY A 1 343 ? -0.038 -12.455 -27.076 1.00 86.56 343 GLY A O 1
ATOM 2729 N N . LYS A 1 344 ? -0.640 -10.495 -26.211 1.00 91.31 344 LYS A N 1
ATOM 2730 C CA . LYS A 1 344 ? 0.690 -10.224 -25.639 1.00 91.31 344 LYS A CA 1
ATOM 2731 C C . LYS A 1 344 ? 0.931 -10.980 -24.332 1.00 91.31 344 LYS A C 1
ATOM 2733 O O . LYS A 1 344 ? -0.015 -11.309 -23.613 1.00 91.31 344 LYS A O 1
ATOM 2738 N N . THR A 1 345 ? 2.209 -11.184 -24.009 1.00 92.56 345 THR A N 1
ATOM 2739 C CA . THR A 1 345 ? 2.631 -11.574 -22.660 1.00 92.56 345 THR A CA 1
ATOM 2740 C C . THR A 1 345 ? 2.467 -10.399 -21.710 1.00 92.56 345 THR A C 1
ATOM 2742 O O . THR A 1 345 ? 2.954 -9.301 -21.978 1.00 92.56 345 THR A O 1
ATOM 2745 N N . VAL A 1 346 ? 1.791 -10.641 -20.596 1.00 94.81 346 VAL A N 1
ATOM 2746 C CA . VAL A 1 346 ? 1.493 -9.648 -19.565 1.00 94.81 346 VAL A CA 1
ATOM 2747 C C . VAL A 1 346 ? 1.598 -10.264 -18.180 1.00 94.81 346 VAL A C 1
ATOM 2749 O O . VAL A 1 346 ? 1.716 -11.479 -18.023 1.00 94.81 346 VAL A O 1
ATOM 2752 N N . VAL A 1 347 ? 1.508 -9.414 -17.166 1.00 94.62 347 VAL A N 1
ATOM 2753 C CA . VAL A 1 347 ? 1.390 -9.838 -15.771 1.00 94.62 347 VAL A CA 1
ATOM 2754 C C . VAL A 1 347 ? -0.019 -9.513 -15.303 1.00 94.62 347 VAL A C 1
ATOM 2756 O O . VAL A 1 347 ? -0.426 -8.350 -15.282 1.00 94.62 347 VAL A O 1
ATOM 2759 N N . HIS A 1 348 ? -0.789 -10.541 -14.966 1.00 92.44 348 HIS A N 1
ATOM 2760 C CA . HIS A 1 348 ? -2.122 -10.377 -14.398 1.00 92.44 348 HIS A CA 1
ATOM 2761 C C . HIS A 1 348 ? -2.013 -10.275 -12.888 1.00 92.44 348 HIS A C 1
ATOM 2763 O O . HIS A 1 348 ? -1.580 -11.211 -12.217 1.00 92.44 348 HIS A O 1
ATOM 2769 N N . ILE A 1 349 ? -2.451 -9.143 -12.354 1.00 86.44 349 ILE A N 1
ATOM 2770 C CA . ILE A 1 349 ? -2.723 -9.011 -10.929 1.00 86.44 349 ILE A CA 1
ATOM 2771 C C . ILE A 1 349 ? -4.209 -9.301 -10.776 1.00 86.44 349 ILE A C 1
ATOM 2773 O O . ILE A 1 349 ? -5.056 -8.411 -10.882 1.00 86.44 349 ILE A O 1
ATOM 2777 N N . ASP A 1 350 ? -4.527 -10.579 -10.604 1.00 71.00 350 ASP A N 1
ATOM 2778 C CA . ASP A 1 350 ? -5.868 -10.949 -10.176 1.00 71.00 350 ASP A CA 1
ATOM 2779 C C . ASP A 1 350 ? -6.080 -10.463 -8.734 1.00 71.00 350 ASP A C 1
ATOM 2781 O O . ASP A 1 350 ? -5.120 -10.232 -7.985 1.00 71.00 350 ASP A O 1
ATOM 2785 N N . LYS A 1 351 ? -7.344 -10.324 -8.322 1.00 63.56 351 LYS A N 1
ATOM 2786 C CA . LYS A 1 351 ? -7.648 -10.202 -6.894 1.00 63.56 351 LYS A CA 1
ATOM 2787 C C . LYS A 1 351 ? -6.977 -11.381 -6.228 1.00 63.56 351 LYS A C 1
ATOM 2789 O O . LYS A 1 351 ? -7.122 -12.506 -6.704 1.00 63.56 351 LYS A O 1
ATOM 2794 N N . LEU A 1 352 ? -6.230 -11.118 -5.165 1.00 56.09 352 LEU A N 1
ATOM 2795 C CA . LEU A 1 352 ? -5.549 -12.151 -4.413 1.00 56.09 352 LEU A CA 1
ATOM 2796 C C . LEU A 1 352 ? -6.463 -13.384 -4.278 1.00 56.09 352 LEU A C 1
ATOM 2798 O O . LEU A 1 352 ? -7.458 -13.348 -3.553 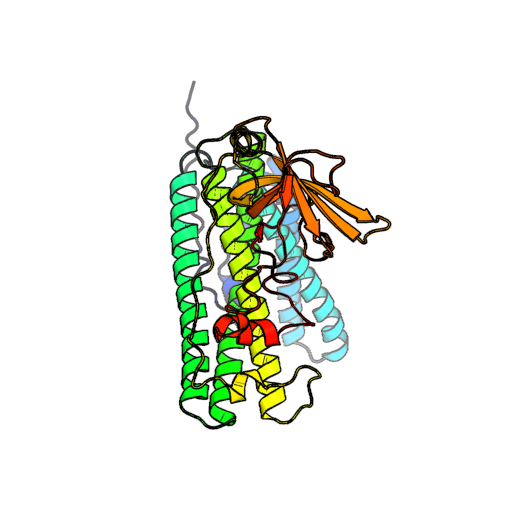1.00 56.09 352 LEU A O 1
ATOM 2802 N N . ARG A 1 353 ? -6.127 -14.499 -4.957 1.00 45.66 353 ARG A N 1
ATOM 2803 C CA . ARG A 1 353 ? -6.816 -15.802 -4.789 1.00 45.66 353 ARG A CA 1
ATOM 2804 C C . ARG A 1 353 ? -6.772 -16.295 -3.330 1.00 45.66 353 ARG A C 1
ATOM 2806 O O . ARG A 1 353 ? -7.392 -17.288 -2.979 1.00 45.66 353 ARG A O 1
ATOM 2813 N N . LEU A 1 354 ? -6.089 -15.540 -2.473 1.00 44.44 354 LEU A N 1
ATOM 2814 C CA . LEU A 1 354 ? -6.104 -15.559 -1.022 1.00 44.44 354 LEU A CA 1
ATOM 2815 C C . LEU A 1 354 ? -7.441 -15.199 -0.353 1.00 44.44 354 LEU A C 1
ATOM 2817 O O . LEU A 1 354 ? -7.489 -15.238 0.876 1.00 44.44 354 LEU A O 1
ATOM 2821 N N . ASN A 1 355 ? -8.513 -14.874 -1.084 1.00 46.09 355 ASN A N 1
ATOM 2822 C CA . ASN A 1 355 ? -9.827 -14.606 -0.476 1.00 46.09 355 ASN A CA 1
ATOM 2823 C C . ASN A 1 355 ? -10.288 -15.706 0.508 1.00 46.09 355 ASN A C 1
ATOM 2825 O O . ASN A 1 355 ? -11.033 -15.411 1.429 1.00 46.09 355 ASN A O 1
ATOM 2829 N N . THR A 1 356 ? -9.814 -16.953 0.405 1.00 53.53 356 THR A N 1
ATOM 2830 C CA . THR A 1 356 ? -10.168 -18.004 1.381 1.00 53.53 356 THR A CA 1
ATOM 2831 C C . THR A 1 356 ? -9.266 -18.081 2.618 1.00 53.53 356 THR A C 1
ATOM 2833 O O . THR A 1 356 ? -9.630 -18.761 3.578 1.00 53.53 356 THR A O 1
ATOM 2836 N N . SER A 1 357 ? -8.095 -17.437 2.621 1.00 54.31 357 SER A N 1
ATOM 2837 C CA . SER A 1 357 ? -7.126 -17.514 3.729 1.00 54.31 357 SER A CA 1
ATOM 2838 C C . SER A 1 357 ? -6.869 -16.167 4.400 1.00 54.31 357 SER A C 1
ATOM 2840 O O . SER A 1 357 ? -6.772 -16.133 5.618 1.00 54.31 357 SER A O 1
ATOM 2842 N N . LEU A 1 358 ? -6.834 -15.053 3.662 1.00 55.78 358 LEU A N 1
ATOM 2843 C CA . LEU A 1 358 ? -6.588 -13.723 4.241 1.00 55.78 358 LEU A CA 1
ATOM 2844 C C . LEU A 1 358 ? -7.768 -13.182 5.046 1.00 55.78 358 LEU A C 1
ATOM 2846 O O . LEU A 1 358 ? -7.561 -12.494 6.037 1.00 55.78 358 LEU A O 1
ATOM 2850 N N . GLU A 1 359 ? -9.002 -13.544 4.687 1.00 63.66 359 GLU A N 1
ATOM 2851 C CA . GLU A 1 359 ? -10.179 -13.252 5.522 1.00 63.66 359 GLU A CA 1
ATOM 2852 C C . GLU A 1 359 ? -10.143 -13.993 6.872 1.00 63.66 359 GLU A C 1
ATOM 2854 O O . GLU A 1 359 ? -10.979 -13.744 7.738 1.00 63.66 359 GLU A O 1
ATOM 2859 N N . LYS A 1 360 ? -9.183 -14.910 7.067 1.00 72.75 360 LYS A N 1
ATOM 2860 C CA . LYS A 1 360 ? -8.952 -15.584 8.349 1.00 72.75 360 LYS A CA 1
ATOM 2861 C C . LYS A 1 360 ? -7.965 -14.833 9.243 1.00 72.75 360 LYS A C 1
ATOM 2863 O O . LYS A 1 360 ? -7.897 -15.170 10.417 1.00 72.75 360 LYS A O 1
ATOM 2868 N N . ALA A 1 361 ? -7.217 -13.855 8.725 1.00 86.38 361 ALA A N 1
ATOM 2869 C CA . ALA A 1 361 ? -6.330 -13.024 9.533 1.00 86.38 361 ALA A CA 1
ATOM 2870 C C . ALA A 1 361 ? -7.111 -11.878 10.186 1.00 86.38 361 ALA A C 1
ATOM 2872 O O . ALA A 1 361 ? -7.924 -11.203 9.537 1.00 86.38 361 ALA A O 1
ATOM 2873 N N . TRP A 1 362 ? -6.837 -11.621 11.464 1.00 89.62 362 TRP A N 1
ATOM 2874 C CA . TRP A 1 362 ? -7.479 -10.529 12.184 1.00 89.62 362 TRP A CA 1
ATOM 2875 C C . TRP A 1 362 ? -7.075 -9.162 11.628 1.00 89.62 362 TRP A C 1
ATOM 2877 O O . TRP A 1 362 ? -7.960 -8.353 11.359 1.00 89.62 362 TRP A O 1
ATOM 2887 N N . ARG A 1 363 ? -5.781 -8.911 11.385 1.00 90.88 363 ARG A N 1
ATOM 2888 C CA . ARG A 1 363 ? -5.266 -7.615 10.905 1.00 90.88 363 ARG A CA 1
ATOM 2889 C C . ARG A 1 363 ? -5.938 -7.187 9.603 1.00 90.88 363 ARG A C 1
ATOM 2891 O O . ARG A 1 363 ? -6.449 -6.073 9.492 1.00 90.88 363 ARG A O 1
ATOM 2898 N N . VAL A 1 364 ? -6.027 -8.103 8.640 1.00 87.25 364 VAL A N 1
ATOM 2899 C CA . VAL A 1 364 ? -6.708 -7.867 7.358 1.00 87.25 364 VAL A CA 1
ATOM 2900 C C . VAL A 1 364 ? -8.198 -7.591 7.568 1.00 87.25 364 VAL A C 1
ATOM 2902 O O . VAL A 1 364 ? -8.749 -6.658 6.981 1.00 87.25 364 VAL A O 1
ATOM 2905 N N . SER A 1 365 ? -8.859 -8.366 8.430 1.00 86.25 365 SER A N 1
ATOM 2906 C CA . SER A 1 365 ? -10.280 -8.190 8.744 1.00 86.25 365 SER A CA 1
ATOM 2907 C C . SER A 1 365 ? -10.569 -6.856 9.439 1.00 86.25 365 SER A C 1
ATOM 2909 O O . SER A 1 365 ? -11.544 -6.187 9.095 1.00 86.25 365 SER A O 1
ATOM 2911 N N . PHE A 1 366 ? -9.701 -6.444 10.363 1.00 89.75 366 PHE A N 1
ATOM 2912 C CA . PHE A 1 366 ? -9.752 -5.157 11.045 1.00 89.75 366 PHE A CA 1
ATOM 2913 C C . PHE A 1 366 ? -9.609 -4.006 10.046 1.00 89.75 366 PHE A C 1
ATOM 2915 O O . PHE A 1 366 ? -10.499 -3.166 9.954 1.00 89.75 366 PHE A O 1
ATOM 2922 N N . LEU A 1 367 ? -8.569 -4.011 9.207 1.00 89.94 367 LEU A N 1
ATOM 2923 C CA . LEU A 1 367 ? -8.372 -2.979 8.179 1.00 89.94 367 LEU A CA 1
ATOM 2924 C C . LEU A 1 367 ? -9.535 -2.927 7.173 1.00 89.94 367 LEU A C 1
ATOM 2926 O O . LEU A 1 367 ? -9.894 -1.857 6.680 1.00 89.94 367 LEU A O 1
ATOM 2930 N N . ASN A 1 368 ? -10.185 -4.061 6.903 1.00 86.88 368 ASN A N 1
ATOM 2931 C CA . ASN A 1 368 ? -11.364 -4.137 6.041 1.00 86.88 368 ASN A CA 1
ATOM 2932 C C . ASN A 1 368 ? -12.635 -3.510 6.642 1.00 86.88 368 ASN A C 1
ATOM 2934 O O . ASN A 1 368 ? -13.590 -3.277 5.884 1.00 86.88 368 ASN A O 1
ATOM 2938 N N . LEU A 1 369 ? -12.659 -3.188 7.942 1.00 86.00 369 LEU A N 1
ATOM 2939 C CA . LEU A 1 369 ? -13.715 -2.364 8.548 1.00 86.00 369 LEU A CA 1
ATOM 2940 C C . LEU A 1 369 ? -13.719 -0.943 7.974 1.00 86.00 369 LEU A C 1
ATOM 2942 O O . LEU A 1 369 ? -14.773 -0.313 7.918 1.00 86.00 369 LEU A O 1
ATOM 2946 N N . ALA A 1 370 ? -12.575 -0.456 7.481 1.00 86.31 370 ALA A N 1
ATOM 2947 C CA . ALA A 1 370 ? -12.472 0.862 6.866 1.00 86.31 370 ALA A CA 1
ATOM 2948 C C . ALA A 1 370 ? -13.267 0.986 5.555 1.00 86.31 370 ALA A C 1
ATOM 2950 O O . ALA A 1 370 ? -13.704 2.075 5.183 1.00 86.31 370 ALA A O 1
ATOM 2951 N N . ALA A 1 371 ? -13.481 -0.121 4.842 1.00 81.25 371 ALA A N 1
ATOM 2952 C CA . ALA A 1 371 ? -14.232 -0.111 3.593 1.00 81.25 371 ALA A CA 1
ATOM 2953 C C . ALA A 1 371 ? -15.751 0.006 3.857 1.00 81.25 371 ALA A C 1
ATOM 2955 O O . ALA A 1 371 ? -16.266 -0.698 4.724 1.00 81.25 371 ALA A O 1
ATOM 2956 N N . PRO A 1 372 ? -16.501 0.802 3.070 1.00 76.25 372 PRO A N 1
ATOM 2957 C CA . PRO A 1 372 ? -16.100 1.366 1.778 1.00 76.25 372 PRO A CA 1
ATOM 2958 C C . PRO A 1 372 ? -15.421 2.742 1.851 1.00 76.25 372 PRO A C 1
ATOM 2960 O O . PRO A 1 372 ? -15.041 3.258 0.805 1.00 76.25 372 PRO A O 1
ATOM 2963 N N . ASN A 1 373 ? -15.274 3.333 3.040 1.00 80.25 373 ASN A N 1
ATOM 2964 C CA . ASN A 1 373 ? -14.752 4.694 3.199 1.00 80.25 373 ASN A CA 1
ATOM 2965 C C . ASN A 1 373 ? -13.273 4.795 2.803 1.00 80.25 373 ASN A C 1
ATOM 2967 O O . ASN A 1 373 ? -12.850 5.796 2.232 1.00 80.25 373 ASN A O 1
ATOM 2971 N N . TYR A 1 374 ? -12.495 3.747 3.077 1.00 84.00 374 TYR A N 1
ATOM 2972 C CA . TYR A 1 374 ? -11.095 3.662 2.686 1.00 84.00 374 TYR A CA 1
ATOM 2973 C C . TYR A 1 374 ? -10.687 2.219 2.370 1.00 84.00 374 TYR A C 1
ATOM 2975 O O . TYR A 1 374 ? -11.172 1.272 2.988 1.00 84.00 374 TYR A O 1
ATOM 2983 N N . PHE A 1 375 ? -9.779 2.050 1.407 1.00 81.81 375 PHE A N 1
ATOM 2984 C CA . PHE A 1 375 ? -9.232 0.749 1.021 1.00 81.81 375 PHE A CA 1
ATOM 2985 C C . PHE A 1 375 ? -7.717 0.760 1.204 1.00 81.81 375 PHE A C 1
ATOM 2987 O O . PHE A 1 375 ? -7.015 1.399 0.415 1.00 81.81 375 PHE A O 1
ATOM 2994 N N . CYS A 1 376 ? -7.231 0.025 2.212 1.00 85.88 376 CYS A N 1
ATOM 2995 C CA . CYS A 1 376 ? -5.799 -0.205 2.415 1.00 85.88 376 CYS A CA 1
ATOM 2996 C C . CYS A 1 376 ? -5.182 -0.824 1.152 1.00 85.88 376 CYS A C 1
ATOM 2998 O O . CYS A 1 376 ? -4.339 -0.201 0.502 1.00 85.88 376 CYS A O 1
ATOM 3000 N N . TRP A 1 377 ? -5.735 -1.975 0.750 1.00 85.81 377 TRP A N 1
ATOM 3001 C CA . TRP A 1 377 ? -5.439 -2.682 -0.494 1.00 85.81 377 TRP A CA 1
ATOM 3002 C C . TRP A 1 377 ? -6.622 -2.552 -1.453 1.00 85.81 377 TRP A C 1
ATOM 3004 O O . TRP A 1 377 ? -7.637 -3.243 -1.297 1.00 85.81 377 TRP A O 1
ATOM 3014 N N . PRO A 1 378 ? -6.555 -1.652 -2.444 1.00 79.94 378 PRO A N 1
ATOM 3015 C CA . PRO A 1 378 ? -7.633 -1.468 -3.399 1.00 79.94 378 PRO A CA 1
ATOM 3016 C C . PRO A 1 378 ? -8.024 -2.772 -4.075 1.00 79.94 378 PRO A C 1
ATOM 3018 O O . PRO A 1 378 ? -7.218 -3.389 -4.762 1.00 79.94 378 PRO A O 1
ATOM 3021 N N . LYS A 1 379 ? -9.273 -3.197 -3.844 1.00 79.06 379 LYS A N 1
ATOM 3022 C CA . LYS A 1 379 ? -9.838 -4.443 -4.384 1.00 79.06 379 LYS A CA 1
ATOM 3023 C C . LYS A 1 379 ? -8.981 -5.689 -4.088 1.00 79.06 379 LYS A C 1
ATOM 3025 O O . LYS A 1 379 ? -9.071 -6.656 -4.837 1.00 79.06 379 LYS A O 1
ATOM 3030 N N . ASN A 1 380 ? -8.209 -5.677 -2.996 1.00 77.19 380 ASN A N 1
ATOM 3031 C CA . ASN A 1 380 ? -7.296 -6.754 -2.597 1.00 77.19 380 ASN A CA 1
ATOM 3032 C C . ASN A 1 380 ? -6.246 -7.089 -3.675 1.00 77.19 380 ASN A C 1
ATOM 3034 O O . ASN A 1 380 ? -5.930 -8.257 -3.901 1.00 77.19 380 ASN A O 1
ATOM 3038 N N . LEU A 1 381 ? -5.738 -6.075 -4.380 1.00 84.12 381 LEU A N 1
ATOM 3039 C CA . LEU A 1 381 ? -4.612 -6.231 -5.300 1.00 84.12 381 LEU A CA 1
ATOM 3040 C C . LEU A 1 381 ? -3.300 -6.358 -4.514 1.00 84.12 381 LEU A C 1
ATOM 3042 O O . LEU A 1 381 ? -3.055 -5.576 -3.595 1.00 84.12 381 LEU A O 1
ATOM 3046 N N . ASN A 1 382 ? -2.436 -7.302 -4.901 1.00 84.38 382 ASN A N 1
ATOM 3047 C CA . ASN A 1 382 ? -1.094 -7.443 -4.326 1.00 84.38 382 ASN A CA 1
ATOM 3048 C C . ASN A 1 382 ? -0.119 -6.491 -5.021 1.00 84.38 382 ASN A C 1
ATOM 3050 O O . ASN A 1 382 ? 0.648 -6.864 -5.911 1.00 84.38 382 ASN A O 1
ATOM 3054 N N . MET A 1 383 ? -0.239 -5.219 -4.658 1.00 88.75 383 MET A N 1
ATOM 3055 C CA . MET A 1 383 ? 0.535 -4.140 -5.241 1.00 88.75 383 MET A CA 1
ATOM 3056 C C . MET A 1 383 ? 0.753 -3.035 -4.213 1.00 88.75 383 MET A C 1
ATOM 3058 O O . MET A 1 383 ? -0.187 -2.599 -3.553 1.00 88.75 383 MET A O 1
ATOM 3062 N N . ALA A 1 384 ? 1.978 -2.525 -4.162 1.00 91.50 384 ALA A N 1
ATOM 3063 C CA . ALA A 1 384 ? 2.337 -1.289 -3.488 1.00 91.50 384 ALA A CA 1
ATOM 3064 C C . ALA A 1 384 ? 2.867 -0.286 -4.519 1.00 91.50 384 ALA A C 1
ATOM 3066 O O . ALA A 1 384 ? 3.558 -0.640 -5.474 1.00 91.50 384 ALA A O 1
ATOM 3067 N N . TRP A 1 385 ? 2.555 0.993 -4.345 1.00 94.62 385 TRP A N 1
ATOM 3068 C CA . TRP A 1 385 ? 3.053 2.065 -5.209 1.00 94.62 385 TRP A CA 1
ATOM 3069 C C . TRP A 1 385 ? 3.392 3.297 -4.390 1.00 94.62 385 TRP A C 1
ATOM 3071 O O . TRP A 1 385 ? 2.836 3.488 -3.319 1.00 94.62 385 TRP A O 1
ATOM 3081 N N . SER A 1 386 ? 4.295 4.138 -4.876 1.00 93.56 386 SER A N 1
ATOM 3082 C CA . SER A 1 386 ? 4.538 5.469 -4.329 1.00 93.56 386 SER A CA 1
ATOM 3083 C C . SER A 1 386 ? 3.463 6.451 -4.797 1.00 93.56 386 SER A C 1
ATOM 3085 O O . SER A 1 386 ? 2.803 6.218 -5.808 1.00 93.56 386 SER A O 1
ATOM 3087 N N . ILE A 1 387 ? 3.346 7.615 -4.153 1.00 88.69 387 ILE A N 1
ATOM 3088 C CA . ILE A 1 387 ? 2.736 8.773 -4.826 1.00 88.69 387 ILE A CA 1
ATOM 3089 C C . ILE A 1 387 ? 3.614 9.196 -6.014 1.00 88.69 387 ILE A C 1
ATOM 3091 O O . ILE A 1 387 ? 4.825 8.952 -6.017 1.00 88.69 387 ILE A O 1
ATOM 3095 N N . ALA A 1 388 ? 3.015 9.849 -7.006 1.00 82.06 388 ALA A N 1
ATOM 3096 C CA . ALA A 1 388 ? 3.768 10.600 -8.010 1.00 82.06 388 ALA A CA 1
ATOM 3097 C C . ALA A 1 388 ? 3.620 12.101 -7.756 1.00 82.06 388 ALA A C 1
ATOM 3099 O O . ALA A 1 388 ? 2.613 12.548 -7.205 1.00 82.06 388 ALA A O 1
ATOM 3100 N N . ILE A 1 389 ? 4.611 12.881 -8.180 1.00 70.81 389 ILE A N 1
ATOM 3101 C CA . ILE A 1 389 ? 4.464 14.332 -8.286 1.00 70.81 389 ILE A CA 1
ATOM 3102 C C . ILE A 1 389 ? 3.787 14.593 -9.627 1.00 70.81 389 ILE A C 1
ATOM 3104 O O . ILE A 1 389 ? 4.342 14.233 -10.665 1.00 70.81 389 ILE A O 1
ATOM 3108 N N . ASN A 1 390 ? 2.590 15.183 -9.601 1.00 56.31 390 ASN A N 1
ATOM 3109 C CA . ASN A 1 390 ? 1.927 15.638 -10.822 1.00 56.31 390 ASN A CA 1
ATOM 3110 C C . ASN A 1 390 ? 2.875 16.597 -11.556 1.00 56.31 390 ASN A C 1
ATOM 3112 O O . ASN A 1 390 ? 3.330 17.576 -10.957 1.00 56.31 390 ASN A O 1
ATOM 3116 N N . GLN A 1 391 ? 3.207 16.265 -12.805 1.00 46.56 391 GLN A N 1
ATOM 3117 C CA . GLN A 1 391 ? 3.935 17.153 -13.713 1.00 46.56 391 GLN A CA 1
ATOM 3118 C C . GLN A 1 391 ? 2.994 18.191 -14.305 1.00 46.56 391 GLN A C 1
ATOM 3120 O O . GLN A 1 391 ? 1.856 17.801 -14.655 1.00 46.56 391 GLN A O 1
#

Foldseek 3Di:
DDDPPPPDDDDPDDPVPDDDDPVCNVVSVVVVLVPDPVVVLVVVVVVCVVPPDPLVVLVVVLNVLVVVLVVVVVVVVVDPDPDVVVVVNVVSVVVNVVSVVVNVVSVVVVVVVPDPLPPCVVVVLVVLVVVLVVLVVVLLVLLVVLLVCLLVVHALVVSLVSLVVLLVVLVVPLVVLVVVLVVLQVSLVVCLVVLVQPCNQSSLVSQLSSQLSSLLSVLSNLLSVLSNCVSVPNDDVDDPCLSVCSNQFAQADDDDAFDEDELVCLQVDDFFGKYKYKFFWQAWDWDQDPVGIKIWTWGAHSNDRHIAIEIEGPDRCVVVQDGGGKIKIAIFTWDALDPVPNRHTHGYQYQPPCPVPRSRHSSSVSSCSSPPVGDSCGSNGRMTIGHHDDD

Organism: Reichenbachiella faecimaris (NCBI:txid692418)

Sequence (391 aa):
MPTNTIKTIDLPIDLSKIQLDALDGSLKLKKAVASLDWEKIKELSNSYLRTGNLSLRKLYQSCERLRQADRTIEKIKSGHRAQKAIKSNELLLTNAIAFRLQAEIELQKIAIKNTEVTKNSGEMVQIASAAMNKINSLLDEYQIQLYTLILQKKTQQEISQKCLEFSDFIESFVPELAQAQVKFVKVFEYFKAKGISGNLRKLGFVLTQINQLTRECLASYVASHMLMFQLVGVNLKKDASVFKKINFMPYDIDFPDGKNVSISQVEKMPEGKFVELQGVVEQVKMVDTEQGSYSQVIVKDLKDKNQVEVVMPFVNIQIYGLQKGCYCNLNGEVRHNSSFSKGKTVVHIDKLRLNTSLEKAWRVSFLNLAAPNYFCWPKNLNMAWSIAINQ